Protein AF-A0A9E0X4E8-F1 (afdb_monomer)

Foldseek 3Di:
DVVCCPDPVNVCCLPPPCPDPVSVVVVVVCCVPVVVVVLVVLLVVLVVPPWDDWFAEDEQVRVCVVVVWDKDFLFAKDKFAFDFFQEFVNVCSVLRDDLDRIDIDHTKMKTKAFFWKDAAQALFIAGPRHTYDFPPDDLQWFDFLCSSVSQKDADSVRNTIIGSDAAPDAAEAAFAEEQHHNCCQQLLCVLFWRLLLLLSQLVDPVCFAHAYEYAPPHDQLSVVLSCLRNVPRHHYHHHYHRHMHTYRIYTYIHTQKDFGDDTDDDALFSDTQIAHALVSLVSSLVSLVVVADDDDEFQAEEADDPDSWQAQPCVVVLCQVVVLLVYDYDHCVVDHNRVLLNHQQNHQEYEYEDGSSLSSVSSHDLNRAAEYEAEDASRDNPNNSQNSNSSSNHGYYYQYWHAPDPVDRDRGGHTYGDVSSVLSSCVVVVSVPRPDAQQADPQEAEAPQEAAGHLHHAEHCEYYENEYHEYVEYHYHQEYHYHAEYEYYQEYAYHQEYAAAEPDDPPPDLDDDDADRHEAAEYNEYHEHNEYHHGQEYHYYCEYHEANEYAYHLEYAYYCEYNYHCEYHEYNEYAEANEYAYEPEYFYHQEYHYYLEYHEYQEYWAFDPCVPDGPDPGGATEYEYALEYEYAQEYEYHHEYEAHNEYEDHNEDDPHHHYHVFYWYDDPTDTDPDDPPPDDDPPDD

Sequence (685 aa):
MSRAKSHWLGQFYVRYIKRYLIARAVVNRGWLILFPRYRWLLRRLAWLRDAETPLALVAQSVFVRTHGLQRTVLAASHSVATPAPKAYPAREQHHLKSPHDSYMFPETFVAELPDALVQGGTNIVVAMRCAVHHDMFTRAEDSTSEELHARMCVDVGAGTVRWASMDAAPEHLDVAANFVDACASNYAHWLTEVAPRIALLCGRSEFDGVPFIVNDGLHPNVMESLQALTRGKHSIIVLPMGRAVRVSRLYLVSCAGYVPFEPRGRHAAGISHGKFSSVAFEAMRHACFASLRPLSTPSRIFLRRNSGMRRLVNSDAIESLLVSRGFTVVEPEKLSFAMQVQLFRQAEVIVGATGAAFANIIFSESHARIAILISQQEDVIYWYWQNMARASGKAVSYVFGSNVDSATRNVHADFQVPLESVIEFVNDLGLSRAMSHSHIHASAIIHPEAVLAEGVIVDPYAVIGKAVIGRDTRIHAHVVIADGVRIGDGVEVFPGAFIGKEPKGAGALARTPEFDRFVEIGSNSSIGPHAVLYYDVRIGRNTLIGDGASIREQCCVGNFCVISRYVTLNYNAHIGDRTKIMDNTHITGNCRIGNDVFVSINVGTTNDNVIKGGYADHIAGPVIEDGATLAVGVSVLPGVVVGAHAMVGAGALVTRDVEAGTTVMGIPAKPRPAVPKDATPRIQQ

Mean predicted aligned error: 16.4 Å

Secondary structure (DSSP, 8-state):
-HHHHHSHHHHHIIIIITTSHHHHHHHHHHHHHHHHHHHHHHHHHHHHS-PPPPEEEEEHHHHHHHTT--EEEEE--EEEE-PPPEEESGGGGGG---S-SEEEEPPEEEEEEEEEEEEBT-S-EEETTEEEE-TT--TTTEE-HHHHTTSEEEETTTTEEEES---SS-EEEEEEEE---TTTTSHHHIIIIIHHHHHHHHT-GGGTT--EEEESS--HHHHHHHHHHHTTSS-EEEE-BT-EEEEEEEEEEPPSEE--SEESSS--TTS---EE-HHHHHHHHHHHHTTPPP----SEEEE----SSS-BTTHHHHHHHHHTTTPEEE-GGGS-HHHHHHHHHH-SEEEEESSGGGGGGGGS-TT-EEEEEEE--TT--THHHHHHHHHTT--EEEEEEEESSTT---TTS-EE--HHHHHHHHIIIIITS-S----B-TT-EE-TT-EE-TT-EE-TT-EE-S-EE-TT-EE-TT-EE-TTEEE-TT-EE-TT-EEEE----SS--SS-----S-EEE-TT-EE-TT-EEESSEEE-TT-EE-TT-EE-TTEEE-TT-EE-TT-EE-TT-EE-TT-EE-TT-EE-TT-EE-TT-EE-TT-EE---S-TTSSS-S-----EE-TT-EE-TT-EE-TT-EE-TT-EEPTT-EE-S-B-TT-EEETTTTEEPPPPPTT-------

pLDDT: mean 87.56, std 14.31, range [30.56, 98.88]

Nearest PDB structures (foldseek):
  4mzu-assembly2_I  TM=8.278E-01  e=6.872E-07  Shewanella denitrificans OS217
  4mzu-assembly1_E  TM=7.638E-01  e=2.628E-07  Shewanella denitrificans OS217
  4mzu-assembly1_B  TM=7.308E-01  e=3.015E-07  Shewanella denitrificans OS217
  3jqy-assembly1_C  TM=3.201E-01  e=3.411E-06  Escherichia coli
  3jqy-assembly1_A  TM=3.145E-01  e=3.737E-06  Escherichia coli

Radius of gyration: 35.74 Å; Cα contacts (8 Å, |Δi|>4): 1684; chains: 1; bounding box: 70×74×106 Å

Structure (mmCIF, N/CA/C/O backbone):
data_AF-A0A9E0X4E8-F1
#
_entry.id   AF-A0A9E0X4E8-F1
#
loop_
_atom_site.group_PDB
_atom_site.id
_atom_site.type_symbol
_atom_site.label_atom_id
_atom_site.label_alt_id
_atom_site.label_comp_id
_atom_site.label_asym_id
_atom_site.label_entity_id
_atom_site.label_seq_id
_atom_site.pdbx_PDB_ins_code
_atom_site.Cartn_x
_atom_site.Cartn_y
_atom_site.Cartn_z
_atom_site.occupancy
_atom_site.B_iso_or_equiv
_atom_site.auth_seq_id
_atom_site.auth_comp_id
_atom_site.auth_asym_id
_atom_site.auth_atom_id
_atom_site.pdbx_PDB_model_num
ATOM 1 N N . MET A 1 1 ? -11.365 20.449 16.989 1.00 31.91 1 MET A N 1
ATOM 2 C CA . MET A 1 1 ? -10.377 20.583 15.883 1.00 31.91 1 MET A CA 1
ATOM 3 C C . MET A 1 1 ? -10.912 20.156 14.507 1.00 31.91 1 MET A C 1
ATOM 5 O O . MET A 1 1 ? -10.609 20.844 13.541 1.00 31.91 1 MET A O 1
ATOM 9 N N . SER A 1 2 ? -11.686 19.068 14.372 1.00 30.56 2 SER A N 1
ATOM 10 C CA . SER A 1 2 ? -12.229 18.618 13.068 1.00 30.56 2 SER A CA 1
ATOM 11 C C . SER A 1 2 ? -13.199 19.622 12.421 1.00 30.56 2 SER A C 1
ATOM 13 O O . SER A 1 2 ? -13.117 19.847 11.217 1.00 30.56 2 SER A O 1
ATOM 15 N N . ARG A 1 3 ? -14.033 20.313 13.215 1.00 34.56 3 ARG A N 1
ATOM 16 C CA . ARG A 1 3 ? -14.947 21.373 12.733 1.00 34.56 3 ARG A CA 1
ATOM 17 C C . ARG A 1 3 ? -14.234 22.606 12.157 1.00 34.56 3 ARG A C 1
ATOM 19 O O . ARG A 1 3 ? -14.674 23.154 11.161 1.00 34.56 3 ARG A O 1
ATOM 26 N N . ALA A 1 4 ? -13.095 23.011 12.723 1.00 40.97 4 ALA A N 1
ATOM 27 C CA . ALA A 1 4 ? -12.302 24.119 12.176 1.00 40.97 4 ALA A CA 1
ATOM 28 C C . ALA A 1 4 ? -11.531 23.718 10.902 1.00 40.97 4 ALA A C 1
ATOM 30 O O . ALA A 1 4 ? -11.306 24.557 10.041 1.00 40.97 4 ALA A O 1
ATOM 31 N N . LYS A 1 5 ? -11.147 22.437 10.775 1.00 41.03 5 LYS A N 1
ATOM 32 C CA . LYS A 1 5 ? -10.439 21.873 9.606 1.00 41.03 5 LYS A CA 1
ATOM 33 C C . LYS A 1 5 ? -11.352 21.634 8.400 1.00 41.03 5 LYS A C 1
ATOM 35 O O . LYS A 1 5 ? -10.881 21.690 7.271 1.00 41.03 5 LYS A O 1
ATOM 40 N N . SER A 1 6 ? -12.630 21.354 8.644 1.00 41.12 6 SER A N 1
ATOM 41 C CA . SER A 1 6 ? -13.667 21.234 7.607 1.00 41.12 6 SER A CA 1
ATOM 42 C C . SER A 1 6 ? -14.231 22.592 7.185 1.00 41.12 6 SER A C 1
ATOM 44 O O . SER A 1 6 ? -14.754 22.717 6.085 1.00 41.12 6 SER A O 1
ATOM 46 N N . HIS A 1 7 ? -14.076 23.622 8.020 1.00 61.06 7 HIS A N 1
ATOM 47 C CA . HIS A 1 7 ? -14.437 24.991 7.678 1.00 61.06 7 HIS A CA 1
ATOM 48 C C . HIS A 1 7 ? -13.472 25.576 6.633 1.00 61.06 7 HIS A C 1
ATOM 50 O O . HIS A 1 7 ? -12.258 25.359 6.704 1.00 61.06 7 HIS A O 1
ATOM 56 N N . TRP A 1 8 ? -13.996 26.367 5.693 1.00 64.88 8 TRP A N 1
ATOM 57 C CA . TRP A 1 8 ? -13.240 26.910 4.555 1.00 64.88 8 TRP A CA 1
ATOM 58 C C . TRP A 1 8 ? -11.973 27.672 4.978 1.00 64.88 8 TRP A C 1
ATOM 60 O O . TRP A 1 8 ? -10.927 27.510 4.360 1.00 64.88 8 TRP A O 1
ATOM 70 N N . LEU A 1 9 ? -12.026 28.415 6.090 1.00 68.94 9 LEU A N 1
ATOM 71 C CA . LEU A 1 9 ? -10.869 29.110 6.676 1.00 68.94 9 LEU A CA 1
ATOM 72 C C . LEU A 1 9 ? -9.732 28.159 7.083 1.00 68.94 9 LEU A C 1
ATOM 74 O O . LEU A 1 9 ? -8.560 28.476 6.887 1.00 68.94 9 LEU A O 1
ATOM 78 N N . GLY A 1 10 ? -10.058 26.989 7.639 1.00 66.00 10 GLY A N 1
ATOM 79 C CA . GLY A 1 10 ? -9.060 25.994 8.028 1.00 66.00 10 GLY A CA 1
ATOM 80 C C . GLY A 1 10 ? -8.420 25.325 6.818 1.00 66.00 10 GLY A C 1
ATOM 81 O O . GLY A 1 10 ? -7.199 25.169 6.784 1.00 66.00 10 GLY A O 1
ATOM 82 N N . GLN A 1 11 ? -9.218 24.993 5.799 1.00 67.19 11 GLN A N 1
ATOM 83 C CA . GLN A 1 11 ? -8.692 24.472 4.536 1.00 67.19 11 GLN A CA 1
ATOM 84 C C . GLN A 1 11 ? -7.839 25.512 3.803 1.00 67.19 11 GLN A C 1
ATOM 86 O O . GLN A 1 11 ? -6.757 25.183 3.319 1.00 67.19 11 GLN A O 1
ATOM 91 N N . PHE A 1 12 ? -8.274 26.773 3.788 1.00 76.12 12 PHE A N 1
ATOM 92 C CA . PHE A 1 12 ? -7.528 27.887 3.211 1.00 76.12 12 PHE A CA 1
ATOM 93 C C . PHE A 1 12 ? -6.182 28.086 3.915 1.00 76.12 12 PHE A C 1
ATOM 95 O O . PHE A 1 12 ? -5.141 28.176 3.259 1.00 76.12 12 PHE A O 1
ATOM 102 N N . TYR A 1 13 ? -6.174 28.057 5.253 1.00 76.06 13 TYR A N 1
ATOM 103 C CA . TYR A 1 13 ? -4.938 28.126 6.023 1.00 76.06 13 TYR A CA 1
ATOM 104 C C . TYR A 1 13 ? -3.988 26.975 5.676 1.00 76.06 13 TYR A C 1
ATOM 106 O O . TYR A 1 13 ? -2.838 27.228 5.324 1.00 76.06 13 TYR A O 1
ATOM 114 N N . VAL A 1 14 ? -4.459 25.723 5.724 1.00 68.38 14 VAL A N 1
ATOM 115 C CA . VAL A 1 14 ? -3.625 24.539 5.445 1.00 68.38 14 VAL A CA 1
ATOM 116 C C . VAL A 1 14 ? -3.077 24.558 4.016 1.00 68.38 14 VAL A C 1
ATOM 118 O O . VAL A 1 14 ? -1.912 24.220 3.818 1.00 68.38 14 VAL A O 1
ATOM 121 N N . ARG A 1 15 ? -3.889 24.969 3.036 1.00 73.44 15 ARG A N 1
ATOM 122 C CA . ARG A 1 15 ? -3.548 24.902 1.610 1.00 73.44 15 ARG A CA 1
ATOM 123 C C . ARG A 1 15 ? -2.664 26.056 1.136 1.00 73.44 15 ARG A C 1
ATOM 125 O O . ARG A 1 15 ? -1.796 25.829 0.298 1.00 73.44 15 ARG A O 1
ATOM 132 N N . TYR A 1 16 ? -2.848 27.267 1.664 1.00 76.75 16 TYR A N 1
ATOM 133 C CA . TYR A 1 16 ? -2.206 28.468 1.108 1.00 76.75 16 TYR A CA 1
ATOM 134 C C . TYR A 1 16 ? -1.310 29.220 2.092 1.00 76.75 16 TYR A C 1
ATOM 136 O O . TYR A 1 16 ? -0.289 29.768 1.671 1.00 76.75 16 TYR A O 1
ATOM 144 N N . ILE A 1 17 ? -1.659 29.243 3.383 1.00 76.88 17 ILE A N 1
ATOM 145 C CA . ILE A 1 17 ? -0.985 30.087 4.386 1.00 76.88 17 ILE A CA 1
ATOM 146 C C .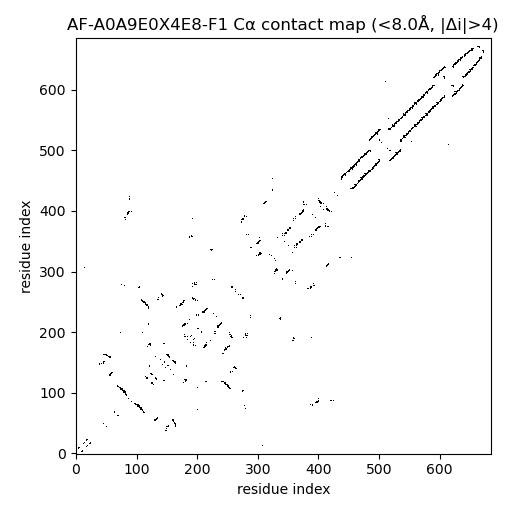 ILE A 1 17 ? 0.083 29.311 5.165 1.00 76.88 17 ILE A C 1
ATOM 148 O O . ILE A 1 17 ? 1.159 29.846 5.423 1.00 76.88 17 ILE A O 1
ATOM 152 N N . LYS A 1 18 ? -0.176 28.044 5.520 1.00 70.31 18 LYS A N 1
ATOM 153 C CA . LYS A 1 18 ? 0.670 27.232 6.416 1.00 70.31 18 LYS A CA 1
ATOM 154 C C . LYS A 1 18 ? 2.131 27.130 5.942 1.00 70.31 18 LYS A C 1
ATOM 156 O O . LYS A 1 18 ? 3.020 26.970 6.774 1.00 70.31 18 LYS A O 1
ATOM 161 N N . ARG A 1 19 ? 2.386 27.249 4.632 1.00 72.25 19 ARG A N 1
ATOM 162 C CA . ARG A 1 19 ? 3.733 27.212 4.029 1.00 72.25 19 ARG A CA 1
ATOM 163 C C . ARG A 1 19 ? 4.645 28.378 4.433 1.00 72.25 19 ARG A C 1
ATOM 165 O O . ARG A 1 19 ? 5.857 28.244 4.321 1.00 72.25 19 ARG A O 1
ATOM 172 N N . TYR A 1 20 ? 4.095 29.500 4.901 1.00 77.06 20 TYR A N 1
ATOM 173 C CA . TYR A 1 20 ? 4.883 30.671 5.292 1.00 77.06 20 TYR A CA 1
ATOM 174 C C . TYR A 1 20 ? 5.225 30.635 6.788 1.00 77.06 20 TYR A C 1
ATOM 176 O O . TYR A 1 20 ? 4.331 30.625 7.638 1.00 77.06 20 TYR A O 1
ATOM 184 N N . LEU A 1 21 ? 6.524 30.669 7.109 1.00 70.38 21 LEU A N 1
ATOM 185 C CA . LEU A 1 21 ? 7.053 30.546 8.476 1.00 70.38 21 LEU A CA 1
ATOM 186 C C . LEU A 1 21 ? 6.426 31.565 9.450 1.00 70.38 21 LEU A C 1
ATOM 188 O O . LEU A 1 21 ? 5.914 31.189 10.503 1.00 70.38 21 LEU A O 1
ATOM 192 N N . ILE A 1 22 ? 6.404 32.847 9.066 1.00 74.75 22 ILE A N 1
ATOM 193 C CA . ILE A 1 22 ? 5.906 33.949 9.908 1.00 74.75 22 ILE A CA 1
ATOM 194 C C . ILE A 1 22 ? 4.401 33.811 10.162 1.00 74.75 22 ILE A C 1
ATOM 196 O O . ILE A 1 22 ? 3.948 33.911 11.302 1.00 74.75 22 ILE A O 1
ATOM 200 N N . ALA A 1 23 ? 3.617 33.514 9.122 1.00 73.00 23 ALA A N 1
ATOM 201 C CA . ALA A 1 23 ? 2.174 33.330 9.257 1.00 73.00 23 ALA A CA 1
ATOM 202 C C . ALA A 1 23 ? 1.839 32.139 10.171 1.00 73.00 23 ALA A C 1
ATOM 204 O O . ALA A 1 23 ? 0.931 32.221 11.002 1.00 73.00 23 ALA A O 1
ATOM 205 N N . ARG A 1 24 ? 2.606 31.044 10.077 1.00 71.25 24 ARG A N 1
ATOM 206 C CA . ARG A 1 24 ? 2.483 29.889 10.975 1.00 71.25 24 ARG A CA 1
ATOM 207 C C . ARG A 1 24 ? 2.798 30.251 12.427 1.00 71.25 24 ARG A C 1
ATOM 209 O O . ARG A 1 24 ? 2.020 29.884 13.306 1.00 71.25 24 ARG A O 1
ATOM 216 N N . ALA A 1 25 ? 3.870 31.002 12.677 1.00 69.69 25 ALA A N 1
ATOM 217 C CA . ALA A 1 25 ? 4.229 31.455 14.020 1.00 69.69 25 ALA A CA 1
ATOM 218 C C . ALA A 1 25 ? 3.140 32.352 14.640 1.00 69.69 25 ALA A C 1
ATOM 220 O O . ALA A 1 25 ? 2.753 32.137 15.789 1.00 69.69 25 ALA A O 1
ATOM 221 N N . VAL A 1 26 ? 2.583 33.299 13.872 1.00 75.69 26 VAL A N 1
ATOM 222 C CA . VAL A 1 26 ? 1.500 34.193 14.326 1.00 75.69 26 VAL A CA 1
ATOM 223 C C . VAL A 1 26 ? 0.231 33.411 14.662 1.00 75.69 26 VAL A C 1
ATOM 225 O O . VAL A 1 26 ? -0.323 33.594 15.744 1.00 75.69 26 VAL A O 1
ATOM 228 N N . VAL A 1 27 ? -0.211 32.503 13.783 1.00 72.19 27 VAL A N 1
ATOM 229 C CA . VAL A 1 27 ? -1.413 31.686 14.025 1.00 72.19 27 VAL A CA 1
ATOM 230 C C . VAL A 1 27 ? -1.230 30.774 15.238 1.00 72.19 27 VAL A C 1
ATOM 232 O O . VAL A 1 27 ? -2.127 30.711 16.075 1.00 72.19 27 VAL A O 1
ATOM 235 N N . ASN A 1 28 ? -0.071 30.121 15.382 1.00 64.25 28 ASN A N 1
ATOM 236 C CA . ASN A 1 28 ? 0.233 29.277 16.542 1.00 64.25 28 ASN A CA 1
ATOM 237 C C . ASN A 1 28 ? 0.236 30.083 17.848 1.00 64.25 28 ASN A C 1
ATOM 239 O O . ASN A 1 28 ? -0.370 29.660 18.832 1.00 64.25 28 ASN A O 1
ATOM 243 N N . ARG A 1 29 ? 0.871 31.263 17.860 1.00 69.56 29 ARG A N 1
ATOM 244 C CA . ARG A 1 29 ? 0.931 32.138 19.041 1.00 69.56 29 ARG A CA 1
ATOM 245 C C . ARG A 1 29 ? -0.445 32.708 19.393 1.00 69.56 29 ARG A C 1
ATOM 247 O O . ARG A 1 29 ? -0.824 32.707 20.561 1.00 69.56 29 ARG A O 1
ATOM 254 N N . GLY A 1 30 ? -1.217 33.120 18.387 1.00 71.94 30 GLY A N 1
ATOM 255 C CA . GLY A 1 30 ? -2.607 33.545 18.545 1.00 71.94 30 GLY A CA 1
ATOM 256 C C . GLY A 1 30 ? -3.476 32.432 19.126 1.00 71.94 30 GLY A C 1
ATOM 257 O O . GLY A 1 30 ? -4.221 32.674 20.069 1.00 71.94 30 GLY A O 1
ATOM 258 N N . TRP A 1 31 ? -3.321 31.196 18.646 1.00 65.25 31 TRP A N 1
ATOM 259 C CA . TRP A 1 31 ? -4.014 30.030 19.195 1.00 65.25 31 TRP A CA 1
ATOM 260 C C . TRP A 1 31 ? -3.640 29.749 20.651 1.00 65.25 31 TRP A C 1
ATOM 262 O O . TRP A 1 31 ? -4.535 29.572 21.471 1.00 65.25 31 TRP A O 1
ATOM 272 N N . LEU A 1 32 ? -2.350 29.762 20.994 1.00 64.31 32 LEU A N 1
ATOM 273 C CA . LEU A 1 32 ? -1.882 29.543 22.369 1.00 64.31 32 LEU A CA 1
ATOM 274 C C . LEU A 1 32 ? -2.461 30.566 23.362 1.00 64.31 32 LEU A C 1
ATOM 276 O O . LEU A 1 32 ? -2.725 30.218 24.508 1.00 64.31 32 LEU A O 1
ATOM 280 N N . ILE A 1 33 ? -2.697 31.808 22.925 1.00 72.06 33 ILE A N 1
ATOM 281 C CA . ILE A 1 33 ? -3.244 32.884 23.769 1.00 72.06 33 ILE A CA 1
ATOM 282 C C . ILE A 1 33 ? -4.782 32.876 23.787 1.00 72.06 33 ILE A C 1
ATOM 284 O O . ILE A 1 33 ? -5.400 33.035 24.842 1.00 72.06 33 ILE A O 1
ATOM 288 N N . LEU A 1 34 ? -5.419 32.723 22.624 1.00 71.81 34 LEU A N 1
ATOM 289 C CA . LEU A 1 34 ? -6.870 32.860 22.470 1.00 71.81 34 LEU A CA 1
ATOM 290 C C . LEU A 1 34 ? -7.623 31.584 22.839 1.00 71.81 34 LEU A C 1
ATOM 292 O O . LEU A 1 34 ? -8.732 31.675 23.356 1.00 71.81 34 LEU A O 1
ATOM 296 N N . PHE A 1 35 ? -7.049 30.400 22.617 1.00 65.12 35 PHE A N 1
ATOM 297 C CA . PHE A 1 35 ? -7.749 29.142 22.868 1.00 65.12 35 PHE A CA 1
ATOM 298 C C . PHE A 1 35 ? -8.058 28.882 24.347 1.00 65.12 35 PHE A C 1
ATOM 300 O O . PHE A 1 35 ? -9.198 28.514 24.632 1.00 65.12 35 PHE A O 1
ATOM 307 N N . PRO A 1 36 ? -7.143 29.124 25.309 1.00 66.25 36 PRO A N 1
ATOM 308 C CA . PRO A 1 36 ? -7.477 29.014 26.728 1.00 66.25 36 PRO A CA 1
ATOM 309 C C . PRO A 1 36 ? -8.587 29.989 27.139 1.00 66.25 36 PRO A C 1
ATOM 311 O O . PRO A 1 36 ? -9.497 29.610 27.874 1.00 66.25 36 PRO A O 1
ATOM 314 N N . ARG A 1 37 ? -8.567 31.223 26.610 1.00 71.38 37 ARG A N 1
ATOM 315 C CA . ARG A 1 37 ? -9.607 32.237 26.860 1.00 71.38 37 ARG A CA 1
ATOM 316 C C . ARG A 1 37 ? -10.952 31.846 26.254 1.00 71.38 37 ARG A C 1
ATOM 318 O O . ARG A 1 37 ? -11.978 31.987 26.909 1.00 71.38 37 ARG A O 1
ATOM 325 N N . TYR A 1 38 ? -10.945 31.304 25.041 1.00 68.50 38 TYR A N 1
ATOM 326 C CA . TYR A 1 38 ? -12.126 30.762 24.377 1.00 68.50 38 TYR A CA 1
ATOM 327 C C . TYR A 1 38 ? -12.708 29.566 25.142 1.00 68.50 38 TYR A C 1
ATOM 329 O O . TYR A 1 38 ? -13.909 29.538 25.399 1.00 68.50 38 TYR A O 1
ATOM 337 N N . ARG A 1 39 ? -11.867 28.617 25.582 1.00 64.06 39 ARG A N 1
ATOM 338 C CA . ARG A 1 39 ? -12.272 27.492 26.445 1.00 64.06 39 ARG A CA 1
ATOM 339 C C . ARG A 1 39 ? -12.882 27.981 27.755 1.00 64.06 39 ARG A C 1
ATOM 341 O O . ARG A 1 39 ? -13.928 27.481 28.156 1.00 64.06 39 ARG A O 1
ATOM 348 N N . TRP A 1 40 ? -12.252 28.955 28.408 1.00 70.88 40 TRP A N 1
ATOM 349 C CA . TRP A 1 40 ? -12.769 29.546 29.639 1.00 70.88 40 TRP A CA 1
ATOM 350 C C . TRP A 1 40 ? -14.128 30.223 29.418 1.00 70.88 40 TRP A C 1
ATOM 352 O O . TRP A 1 40 ? -15.064 29.971 30.174 1.00 70.88 40 TRP A O 1
ATOM 362 N N . LEU A 1 41 ? -14.269 31.010 28.346 1.00 70.56 41 LEU A N 1
ATOM 363 C CA . LEU A 1 41 ? -15.524 31.673 27.991 1.00 70.56 41 LEU A CA 1
ATOM 364 C C . LEU A 1 41 ? -16.633 30.655 27.695 1.00 70.56 41 LEU A C 1
ATOM 366 O O . LEU A 1 41 ? -17.729 30.792 28.225 1.00 70.56 41 LEU A O 1
ATOM 370 N N . LEU A 1 42 ? -16.348 29.612 26.908 1.00 65.12 42 LEU A N 1
ATOM 371 C CA . LEU A 1 42 ? -17.305 28.540 26.627 1.00 65.12 42 LEU A CA 1
ATOM 372 C C . LEU A 1 42 ? -17.732 27.796 27.893 1.00 65.12 42 LEU A C 1
ATOM 374 O O . LEU A 1 42 ? -18.919 27.549 28.068 1.00 65.12 42 LEU A O 1
ATOM 378 N N . ARG A 1 43 ? -16.790 27.469 28.788 1.00 64.75 43 ARG A N 1
ATOM 379 C CA . ARG A 1 43 ? -17.100 26.844 30.084 1.00 64.75 43 ARG A CA 1
ATOM 380 C C . ARG A 1 43 ? -18.007 27.740 30.925 1.00 64.75 43 ARG A C 1
ATOM 382 O O . ARG A 1 43 ? -18.983 27.253 31.483 1.00 64.75 43 ARG A O 1
ATOM 389 N N . ARG A 1 44 ? -17.731 29.048 30.967 1.00 67.81 44 ARG A N 1
ATOM 390 C CA . ARG A 1 44 ? -18.550 30.026 31.696 1.00 67.81 44 ARG A CA 1
ATOM 391 C C . ARG A 1 44 ? -19.946 30.176 31.085 1.00 67.81 44 ARG A C 1
ATOM 393 O O . ARG A 1 44 ? -20.921 30.210 31.822 1.00 67.81 44 ARG A O 1
ATOM 400 N N . LEU A 1 45 ? -20.055 30.214 29.757 1.00 65.25 45 LEU A N 1
ATOM 401 C CA . LEU A 1 45 ? -21.336 30.279 29.045 1.00 65.25 45 LEU A CA 1
ATOM 402 C C . LEU A 1 45 ? -22.155 28.989 29.191 1.00 65.25 45 LEU A C 1
ATOM 404 O O . LEU A 1 45 ? -23.369 29.063 29.336 1.00 65.25 45 LEU A O 1
ATOM 408 N N . ALA A 1 46 ? -21.511 27.818 29.195 1.00 59.72 46 ALA A N 1
ATOM 409 C CA . ALA A 1 46 ? -22.171 26.541 29.466 1.00 59.72 46 ALA A CA 1
ATOM 410 C C . ALA A 1 46 ? -22.715 26.467 30.902 1.00 59.72 46 ALA A C 1
ATOM 412 O O . ALA A 1 46 ? -23.767 25.882 31.120 1.00 59.72 46 ALA A O 1
ATOM 413 N N . TRP A 1 47 ? -22.030 27.099 31.861 1.00 60.62 47 TRP A N 1
ATOM 414 C CA . TRP A 1 47 ? -22.477 27.201 33.255 1.00 60.62 47 TRP A CA 1
ATOM 415 C C . TRP A 1 47 ? -23.647 28.184 33.447 1.00 60.62 47 TRP A C 1
ATOM 417 O O . TRP A 1 47 ? -24.391 28.061 34.413 1.00 60.62 47 TRP A O 1
ATOM 427 N N . LEU A 1 48 ? -23.794 29.159 32.540 1.00 59.41 48 LEU A N 1
ATOM 428 C CA . LEU A 1 48 ? -24.844 30.189 32.557 1.00 59.41 48 LEU A CA 1
ATOM 429 C C . LEU A 1 48 ? -26.106 29.810 31.766 1.00 59.41 48 LEU A C 1
ATOM 431 O O . LEU A 1 48 ? -27.123 30.482 31.908 1.00 59.41 48 LEU A O 1
ATOM 435 N N . ARG A 1 49 ? -26.050 28.785 30.907 1.00 57.22 49 ARG A N 1
ATOM 436 C CA . ARG A 1 49 ? -27.250 28.215 30.271 1.00 57.22 49 ARG A CA 1
ATOM 437 C C . ARG A 1 49 ? -28.079 27.477 31.323 1.00 57.22 49 ARG A C 1
ATOM 439 O O . ARG A 1 49 ? -27.495 27.021 32.302 1.00 57.22 49 ARG A O 1
ATOM 446 N N . ASP A 1 50 ? -29.392 27.347 31.098 1.00 51.59 50 ASP A N 1
ATOM 447 C CA . ASP A 1 50 ? -30.317 26.502 31.879 1.00 51.59 50 ASP A CA 1
ATOM 448 C C . ASP A 1 50 ? -29.836 25.040 31.871 1.00 51.59 50 ASP A C 1
ATOM 450 O O . ASP A 1 50 ? -30.302 24.190 31.115 1.00 51.59 50 ASP A O 1
ATOM 454 N N . ALA A 1 51 ? -28.799 24.769 32.657 1.00 53.62 51 ALA A N 1
ATOM 455 C CA . ALA A 1 51 ? -28.157 23.481 32.768 1.00 53.62 51 ALA A CA 1
ATOM 456 C C . ALA A 1 51 ? -28.961 22.655 33.764 1.00 53.62 51 ALA A C 1
ATOM 458 O O . ALA A 1 51 ? -29.210 23.097 34.891 1.00 53.62 51 ALA A O 1
ATOM 459 N N . GLU A 1 52 ? -29.328 21.448 33.341 1.00 62.62 52 GLU A N 1
ATOM 460 C CA . GLU A 1 52 ? -30.030 20.469 34.161 1.00 62.62 52 GLU A CA 1
ATOM 461 C C . GLU A 1 52 ? -29.364 20.244 35.531 1.00 62.62 52 GLU A C 1
ATOM 463 O O . GLU A 1 52 ? -28.218 20.639 35.808 1.00 62.62 52 GLU A O 1
ATOM 468 N N . THR A 1 53 ? -30.120 19.600 36.422 1.00 74.44 53 THR A N 1
ATOM 469 C CA . THR A 1 53 ? -29.671 19.261 37.772 1.00 74.44 53 THR A CA 1
ATOM 470 C C . THR A 1 53 ? -28.339 18.497 37.711 1.00 74.44 53 THR A C 1
ATOM 472 O O . THR A 1 53 ? -28.214 17.581 36.897 1.00 74.44 53 THR A O 1
ATOM 475 N N . PRO A 1 54 ? -27.340 18.835 38.550 1.00 86.81 54 PRO A N 1
ATOM 476 C CA . PRO A 1 54 ? -26.076 18.105 38.584 1.00 86.81 54 PRO A CA 1
ATOM 477 C C . PRO A 1 54 ? -26.295 16.606 38.807 1.00 86.81 54 PRO A C 1
ATOM 479 O O . PRO A 1 54 ? -27.049 16.212 39.698 1.00 86.81 54 PRO A O 1
ATOM 482 N N . LEU A 1 55 ? -25.619 15.780 38.011 1.00 92.12 55 LEU A N 1
ATOM 483 C CA . LEU A 1 55 ? -25.640 14.323 38.135 1.00 92.12 55 LEU A CA 1
ATOM 484 C C . LEU A 1 55 ? -24.380 13.856 38.857 1.00 92.12 55 LEU A C 1
ATOM 486 O O . LEU A 1 55 ? -23.293 14.376 38.602 1.00 92.12 55 LEU A O 1
ATOM 490 N N . ALA A 1 56 ? -24.503 12.856 39.729 1.00 94.44 56 ALA A N 1
ATOM 491 C CA . ALA A 1 56 ? -23.336 12.235 40.351 1.00 94.44 56 ALA A CA 1
ATOM 492 C C . ALA A 1 56 ? -22.488 11.536 39.278 1.00 94.44 56 ALA A C 1
ATOM 494 O O . ALA A 1 56 ? -23.022 10.753 38.496 1.00 94.44 56 ALA A O 1
ATOM 495 N N . LEU A 1 57 ? -21.183 11.807 39.237 1.00 94.50 57 LEU A N 1
ATOM 496 C CA . LEU A 1 57 ? -20.250 11.163 38.316 1.00 94.50 57 LEU A CA 1
ATOM 497 C C . LEU A 1 57 ? -19.659 9.916 38.984 1.00 94.50 57 LEU A C 1
ATOM 499 O O . LEU A 1 57 ? -18.918 10.026 39.965 1.00 94.50 57 LEU A O 1
ATOM 503 N N . VAL A 1 58 ? -20.005 8.736 38.468 1.00 95.50 58 VAL A N 1
ATOM 504 C CA . VAL A 1 58 ? -19.741 7.446 39.118 1.00 95.50 58 VAL A CA 1
ATOM 505 C C . VAL A 1 58 ? -19.059 6.481 38.147 1.00 95.50 58 VAL A C 1
ATOM 507 O O . VAL A 1 58 ? -19.496 6.313 37.010 1.00 95.50 58 VAL A O 1
ATOM 510 N N . ALA A 1 59 ? -18.003 5.812 38.608 1.00 95.62 59 ALA A N 1
ATOM 511 C CA . ALA A 1 59 ? -17.352 4.742 37.858 1.00 95.62 59 ALA A CA 1
ATOM 512 C C . ALA A 1 59 ? -18.301 3.547 37.680 1.00 95.62 59 ALA A C 1
ATOM 514 O O . ALA A 1 59 ? -19.036 3.189 38.602 1.00 95.62 59 ALA A O 1
ATOM 515 N N . GLN A 1 60 ? -18.265 2.900 36.518 1.00 96.81 60 GLN A N 1
ATOM 516 C CA . GLN A 1 60 ? -19.172 1.814 36.156 1.00 96.81 60 GLN A CA 1
ATOM 517 C C . GLN A 1 60 ? -19.186 0.681 37.190 1.00 96.81 60 GLN A C 1
ATOM 519 O O . GLN A 1 60 ? -20.263 0.269 37.619 1.00 96.81 60 GLN A O 1
ATOM 524 N N . SER A 1 61 ? -18.026 0.207 37.653 1.00 95.69 61 SER A N 1
ATOM 525 C CA . SER A 1 61 ? -17.954 -0.855 38.668 1.00 95.69 61 SER A CA 1
ATOM 526 C C . SER A 1 61 ? -18.541 -0.436 40.019 1.00 95.69 61 SER A C 1
ATOM 528 O O . SER A 1 61 ? -19.120 -1.256 40.735 1.00 95.69 61 SER A O 1
ATOM 530 N N . VAL A 1 62 ? -18.414 0.844 40.383 1.00 96.19 62 VAL A N 1
ATOM 531 C CA . VAL A 1 62 ? -19.021 1.405 41.596 1.00 96.19 62 VAL A CA 1
ATOM 532 C C . VAL A 1 62 ? -20.531 1.469 41.417 1.00 96.19 62 VAL A C 1
ATOM 534 O O . VAL A 1 62 ? -21.252 0.971 42.273 1.00 96.19 62 VAL A O 1
ATOM 537 N N . PHE A 1 63 ? -21.009 1.990 40.286 1.00 97.06 63 PHE A N 1
ATOM 538 C CA . PHE A 1 63 ? -22.433 2.089 39.977 1.00 97.06 63 PHE A CA 1
ATOM 539 C C . PHE A 1 63 ? -23.126 0.720 40.021 1.00 97.06 63 PHE A C 1
ATOM 541 O O . PHE A 1 63 ? -24.138 0.569 40.703 1.00 97.06 63 PHE A O 1
ATOM 548 N N . VAL A 1 64 ? -22.542 -0.286 39.362 1.00 96.94 64 VAL A N 1
ATOM 549 C CA . VAL A 1 64 ? -23.061 -1.662 39.310 1.00 96.94 64 VAL A CA 1
ATOM 550 C C . VAL A 1 64 ? -23.147 -2.284 40.700 1.00 96.94 64 VAL A C 1
ATOM 552 O O . VAL A 1 64 ? -24.178 -2.843 41.060 1.00 96.94 64 VAL A O 1
ATOM 555 N N . ARG A 1 65 ? -22.091 -2.148 41.508 1.00 96.50 65 ARG A N 1
ATOM 556 C CA . ARG A 1 65 ? -22.048 -2.685 42.874 1.00 96.50 65 ARG A CA 1
ATOM 557 C C . ARG A 1 65 ? -23.034 -1.986 43.806 1.00 96.50 65 ARG A C 1
ATOM 559 O O . ARG A 1 65 ? -23.722 -2.667 44.555 1.00 96.50 65 ARG A O 1
ATOM 566 N N . THR A 1 66 ? -23.113 -0.657 43.756 1.00 96.50 66 THR A N 1
ATOM 567 C CA . THR A 1 66 ? -24.010 0.135 44.613 1.00 96.50 66 THR A CA 1
ATOM 568 C C . THR A 1 66 ? -25.480 -0.202 44.373 1.00 96.50 66 THR A C 1
ATOM 570 O O . THR A 1 66 ? -26.258 -0.214 45.320 1.00 96.50 66 THR A O 1
ATOM 573 N N . HIS A 1 67 ? -25.854 -0.514 43.130 1.00 95.94 67 HIS A N 1
ATOM 574 C CA . HIS A 1 67 ? -27.240 -0.807 42.752 1.00 95.94 67 HIS A CA 1
ATOM 575 C C . HIS A 1 67 ? -27.529 -2.308 42.587 1.00 95.94 67 HIS A C 1
ATOM 577 O O . HIS A 1 67 ? -28.617 -2.666 42.145 1.00 95.94 67 HIS A O 1
ATOM 583 N N . GLY A 1 68 ? -26.578 -3.191 42.919 1.00 95.31 68 GLY A N 1
ATOM 584 C CA . GLY A 1 68 ? -26.759 -4.645 42.830 1.00 95.31 68 GLY A CA 1
ATOM 585 C C . GLY A 1 68 ? -27.085 -5.153 41.419 1.00 95.31 68 GLY A C 1
ATOM 586 O O . GLY A 1 68 ? -27.845 -6.109 41.277 1.00 95.31 68 GLY A O 1
ATOM 587 N N . LEU A 1 69 ? -26.558 -4.501 40.378 1.00 96.06 69 LEU A N 1
ATOM 588 C CA . LEU A 1 69 ? -26.874 -4.833 38.986 1.00 96.06 69 LEU A CA 1
ATOM 589 C C . LEU A 1 69 ? -26.152 -6.106 38.527 1.00 96.06 69 LEU A C 1
ATOM 591 O O . LEU A 1 69 ? -25.023 -6.390 38.937 1.00 96.06 69 LEU A O 1
ATOM 595 N N . GLN A 1 70 ? -26.797 -6.846 37.624 1.00 91.88 70 GLN A N 1
ATOM 596 C CA . GLN A 1 70 ? -26.207 -8.019 36.983 1.00 91.88 70 GLN A CA 1
ATOM 597 C C . GLN A 1 70 ? -24.998 -7.616 36.131 1.00 91.88 70 GLN A C 1
ATOM 599 O O . GLN A 1 70 ? -25.032 -6.617 35.404 1.00 91.88 70 GLN A O 1
ATOM 604 N N . ARG A 1 71 ? -23.931 -8.418 36.205 1.00 94.62 71 ARG A N 1
ATOM 605 C CA . ARG A 1 71 ? -22.740 -8.257 35.367 1.00 94.62 71 ARG A CA 1
ATOM 606 C C . ARG A 1 71 ? -22.208 -9.604 34.894 1.00 94.62 71 ARG A C 1
ATOM 608 O O . ARG A 1 71 ? -22.075 -10.527 35.694 1.00 94.62 71 ARG A O 1
ATOM 615 N N . THR A 1 72 ? -21.818 -9.667 33.626 1.00 96.50 72 THR A N 1
ATOM 616 C CA . THR A 1 72 ? -21.109 -10.812 33.046 1.00 96.50 72 THR A CA 1
ATOM 617 C C . THR A 1 72 ? -19.664 -10.422 32.775 1.00 96.50 72 THR A C 1
ATOM 619 O O . THR A 1 72 ? -19.387 -9.443 32.079 1.00 96.50 72 THR A O 1
ATOM 622 N N . VAL A 1 73 ? -18.724 -11.195 33.315 1.00 96.75 73 VAL A N 1
ATOM 623 C CA . VAL A 1 73 ? -17.294 -10.994 33.066 1.00 96.75 73 VAL A CA 1
ATOM 624 C C . VAL A 1 73 ? -16.954 -11.475 31.660 1.00 96.75 73 VAL A C 1
ATOM 626 O O . VAL A 1 73 ? -17.133 -12.644 31.324 1.00 96.75 73 VAL A O 1
ATOM 629 N N . LEU A 1 74 ? -16.437 -10.570 30.832 1.00 97.19 74 LEU A N 1
ATOM 630 C CA . LEU A 1 74 ? -16.010 -10.876 29.470 1.00 97.19 74 LEU A CA 1
ATOM 631 C C . LEU A 1 74 ? -14.542 -11.306 29.435 1.00 97.19 74 LEU A C 1
ATOM 633 O O . LEU A 1 74 ? -14.217 -12.266 28.737 1.00 97.19 74 LEU A O 1
ATOM 637 N N . ALA A 1 75 ? -13.690 -10.635 30.216 1.00 96.69 75 ALA A N 1
ATOM 638 C CA . ALA A 1 75 ? -12.273 -10.943 30.386 1.00 96.69 75 ALA A CA 1
ATOM 639 C C . ALA A 1 75 ? -11.816 -10.629 31.818 1.00 96.69 75 ALA A C 1
ATOM 641 O O . ALA A 1 75 ? -12.112 -9.556 32.341 1.00 96.69 75 ALA A O 1
ATOM 642 N N . ALA A 1 76 ? -11.065 -11.541 32.437 1.00 95.88 76 ALA A N 1
ATOM 643 C CA . ALA A 1 76 ? -10.502 -11.334 33.770 1.00 95.88 76 ALA A CA 1
ATOM 644 C C . ALA A 1 76 ? -9.425 -10.232 33.779 1.00 95.88 76 ALA A C 1
ATOM 646 O O . ALA A 1 76 ? -8.835 -9.897 32.743 1.00 95.88 76 ALA A O 1
ATOM 647 N N . SER A 1 77 ? -9.143 -9.686 34.966 1.00 96.12 77 SER A N 1
ATOM 648 C CA . SER A 1 77 ? -7.993 -8.801 35.149 1.00 96.12 77 SER A CA 1
ATOM 649 C C . SER A 1 77 ? -6.688 -9.549 34.861 1.00 96.12 77 SER A C 1
ATOM 651 O O . SER A 1 77 ? -6.550 -10.737 35.151 1.00 96.12 77 SER A O 1
ATOM 653 N N . HIS A 1 78 ? -5.726 -8.863 34.253 1.00 95.94 78 HIS A N 1
ATOM 654 C CA . HIS A 1 78 ? -4.460 -9.467 33.839 1.00 95.94 78 HIS A CA 1
ATOM 655 C C . HIS A 1 78 ? -3.347 -8.421 33.785 1.00 95.94 78 HIS A C 1
ATOM 657 O O . HIS A 1 78 ? -3.604 -7.225 33.653 1.00 95.94 78 HIS A O 1
ATOM 663 N N . SER A 1 79 ? -2.099 -8.871 33.902 1.00 95.50 79 SER A N 1
ATOM 664 C CA . SER A 1 79 ? -0.927 -7.999 33.795 1.00 95.50 79 SER A CA 1
ATOM 665 C C . SER A 1 79 ? -0.461 -7.883 32.347 1.00 95.50 79 SER A C 1
ATOM 667 O O . SER A 1 79 ? -0.435 -8.874 31.615 1.00 95.50 79 SER A O 1
ATOM 669 N N . VAL A 1 80 ? -0.043 -6.684 31.946 1.00 94.56 80 VAL A N 1
ATOM 670 C CA . VAL A 1 80 ? 0.615 -6.425 30.663 1.00 94.56 80 VAL A CA 1
ATOM 671 C C . VAL A 1 80 ? 2.000 -5.851 30.928 1.00 94.56 80 VAL A C 1
ATOM 673 O O . VAL A 1 80 ? 2.142 -4.765 31.489 1.00 94.56 80 VAL A O 1
ATOM 676 N N . ALA A 1 81 ? 3.034 -6.576 30.499 1.00 92.38 81 ALA A N 1
ATOM 677 C CA . ALA A 1 81 ? 4.422 -6.145 30.632 1.00 92.38 81 ALA A CA 1
ATOM 678 C C . ALA A 1 81 ? 4.770 -5.037 29.628 1.00 92.38 81 ALA A C 1
ATOM 680 O O . ALA A 1 81 ? 4.546 -5.189 28.422 1.00 92.38 81 ALA A O 1
ATOM 681 N N . THR A 1 82 ? 5.396 -3.967 30.112 1.00 89.88 82 THR A N 1
ATOM 682 C CA . THR A 1 82 ? 5.737 -2.758 29.351 1.00 89.88 82 THR A CA 1
ATOM 683 C C . THR A 1 82 ? 7.232 -2.439 29.419 1.00 89.88 82 THR A C 1
ATOM 685 O O . THR A 1 82 ? 7.612 -1.387 29.930 1.00 89.88 82 THR A O 1
ATOM 688 N N . PRO A 1 83 ? 8.107 -3.322 28.901 1.00 89.50 83 PRO A N 1
ATOM 689 C CA . PRO A 1 83 ? 9.526 -3.010 28.792 1.00 89.50 83 PRO A CA 1
ATOM 690 C C . PRO A 1 83 ? 9.745 -1.796 27.884 1.00 89.50 83 PRO A C 1
ATOM 692 O O . PRO A 1 83 ? 8.927 -1.507 27.000 1.00 89.50 83 PRO A O 1
ATOM 695 N N . ALA A 1 84 ? 10.874 -1.115 28.072 1.00 88.88 84 ALA A N 1
ATOM 696 C CA . ALA A 1 84 ? 11.241 0.021 27.240 1.00 88.88 84 ALA A CA 1
ATOM 697 C C . ALA A 1 84 ? 11.375 -0.371 25.757 1.00 88.88 84 ALA A C 1
ATOM 699 O O . ALA A 1 84 ? 11.968 -1.409 25.448 1.00 88.88 84 ALA A O 1
ATOM 700 N N . PRO A 1 85 ? 10.830 0.439 24.830 1.00 91.88 85 PRO A N 1
ATOM 701 C CA . PRO A 1 85 ? 11.086 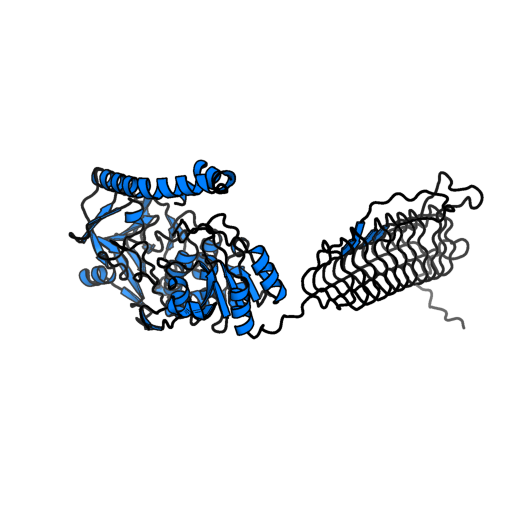0.260 23.410 1.00 91.88 85 PRO A CA 1
ATOM 702 C C . PRO A 1 85 ? 12.551 0.575 23.091 1.00 91.88 85 PRO A C 1
ATOM 704 O O . PRO A 1 85 ? 13.209 1.324 23.818 1.00 91.88 85 PRO A O 1
ATOM 707 N N . LYS A 1 86 ? 13.054 0.033 21.979 1.00 93.12 86 LYS A N 1
ATOM 708 C CA . LYS A 1 86 ? 14.372 0.413 21.453 1.00 93.12 86 LYS A CA 1
ATOM 709 C C . LYS A 1 86 ? 14.318 1.823 20.857 1.00 93.12 86 LYS A C 1
ATOM 711 O O . LYS A 1 86 ? 13.328 2.178 20.214 1.00 93.12 86 LYS A O 1
ATOM 716 N N . ALA A 1 87 ? 15.388 2.594 21.024 1.00 93.81 87 ALA A N 1
ATOM 717 C CA . ALA A 1 87 ? 15.587 3.885 20.369 1.00 93.81 87 ALA A CA 1
ATOM 718 C C . ALA A 1 87 ? 16.656 3.811 19.274 1.00 93.81 87 ALA A C 1
ATOM 720 O O . ALA A 1 87 ? 17.678 3.150 19.447 1.00 93.81 87 ALA A O 1
ATOM 721 N N . TYR A 1 88 ? 16.442 4.569 18.202 1.00 94.00 88 TYR A N 1
ATOM 722 C CA . TYR A 1 88 ? 17.410 4.825 17.144 1.00 94.00 88 TYR A CA 1
ATOM 723 C C . TYR A 1 88 ? 17.511 6.342 16.921 1.00 94.00 88 TYR A C 1
ATOM 725 O O . TYR A 1 88 ? 16.483 6.978 16.668 1.00 94.00 88 TYR A O 1
ATOM 733 N N . PRO A 1 89 ? 18.712 6.935 17.017 1.00 91.50 89 PRO A N 1
ATOM 734 C CA . PRO A 1 89 ? 19.971 6.266 17.347 1.00 91.50 89 PRO A CA 1
ATOM 735 C C . PRO A 1 89 ? 20.008 5.798 18.811 1.00 91.50 89 PRO A C 1
ATOM 737 O O . PRO A 1 89 ? 19.344 6.391 19.663 1.00 91.50 89 PRO A O 1
ATOM 740 N N . ALA A 1 90 ? 20.795 4.763 19.127 1.00 89.06 90 ALA A N 1
ATOM 741 C CA . ALA A 1 90 ? 20.827 4.145 20.464 1.00 89.06 90 ALA A CA 1
ATOM 742 C C . ALA A 1 90 ? 21.097 5.138 21.615 1.00 89.06 90 ALA A C 1
ATOM 744 O O . ALA A 1 90 ? 20.627 4.950 22.739 1.00 89.06 90 ALA A O 1
ATOM 745 N N . ARG A 1 91 ? 21.801 6.244 21.334 1.00 88.56 91 ARG A N 1
ATOM 746 C CA . ARG A 1 91 ? 22.026 7.339 22.294 1.00 88.56 91 ARG A CA 1
ATOM 747 C C . ARG A 1 91 ? 20.731 7.958 22.832 1.00 88.56 91 ARG A C 1
ATOM 749 O O . ARG A 1 91 ? 20.726 8.431 23.962 1.00 88.56 91 ARG A O 1
ATOM 756 N N . GLU A 1 92 ? 19.628 7.908 22.087 1.00 87.88 92 GLU A N 1
ATOM 757 C CA . GLU A 1 92 ? 18.331 8.465 22.500 1.00 87.88 92 GLU A CA 1
ATOM 758 C C . GLU A 1 92 ? 17.551 7.540 23.452 1.00 87.88 92 GLU A C 1
ATOM 760 O O . GLU A 1 92 ? 16.476 7.904 23.929 1.00 87.88 92 GLU A O 1
ATOM 765 N N . GLN A 1 93 ? 18.081 6.358 23.797 1.00 88.75 93 GLN A N 1
ATOM 766 C CA . GLN A 1 93 ? 17.418 5.402 24.696 1.00 88.75 93 GLN A CA 1
ATOM 767 C C . GLN A 1 93 ? 17.056 6.017 26.058 1.00 88.75 93 GLN A C 1
ATOM 769 O O . GLN A 1 93 ? 16.061 5.632 26.673 1.00 88.75 93 GLN A O 1
ATOM 774 N N . HIS A 1 94 ? 17.824 7.009 26.515 1.00 83.06 94 HIS A N 1
ATOM 775 C CA . HIS A 1 94 ? 17.588 7.716 27.772 1.00 83.06 94 HIS A CA 1
ATOM 776 C C . HIS A 1 94 ? 16.250 8.483 27.817 1.00 83.06 94 HIS A C 1
ATOM 778 O O . HIS A 1 94 ? 15.753 8.743 28.915 1.00 83.06 94 HIS A O 1
ATOM 784 N N . HIS A 1 95 ? 15.639 8.787 26.663 1.00 76.75 95 HIS A N 1
ATOM 785 C CA . HIS A 1 95 ? 14.297 9.375 26.565 1.00 76.75 95 HIS A CA 1
ATOM 786 C C . HIS A 1 95 ? 13.165 8.364 26.777 1.00 76.75 95 HIS A C 1
ATOM 788 O O . HIS A 1 95 ? 12.039 8.750 27.082 1.00 76.75 95 HIS A O 1
ATOM 794 N N . LEU A 1 96 ? 13.449 7.068 26.639 1.00 81.31 96 LEU A N 1
ATOM 795 C CA . LEU A 1 96 ? 12.469 5.987 26.714 1.00 81.31 96 LEU A CA 1
ATOM 796 C C . LEU A 1 96 ? 12.523 5.265 28.067 1.00 81.31 96 LEU A C 1
ATOM 798 O O . LEU A 1 96 ? 12.524 4.036 28.129 1.00 81.31 96 LEU A O 1
ATOM 802 N N . LYS A 1 97 ? 12.573 6.016 29.172 1.00 74.38 97 LYS A N 1
ATOM 803 C CA . LYS A 1 97 ? 12.461 5.425 30.513 1.00 74.38 97 LYS A CA 1
ATOM 804 C C . LYS A 1 97 ? 11.023 5.000 30.769 1.00 74.38 97 LYS A C 1
ATOM 806 O O . LYS A 1 97 ? 10.108 5.810 30.612 1.00 74.38 97 LYS A O 1
ATOM 811 N N . SER A 1 98 ? 10.839 3.731 31.135 1.00 73.25 98 SER A N 1
ATOM 812 C CA . SER A 1 98 ? 9.506 3.225 31.436 1.00 73.25 98 SER A CA 1
ATOM 813 C C . SER A 1 98 ? 8.927 3.907 32.666 1.00 73.25 98 SER A C 1
ATOM 815 O O . SER A 1 98 ? 9.619 3.978 33.680 1.00 73.25 98 SER A O 1
ATOM 817 N N . PRO A 1 99 ? 7.677 4.395 32.608 1.00 71.56 99 PRO A N 1
ATOM 818 C CA . PRO A 1 99 ? 6.968 4.862 33.798 1.00 71.56 99 PRO A CA 1
ATOM 819 C C . PRO A 1 99 ? 6.662 3.706 34.764 1.00 71.56 99 PRO A C 1
ATOM 821 O O . PRO A 1 99 ? 6.487 3.931 35.956 1.00 71.56 99 PRO A O 1
ATOM 824 N N . HIS A 1 100 ? 6.571 2.476 34.247 1.00 79.31 100 HIS A N 1
ATOM 825 C CA . HIS A 1 100 ? 6.259 1.260 34.995 1.00 79.31 100 HIS A CA 1
ATOM 826 C C . HIS A 1 100 ? 6.714 0.009 34.222 1.00 79.31 100 HIS A C 1
ATOM 828 O O . HIS A 1 100 ? 6.639 -0.032 32.994 1.00 79.31 100 HIS A O 1
ATOM 834 N N . ASP A 1 101 ? 7.130 -1.056 34.905 1.00 84.94 101 ASP A N 1
ATOM 835 C CA . ASP A 1 101 ? 7.544 -2.303 34.231 1.00 84.94 101 ASP A CA 1
ATOM 836 C C . ASP A 1 101 ? 6.358 -3.098 33.665 1.00 84.94 101 ASP A C 1
ATOM 838 O O . ASP A 1 101 ? 6.495 -3.874 32.716 1.00 84.94 101 ASP A O 1
ATOM 842 N N . SER A 1 102 ? 5.174 -2.898 34.239 1.00 91.56 102 SER A N 1
ATOM 843 C CA . SER A 1 102 ? 3.910 -3.482 33.794 1.00 91.56 102 SER A CA 1
ATOM 844 C C . SER A 1 102 ? 2.726 -2.665 34.314 1.00 91.56 102 SER A C 1
ATOM 846 O O . SER A 1 102 ? 2.885 -1.823 35.199 1.00 91.56 102 SER A O 1
ATOM 848 N N . TYR A 1 103 ? 1.529 -2.928 33.791 1.00 91.88 103 TYR A N 1
ATOM 849 C CA . TYR A 1 103 ? 0.277 -2.475 34.395 1.00 91.88 103 TYR A CA 1
ATOM 850 C C . TYR A 1 103 ? -0.710 -3.630 34.539 1.00 91.88 103 TYR A C 1
ATOM 852 O O . TYR A 1 103 ? -0.780 -4.518 33.690 1.00 91.88 103 TYR A O 1
ATOM 860 N N . MET A 1 104 ? -1.517 -3.580 35.597 1.00 93.12 104 MET A N 1
ATOM 861 C CA . MET A 1 104 ? -2.694 -4.433 35.726 1.00 93.12 104 MET A CA 1
ATOM 862 C C . MET A 1 104 ? -3.840 -3.817 34.931 1.00 93.12 104 MET A C 1
ATOM 864 O O . MET A 1 104 ? -4.286 -2.708 35.237 1.00 93.12 104 MET A O 1
ATOM 868 N N . PHE A 1 105 ? -4.307 -4.524 33.907 1.00 94.94 105 PHE A N 1
ATOM 869 C CA . PHE A 1 105 ? -5.542 -4.184 33.222 1.00 94.94 105 PHE A CA 1
ATOM 870 C C . PHE A 1 105 ? -6.727 -4.744 34.027 1.00 94.94 105 PHE A C 1
ATOM 872 O O . PHE A 1 105 ? -6.692 -5.919 34.414 1.00 94.94 105 PHE A O 1
ATOM 879 N N . PRO A 1 106 ? -7.749 -3.928 34.341 1.00 94.75 106 PRO A N 1
ATOM 880 C CA . PRO A 1 106 ? -8.881 -4.377 35.139 1.00 94.75 106 PRO A CA 1
ATOM 881 C C . PRO A 1 106 ? -9.722 -5.416 34.393 1.00 94.75 106 PRO A C 1
ATOM 883 O O . PRO A 1 106 ? -9.624 -5.591 33.180 1.00 94.75 106 PRO A O 1
ATOM 886 N N . GLU A 1 107 ? -10.583 -6.102 35.135 1.00 95.19 107 GLU A N 1
ATOM 887 C CA . GLU A 1 107 ? -11.603 -6.969 34.552 1.00 95.19 107 GLU A CA 1
ATOM 888 C C . GLU A 1 107 ? -12.451 -6.195 33.532 1.00 95.19 107 GLU A C 1
ATOM 890 O O . GLU A 1 107 ? -12.897 -5.077 33.796 1.00 95.19 107 GLU A O 1
ATOM 895 N N . THR A 1 108 ? -12.680 -6.797 32.365 1.00 96.94 108 THR A N 1
ATOM 896 C CA . THR A 1 108 ? -13.635 -6.289 31.380 1.00 96.94 108 THR A CA 1
ATOM 897 C C . THR A 1 108 ? -14.949 -7.036 31.537 1.00 96.94 108 THR A C 1
ATOM 899 O O . THR A 1 108 ? -14.975 -8.266 31.476 1.00 96.94 108 THR A O 1
ATOM 902 N N . PHE A 1 109 ? -16.045 -6.314 31.724 1.00 97.44 109 PHE A N 1
ATOM 903 C CA . PHE A 1 109 ? -17.367 -6.885 31.950 1.00 97.44 109 PHE A CA 1
ATOM 904 C C . PHE A 1 109 ? -18.435 -6.112 31.179 1.00 97.44 109 PHE A C 1
ATOM 906 O O . PHE A 1 109 ? -18.231 -4.976 30.749 1.00 97.44 109 PHE A O 1
ATOM 913 N N . VAL A 1 110 ? -19.594 -6.736 31.019 1.00 98.00 110 VAL A N 1
ATOM 914 C CA . VAL A 1 110 ? -20.819 -6.083 30.563 1.00 98.00 110 VAL A CA 1
ATOM 915 C C . VAL A 1 110 ? -21.805 -6.041 31.720 1.00 98.00 110 VAL A C 1
ATOM 917 O O . VAL A 1 110 ? -21.957 -7.025 32.443 1.00 98.00 110 VAL A O 1
ATOM 920 N N . ALA A 1 111 ? -22.435 -4.889 31.927 1.00 97.69 111 ALA A N 1
ATOM 921 C CA . ALA A 1 111 ? -23.479 -4.706 32.928 1.00 97.69 111 ALA A CA 1
ATOM 922 C C . ALA A 1 111 ? -24.782 -4.266 32.268 1.00 97.69 111 ALA A C 1
ATOM 924 O O . ALA A 1 111 ? -24.757 -3.511 31.296 1.00 97.69 111 ALA A O 1
ATOM 925 N N . GLU A 1 112 ? -25.903 -4.722 32.819 1.00 97.50 112 GLU A N 1
ATOM 926 C CA . GLU A 1 112 ? -27.235 -4.312 32.380 1.00 97.50 112 GLU A CA 1
ATOM 927 C C . GLU A 1 112 ? -27.704 -3.108 33.209 1.00 97.50 112 GLU A C 1
ATOM 929 O O . GLU A 1 112 ? -27.889 -3.206 34.423 1.00 97.50 112 GLU A O 1
ATOM 934 N N . LEU A 1 113 ? -27.855 -1.954 32.560 1.00 97.62 113 LEU A N 1
ATOM 935 C CA . LEU A 1 113 ? -28.336 -0.714 33.163 1.00 97.62 113 LEU A CA 1
ATOM 936 C C . LEU A 1 113 ? -29.805 -0.498 32.773 1.00 97.62 113 LEU A C 1
ATOM 938 O O . LEU A 1 113 ? -30.103 -0.474 31.575 1.00 97.62 113 LEU A O 1
ATOM 942 N N . PRO A 1 114 ? -30.718 -0.306 33.739 1.00 96.31 114 PRO A N 1
ATOM 943 C CA . PRO A 1 114 ? -32.111 -0.011 33.435 1.00 96.31 114 PRO A CA 1
ATOM 944 C C . PRO A 1 114 ? -32.313 1.478 33.132 1.00 96.31 114 PRO A C 1
ATOM 946 O O . PRO A 1 114 ? -31.690 2.332 33.769 1.00 96.31 114 PRO A O 1
ATOM 949 N N . ASP A 1 115 ? -33.213 1.769 32.191 1.00 95.81 115 ASP A N 1
ATOM 950 C CA . ASP A 1 115 ? -33.632 3.123 31.787 1.00 95.81 115 ASP A CA 1
ATOM 951 C C . ASP A 1 115 ? -32.446 4.092 31.618 1.00 95.81 115 ASP A C 1
ATOM 953 O O . ASP A 1 115 ? -32.318 5.122 32.288 1.00 95.81 115 ASP A O 1
ATOM 957 N N . ALA A 1 116 ? -31.521 3.709 30.741 1.00 97.31 116 ALA A N 1
ATOM 958 C CA . ALA A 1 116 ? -30.279 4.427 30.517 1.00 97.31 116 ALA A CA 1
ATOM 959 C C . ALA A 1 116 ? -30.385 5.355 29.301 1.00 97.31 116 ALA A C 1
ATOM 961 O O . ALA A 1 116 ? -30.832 4.960 28.228 1.00 97.31 116 ALA A O 1
ATOM 962 N N . LEU A 1 117 ? -29.917 6.589 29.444 1.00 96.50 117 LEU A N 1
ATOM 963 C CA . LEU A 1 117 ? -29.814 7.566 28.371 1.00 96.50 117 LEU A CA 1
ATOM 964 C C . LEU A 1 117 ? -28.399 7.544 27.779 1.00 96.50 117 LEU A C 1
ATOM 966 O O . LEU A 1 117 ? -27.414 7.873 28.448 1.00 96.50 117 LEU A O 1
ATOM 970 N N . VAL A 1 118 ? -28.312 7.178 26.504 1.00 96.81 118 VAL A N 1
ATOM 971 C CA . VAL A 1 118 ? -27.084 7.149 25.707 1.00 96.81 118 VAL A CA 1
ATOM 972 C C . VAL A 1 118 ? -27.065 8.368 24.795 1.00 96.81 118 VAL A C 1
ATOM 974 O O . VAL A 1 118 ? -28.021 8.602 24.061 1.00 96.81 118 VAL A O 1
ATOM 977 N N . GLN A 1 119 ? -25.978 9.139 24.804 1.00 93.06 119 GLN A N 1
ATOM 978 C CA . GLN A 1 119 ? -25.842 10.335 23.970 1.00 93.06 119 GLN A CA 1
ATOM 979 C C . GLN A 1 119 ? -24.716 10.180 22.947 1.00 93.06 119 GLN A C 1
ATOM 981 O O . GLN A 1 119 ? -23.622 9.716 23.264 1.00 93.06 119 GLN A O 1
ATOM 986 N N . GLY A 1 120 ? -24.961 10.617 21.712 1.00 91.25 120 GLY A N 1
ATOM 987 C CA . GLY A 1 120 ? -23.994 10.497 20.626 1.00 91.25 120 GLY A CA 1
ATOM 988 C C . GLY A 1 120 ? -22.686 11.238 20.916 1.00 91.25 120 GLY A C 1
ATOM 989 O O . GLY A 1 120 ? -22.676 12.439 21.212 1.00 91.25 120 GLY A O 1
ATOM 990 N N . GLY A 1 121 ? -21.563 10.533 20.768 1.00 87.75 121 GLY A N 1
ATOM 991 C CA . GLY A 1 121 ? -20.220 11.101 20.886 1.00 87.75 121 GLY A CA 1
ATOM 992 C C . GLY A 1 121 ? -19.693 11.262 22.312 1.00 87.75 121 GLY A C 1
ATOM 993 O O . GLY A 1 121 ? -18.803 12.090 22.512 1.00 87.75 121 GLY A O 1
ATOM 994 N N . THR A 1 122 ? -20.232 10.520 23.277 1.00 90.62 122 THR A N 1
ATOM 995 C CA . THR A 1 122 ? -19.688 10.371 24.635 1.00 90.62 122 THR A CA 1
ATOM 996 C C . THR A 1 122 ? -19.787 8.910 25.056 1.00 90.62 122 THR A C 1
ATOM 998 O O . THR A 1 122 ? -20.739 8.229 24.693 1.00 90.62 122 THR A O 1
ATOM 1001 N N . ASN A 1 123 ? -18.808 8.426 25.818 1.00 90.44 123 ASN A N 1
ATOM 1002 C CA . ASN A 1 123 ? -18.870 7.105 26.449 1.00 90.44 123 ASN A CA 1
ATOM 1003 C C . ASN A 1 123 ? -19.462 7.154 27.872 1.00 90.44 123 ASN A C 1
ATOM 1005 O O . ASN A 1 123 ? -19.549 6.122 28.535 1.00 90.44 123 ASN A O 1
ATOM 1009 N N . ILE A 1 124 ? -19.878 8.340 28.332 1.00 94.19 124 ILE A N 1
ATOM 1010 C CA . ILE A 1 124 ? -20.606 8.533 29.588 1.00 94.19 124 ILE A CA 1
ATOM 1011 C C . ILE A 1 124 ? -22.101 8.349 29.336 1.00 94.19 124 ILE A C 1
ATOM 1013 O O . ILE A 1 124 ? -22.674 9.020 28.477 1.00 94.19 124 ILE A O 1
ATOM 1017 N N . VAL A 1 125 ? -22.720 7.464 30.112 1.00 95.75 125 VAL A N 1
ATOM 1018 C CA . VAL A 1 125 ? -24.151 7.133 30.047 1.00 95.75 125 VAL A CA 1
ATOM 1019 C C . VAL A 1 125 ? -24.855 7.704 31.269 1.00 95.75 125 VAL A C 1
ATOM 1021 O O . VAL A 1 125 ? -24.294 7.675 32.359 1.00 95.75 125 VAL A O 1
ATOM 1024 N N . VAL A 1 126 ? -26.081 8.202 31.126 1.00 95.31 126 VAL A N 1
ATOM 1025 C CA . VAL A 1 126 ? -26.879 8.632 32.283 1.00 95.31 126 VAL A CA 1
ATOM 1026 C C . VAL A 1 126 ? -27.865 7.531 32.657 1.00 95.31 12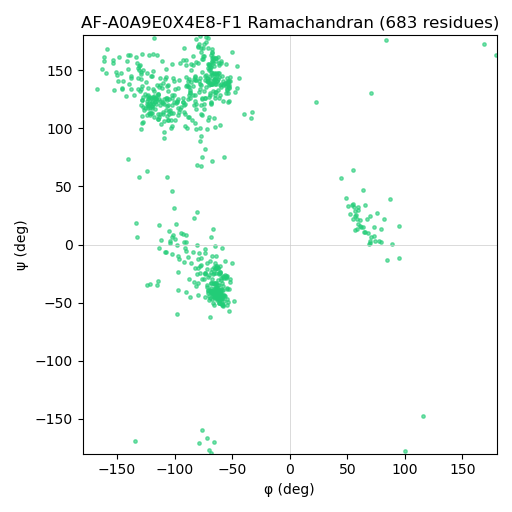6 VAL A C 1
ATOM 1028 O O . VAL A 1 126 ? -28.687 7.150 31.837 1.00 95.31 126 VAL A O 1
ATOM 1031 N N . ALA A 1 127 ? -27.814 7.024 33.884 1.00 95.75 127 ALA A N 1
ATOM 1032 C CA . ALA A 1 127 ? -28.760 6.032 34.397 1.00 95.75 127 ALA A CA 1
ATOM 1033 C C . ALA A 1 127 ? -29.026 6.292 35.881 1.00 95.75 127 ALA A C 1
ATOM 1035 O O . ALA A 1 127 ? -28.109 6.658 36.615 1.00 95.75 127 ALA A O 1
ATOM 1036 N N . MET A 1 128 ? -30.276 6.140 36.330 1.00 93.12 128 MET A N 1
ATOM 1037 C CA . MET A 1 128 ? -30.677 6.359 37.733 1.00 93.12 128 MET A CA 1
ATOM 1038 C C . MET A 1 128 ? -30.169 7.687 38.341 1.00 93.12 128 MET A C 1
ATOM 1040 O O . MET A 1 128 ? -29.751 7.744 39.494 1.00 93.12 128 MET A O 1
ATOM 1044 N N . ARG A 1 129 ? -30.187 8.778 37.560 1.00 90.25 129 ARG A N 1
ATOM 1045 C CA . ARG A 1 129 ? -29.650 10.106 37.945 1.00 90.25 129 ARG A CA 1
ATOM 1046 C C . ARG A 1 129 ? -28.142 10.130 38.262 1.00 90.25 129 ARG A C 1
ATOM 1048 O O . ARG A 1 129 ? -27.653 11.065 38.898 1.00 90.25 129 ARG A O 1
ATOM 1055 N N . CYS A 1 130 ? -27.391 9.151 37.774 1.00 94.69 130 CYS A N 1
ATOM 1056 C CA . CYS A 1 130 ? -25.934 9.144 37.772 1.00 94.69 130 CYS A CA 1
ATOM 1057 C C . CYS A 1 130 ? -25.404 9.232 36.342 1.00 94.69 130 CYS A C 1
ATOM 1059 O O . CYS A 1 130 ? -25.953 8.633 35.423 1.00 94.69 130 CYS A O 1
ATOM 1061 N N . ALA A 1 131 ? -24.300 9.945 36.172 1.00 95.31 131 ALA A N 1
ATOM 1062 C CA . ALA A 1 131 ? -23.454 9.877 34.998 1.00 95.31 131 ALA A CA 1
ATOM 1063 C C . ALA A 1 131 ? -22.416 8.769 35.206 1.00 95.31 131 ALA A C 1
ATOM 1065 O O . ALA A 1 131 ? -21.516 8.889 36.038 1.00 95.31 131 ALA A O 1
ATOM 1066 N N . VAL A 1 132 ? -22.562 7.679 34.465 1.00 96.75 132 VAL A N 1
ATOM 1067 C CA . VAL A 1 132 ? -21.746 6.472 34.563 1.00 96.75 132 VAL A CA 1
ATOM 1068 C C . VAL A 1 132 ? -20.606 6.545 33.552 1.00 96.75 132 VAL A C 1
ATOM 1070 O O . VAL A 1 132 ? -20.847 6.604 32.346 1.00 96.75 132 VAL A O 1
ATOM 1073 N N . HIS A 1 133 ? -19.365 6.536 34.036 1.00 94.75 133 HIS A N 1
ATOM 1074 C CA . HIS A 1 133 ? -18.149 6.534 33.214 1.00 94.75 133 HIS A CA 1
ATOM 1075 C C . HIS A 1 133 ? -17.349 5.238 33.401 1.00 94.75 133 HIS A C 1
ATOM 1077 O O . HIS A 1 133 ? -17.534 4.519 34.380 1.00 94.75 133 HIS A O 1
ATOM 1083 N N . HIS A 1 134 ? -16.420 4.937 32.491 1.00 92.81 134 HIS A N 1
ATOM 1084 C CA . HIS A 1 134 ? -15.577 3.742 32.608 1.00 92.81 134 HIS A CA 1
ATOM 1085 C C . HIS A 1 134 ? -14.590 3.831 33.788 1.00 92.81 134 HIS A C 1
ATOM 1087 O O . HIS A 1 134 ? -14.153 4.915 34.178 1.00 92.81 134 HIS A O 1
ATOM 1093 N N . ASP A 1 135 ? -14.190 2.680 34.329 1.00 92.00 135 ASP A N 1
ATOM 1094 C CA . ASP A 1 135 ? -13.407 2.589 35.572 1.00 92.00 135 ASP A CA 1
ATOM 1095 C C . ASP A 1 135 ? -11.971 3.119 35.477 1.00 92.00 135 ASP A C 1
ATOM 1097 O O . ASP A 1 135 ? -11.383 3.493 36.485 1.00 92.00 135 ASP A O 1
ATOM 1101 N N . MET A 1 136 ? -11.395 3.161 34.273 1.00 89.94 136 MET A N 1
ATOM 1102 C CA . MET A 1 136 ? -10.036 3.683 34.073 1.00 89.94 136 MET A CA 1
ATOM 1103 C C . MET A 1 136 ? -9.933 5.217 34.043 1.00 89.94 136 MET A C 1
ATOM 1105 O O . MET A 1 136 ? -8.818 5.725 34.004 1.00 89.94 136 MET A O 1
ATOM 1109 N N . PHE A 1 137 ? -11.051 5.950 34.043 1.00 89.44 137 PHE A N 1
ATOM 1110 C CA . PHE A 1 137 ? -11.042 7.413 34.091 1.00 89.44 137 PHE A CA 1
ATOM 1111 C C . PHE A 1 137 ? -10.882 7.905 35.531 1.00 89.44 137 PHE A C 1
ATOM 1113 O O . PHE A 1 137 ? -11.726 7.619 36.387 1.00 89.44 137 PHE A O 1
ATOM 1120 N N . THR A 1 138 ? -9.857 8.723 35.777 1.00 87.06 138 THR A N 1
ATOM 1121 C CA . THR A 1 138 ? -9.644 9.345 37.087 1.00 87.06 138 THR A CA 1
ATOM 1122 C C . THR A 1 138 ? -10.080 10.806 37.064 1.00 87.06 138 THR A C 1
ATOM 1124 O O . THR A 1 138 ? -9.375 11.674 36.557 1.00 87.06 138 THR A O 1
ATOM 1127 N N . ARG A 1 139 ? -11.208 11.132 37.706 1.00 86.25 139 ARG A N 1
ATOM 1128 C CA . ARG A 1 139 ? -11.749 12.510 37.743 1.00 86.25 139 ARG A CA 1
ATOM 1129 C C . ARG A 1 139 ? -10.795 13.576 38.292 1.00 86.25 139 ARG A C 1
ATOM 1131 O O . ARG A 1 139 ? -10.965 14.742 37.969 1.00 86.25 139 ARG A O 1
ATOM 1138 N N . ALA A 1 140 ? -9.845 13.208 39.151 1.00 82.94 140 ALA A N 1
ATOM 1139 C CA . ALA A 1 140 ? -8.881 14.148 39.724 1.00 82.94 140 ALA A CA 1
ATOM 1140 C C . ALA A 1 140 ? -7.718 14.454 38.767 1.00 82.94 140 ALA A C 1
ATOM 1142 O O . ALA A 1 140 ? -7.133 15.531 38.842 1.00 82.94 140 ALA A O 1
ATOM 1143 N N . GLU A 1 141 ? -7.416 13.532 37.853 1.00 81.56 141 GLU A N 1
ATOM 1144 C CA . GLU A 1 141 ? -6.192 13.535 37.049 1.00 81.56 141 GLU A CA 1
ATOM 1145 C C . GLU A 1 141 ? -6.478 13.742 35.561 1.00 81.56 141 GLU A C 1
ATOM 1147 O O . GLU A 1 141 ? -5.687 14.385 34.885 1.00 81.56 141 GLU A O 1
ATOM 1152 N N . ASP A 1 142 ? -7.623 13.281 35.053 1.00 85.12 142 ASP A N 1
ATOM 1153 C CA . ASP A 1 142 ? -7.925 13.208 33.623 1.00 85.12 142 ASP A CA 1
ATOM 1154 C C . ASP A 1 142 ? -9.058 14.147 33.220 1.00 85.12 142 ASP A C 1
ATOM 1156 O O . ASP A 1 142 ? -10.114 14.162 33.853 1.00 85.12 142 ASP A O 1
ATOM 1160 N N . SER A 1 143 ? -8.905 14.868 32.110 1.00 85.19 143 SER A N 1
ATOM 1161 C CA . SER A 1 143 ? -10.012 15.581 31.458 1.00 85.19 143 SER A CA 1
ATOM 1162 C C . SER A 1 143 ? -10.721 14.683 30.442 1.00 85.19 143 SER A C 1
ATOM 1164 O O . SER A 1 143 ? -10.065 14.013 29.644 1.00 85.19 143 SER A O 1
ATOM 1166 N N . THR A 1 144 ? -12.058 14.705 30.411 1.00 86.06 144 THR A N 1
ATOM 1167 C CA . THR A 1 144 ? -12.832 14.002 29.372 1.00 86.06 144 THR A CA 1
ATOM 1168 C C . THR A 1 144 ? -12.903 14.827 28.089 1.00 86.06 144 THR A C 1
ATOM 1170 O O . THR A 1 144 ? -12.800 16.058 28.105 1.00 86.06 144 THR A O 1
ATOM 1173 N N . SER A 1 145 ? -13.135 14.175 26.949 1.00 83.38 145 SER A N 1
ATOM 1174 C CA . SER A 1 145 ? -13.319 14.879 25.673 1.00 83.38 145 SER A CA 1
ATOM 1175 C C . SER A 1 145 ? -14.473 15.876 25.721 1.00 83.38 145 SER A C 1
ATOM 1177 O O . SER A 1 145 ? -14.410 16.964 25.149 1.00 83.38 145 SER A O 1
ATOM 1179 N N . GLU A 1 146 ? -15.561 15.497 26.382 1.00 85.94 146 GLU A N 1
ATOM 1180 C CA . GLU A 1 146 ? -16.768 16.290 26.551 1.00 85.94 146 GLU A CA 1
ATOM 1181 C C . GLU A 1 146 ? -16.456 17.592 27.276 1.00 85.94 146 GLU A C 1
ATOM 1183 O O . GLU A 1 146 ? -16.893 18.653 26.834 1.00 85.94 146 GLU A O 1
ATOM 1188 N N . GLU A 1 147 ? -15.646 17.532 28.328 1.00 82.81 147 GLU A N 1
ATOM 1189 C CA . GLU A 1 147 ? -15.209 18.709 29.064 1.00 82.81 147 GLU A CA 1
ATOM 1190 C C . GLU A 1 147 ? -14.263 19.594 28.240 1.00 82.81 147 GLU A C 1
ATOM 1192 O O . GLU A 1 147 ? -14.374 20.825 28.239 1.00 82.81 147 GLU A O 1
ATOM 1197 N N . LEU A 1 148 ? -13.342 18.978 27.496 1.00 78.56 148 LEU A N 1
ATOM 1198 C CA . LEU A 1 148 ? -12.393 19.681 26.629 1.00 78.56 148 LEU A CA 1
ATOM 1199 C C . LEU A 1 148 ? -13.069 20.409 25.458 1.00 78.56 148 LEU A C 1
ATOM 1201 O O . LEU A 1 148 ? -12.512 21.390 24.946 1.00 78.56 148 LEU A O 1
ATOM 1205 N N . HIS A 1 149 ? -14.253 19.944 25.057 1.00 75.31 149 HIS A N 1
ATOM 1206 C CA . HIS A 1 149 ? -15.093 20.517 24.005 1.00 75.31 149 HIS A CA 1
ATOM 1207 C C . HIS A 1 149 ? -16.318 21.279 24.546 1.00 75.31 149 HIS A C 1
ATOM 1209 O O . HIS A 1 149 ? -17.192 21.633 23.757 1.00 75.31 149 HIS A O 1
ATOM 1215 N N . ALA A 1 150 ? -16.375 21.550 25.857 1.00 75.06 150 ALA A N 1
ATOM 1216 C CA . ALA A 1 150 ? -17.448 22.295 26.527 1.00 75.06 150 ALA A CA 1
ATOM 1217 C C . ALA A 1 150 ? -18.870 21.728 26.305 1.00 75.06 150 ALA A C 1
ATOM 1219 O O . ALA A 1 150 ? -19.846 22.473 26.264 1.00 75.06 150 ALA A O 1
ATOM 1220 N N . ARG A 1 151 ? -18.985 20.402 26.157 1.00 78.81 151 ARG A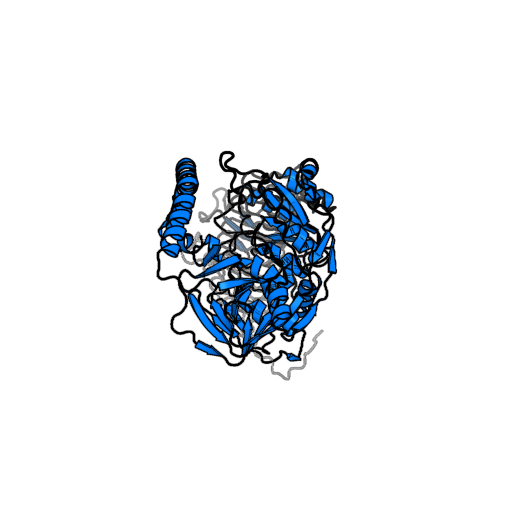 N 1
ATOM 1221 C CA . ARG A 1 151 ? -20.262 19.669 26.075 1.00 78.81 151 ARG A CA 1
ATOM 1222 C C . ARG A 1 151 ? -20.788 19.279 27.457 1.00 78.81 151 ARG A C 1
ATOM 1224 O O . ARG A 1 151 ? -21.996 19.223 27.656 1.00 78.81 151 ARG A O 1
ATOM 1231 N N . MET A 1 152 ? -19.880 19.067 28.408 1.00 83.81 152 MET A N 1
ATOM 1232 C CA . MET A 1 152 ? -20.199 18.921 29.827 1.00 83.81 152 MET A CA 1
ATOM 1233 C C . MET A 1 152 ? -19.250 19.759 30.682 1.00 83.81 152 MET A C 1
ATOM 1235 O O . MET A 1 152 ? -18.152 20.118 30.250 1.00 83.81 152 MET A O 1
ATOM 1239 N N . CYS A 1 153 ? -19.657 20.021 31.916 1.00 83.81 153 CYS A N 1
ATOM 1240 C CA . CYS A 1 153 ? -18.816 20.557 32.972 1.00 83.81 153 CYS A CA 1
ATOM 1241 C C . CYS A 1 153 ? -18.670 19.500 34.069 1.00 83.81 153 CYS A C 1
ATOM 1243 O O . CYS A 1 153 ? -19.677 18.967 34.528 1.00 83.81 153 CYS A O 1
ATOM 1245 N N . VAL A 1 154 ? -17.431 19.203 34.467 1.00 86.56 154 VAL A N 1
ATOM 1246 C CA . VAL A 1 154 ? -17.115 18.293 35.574 1.00 86.56 154 VAL A CA 1
ATOM 1247 C C . VAL A 1 154 ? -16.744 19.130 36.793 1.00 86.56 154 VAL A C 1
ATOM 1249 O O . VAL A 1 154 ? -15.779 19.893 36.745 1.00 86.56 154 VAL A O 1
ATOM 1252 N N . ASP A 1 155 ? -17.489 18.976 37.884 1.00 86.94 155 ASP A N 1
ATOM 1253 C CA . ASP A 1 155 ? -17.107 19.479 39.199 1.00 86.94 155 ASP A CA 1
ATOM 1254 C C . ASP A 1 155 ? -16.322 18.384 39.929 1.00 86.94 155 ASP A C 1
ATOM 1256 O O . ASP A 1 155 ? -16.883 17.407 40.430 1.00 86.94 155 ASP A O 1
ATOM 1260 N N . VAL A 1 156 ? -14.997 18.538 39.950 1.00 85.19 156 VAL A N 1
ATOM 1261 C CA . VAL A 1 156 ? -14.078 17.559 40.548 1.00 85.19 156 VAL A CA 1
ATOM 1262 C C . VAL A 1 156 ? -14.279 17.451 42.061 1.00 85.19 156 VAL A C 1
ATOM 1264 O O . VAL A 1 156 ? -14.196 16.347 42.599 1.00 85.19 156 VAL A O 1
ATOM 1267 N N . GLY A 1 157 ? -14.554 18.571 42.739 1.00 85.56 157 GLY A N 1
ATOM 1268 C CA . GLY A 1 157 ? -14.706 18.618 44.194 1.00 85.56 157 GLY A CA 1
ATOM 1269 C C . GLY A 1 157 ? -16.024 18.002 44.649 1.00 85.56 157 GLY A C 1
ATOM 1270 O O . GLY A 1 157 ? -16.037 17.179 45.561 1.00 85.56 157 GLY A O 1
ATOM 1271 N N . ALA A 1 158 ? -17.121 18.342 43.970 1.00 86.94 158 ALA A N 1
ATOM 1272 C CA . ALA A 1 158 ? -18.433 17.766 44.248 1.00 86.94 158 ALA A CA 1
ATOM 1273 C C . ALA A 1 158 ? -18.603 16.345 43.677 1.00 86.94 158 ALA A C 1
ATOM 1275 O O . ALA A 1 158 ? -19.522 15.631 44.070 1.00 86.94 158 ALA A O 1
ATOM 1276 N N . GLY A 1 159 ? -17.753 15.927 42.732 1.00 90.19 159 GLY A N 1
ATOM 1277 C CA . GLY A 1 159 ? -17.902 14.654 42.026 1.00 90.19 159 GLY A CA 1
ATOM 1278 C C . GLY A 1 159 ? -19.165 14.606 41.165 1.00 90.19 159 GLY A C 1
ATOM 1279 O O . GLY A 1 159 ? -19.787 13.552 41.048 1.00 90.19 159 GLY A O 1
ATOM 1280 N N . THR A 1 160 ? -19.564 15.744 40.592 1.00 91.75 160 THR A N 1
ATOM 1281 C CA . THR A 1 160 ? -20.779 15.862 39.776 1.00 91.75 160 THR A CA 1
ATOM 1282 C C . THR A 1 160 ? -20.468 16.366 38.376 1.00 91.75 160 THR A C 1
ATOM 1284 O O . THR A 1 160 ? -19.397 16.909 38.105 1.00 91.75 160 THR A O 1
ATOM 1287 N N . VAL A 1 161 ? -21.416 16.178 37.467 1.00 90.19 161 VAL A N 1
ATOM 1288 C CA . VAL A 1 161 ? -21.352 16.691 36.101 1.00 90.19 161 VAL A CA 1
ATOM 1289 C C . VAL A 1 161 ? -22.634 17.406 35.718 1.00 90.19 161 VAL A C 1
ATOM 1291 O O . VAL A 1 161 ? -23.722 17.070 36.186 1.00 90.19 161 VAL A O 1
ATOM 1294 N N . ARG A 1 162 ? -22.496 18.395 34.836 1.00 87.00 162 ARG A N 1
ATOM 1295 C CA . ARG A 1 162 ? -23.611 19.132 34.233 1.00 87.00 162 ARG A CA 1
ATOM 1296 C C . ARG A 1 162 ? -23.458 19.114 32.723 1.00 87.00 162 ARG A C 1
ATOM 1298 O O . ARG A 1 162 ? -22.402 19.485 32.206 1.00 87.00 162 ARG A O 1
ATOM 1305 N N . TRP A 1 163 ? -24.499 18.697 32.014 1.00 83.44 163 TRP A N 1
ATOM 1306 C CA . TRP A 1 163 ? -24.523 18.768 30.558 1.00 83.44 163 TRP A CA 1
ATOM 1307 C C . TRP A 1 163 ? -24.825 20.189 30.099 1.00 83.44 163 TRP A C 1
ATOM 1309 O O . TRP A 1 163 ? -25.686 20.862 30.657 1.00 83.44 163 TRP A O 1
ATOM 1319 N N . ALA A 1 164 ? -24.118 20.646 29.065 1.00 76.75 164 ALA A N 1
ATOM 1320 C CA . ALA A 1 164 ? -24.360 21.966 28.484 1.00 76.75 164 ALA A CA 1
ATOM 1321 C C . ALA A 1 164 ? -25.662 22.012 27.662 1.00 76.75 164 ALA A C 1
ATOM 1323 O O . ALA A 1 164 ? -26.219 23.087 27.446 1.00 76.75 164 ALA A O 1
ATOM 1324 N N . SER A 1 165 ? -26.098 20.859 27.143 1.00 73.31 165 SER A N 1
ATOM 1325 C CA . SER A 1 165 ? -27.361 20.645 26.434 1.00 73.31 165 SER A CA 1
ATOM 1326 C C . SER A 1 165 ? -27.599 19.138 26.294 1.00 73.31 165 SER A C 1
ATOM 1328 O O . SER A 1 165 ? -26.683 18.392 25.931 1.00 73.31 165 SER A O 1
ATOM 1330 N N . MET A 1 166 ? -28.821 18.705 26.596 1.00 75.88 166 MET A N 1
ATOM 1331 C CA . MET A 1 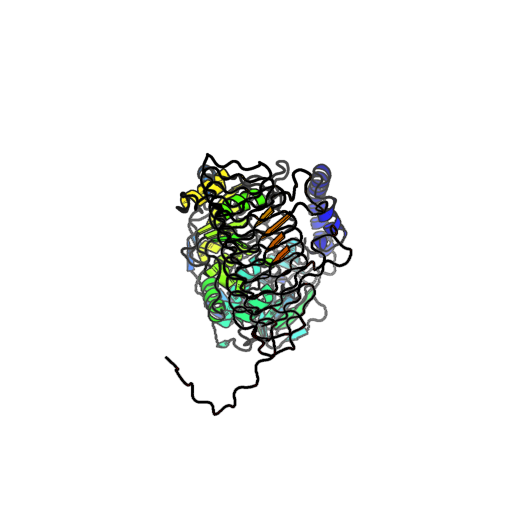166 ? -29.314 17.342 26.384 1.00 75.88 166 MET A CA 1
ATOM 1332 C C . MET A 1 166 ? -30.364 17.343 25.271 1.00 75.88 166 MET A C 1
ATOM 1334 O O . MET A 1 166 ? -30.938 18.387 24.952 1.00 75.88 166 MET A O 1
ATOM 1338 N N . ASP A 1 167 ? -30.579 16.184 24.654 1.00 84.31 167 ASP A N 1
ATOM 1339 C CA . ASP A 1 167 ? -31.646 16.018 23.670 1.00 84.31 167 ASP A CA 1
ATOM 1340 C C . ASP A 1 167 ? -33.004 16.099 24.378 1.00 84.31 167 ASP A C 1
ATOM 1342 O O . ASP A 1 167 ? -33.263 15.333 25.304 1.00 84.31 167 ASP A O 1
ATOM 1346 N N . ALA A 1 168 ? -33.856 17.034 23.958 1.00 82.94 168 ALA A N 1
ATOM 1347 C CA . ALA A 1 168 ? -35.147 17.281 24.598 1.00 82.94 168 ALA A CA 1
ATOM 1348 C C . ALA A 1 168 ? -36.174 16.164 24.334 1.00 82.94 168 ALA A C 1
ATOM 1350 O O . ALA A 1 168 ? -37.142 16.036 25.080 1.00 82.94 168 ALA A O 1
ATOM 1351 N N . ALA A 1 169 ? -35.977 15.369 23.279 1.00 89.38 169 ALA A N 1
ATOM 1352 C CA . ALA A 1 169 ? -36.878 14.288 22.890 1.00 89.38 169 ALA A CA 1
ATOM 1353 C C . ALA A 1 169 ? -36.065 13.066 22.425 1.00 89.38 169 ALA A C 1
ATOM 1355 O O . ALA A 1 169 ? -35.976 12.811 21.217 1.00 89.38 169 ALA A O 1
ATOM 1356 N N . PRO A 1 170 ? -35.426 12.339 23.363 1.00 92.75 170 PRO A N 1
ATOM 1357 C CA . PRO A 1 170 ? -34.674 11.143 23.029 1.00 92.75 170 PRO A CA 1
ATOM 1358 C C . PRO A 1 170 ? -35.617 10.040 22.548 1.00 92.75 170 PRO A C 1
ATOM 1360 O O . PRO A 1 170 ? -36.681 9.815 23.129 1.00 92.75 170 PRO A O 1
ATOM 1363 N N . GLU A 1 171 ? -35.205 9.331 21.503 1.00 94.69 171 GLU A N 1
ATOM 1364 C CA . GLU A 1 171 ? -35.913 8.143 21.023 1.00 94.69 171 GLU A CA 1
ATOM 1365 C C . GLU A 1 171 ? -35.842 7.016 22.059 1.00 94.69 171 GLU A C 1
ATOM 1367 O O . GLU A 1 171 ? -34.993 7.039 22.953 1.00 94.69 171 GLU A O 1
ATOM 1372 N N . HIS A 1 172 ? -36.730 6.028 21.951 1.00 97.38 172 HIS A N 1
ATOM 1373 C CA . HIS A 1 172 ? -36.789 4.909 22.887 1.00 97.38 172 HIS A CA 1
ATOM 1374 C C . HIS A 1 172 ? -36.401 3.592 22.215 1.00 97.38 172 HIS A C 1
ATOM 1376 O O . HIS A 1 172 ? -36.850 3.304 21.107 1.00 97.38 172 HIS A O 1
ATOM 1382 N N . LEU A 1 173 ? -35.603 2.783 22.911 1.00 97.75 173 LEU A N 1
ATOM 1383 C CA . LEU A 1 173 ? -35.269 1.411 22.537 1.00 97.75 173 LEU A CA 1
ATOM 1384 C C . LEU A 1 173 ? -35.503 0.477 23.723 1.00 97.75 173 LEU A C 1
ATOM 1386 O O . LEU A 1 173 ? -35.158 0.805 24.858 1.00 97.75 173 LEU A O 1
ATOM 1390 N N . ASP A 1 174 ? -36.001 -0.725 23.455 1.00 98.00 174 ASP A N 1
ATOM 1391 C CA . ASP A 1 174 ? -36.201 -1.722 24.509 1.00 98.00 174 ASP A CA 1
ATOM 1392 C C . ASP A 1 174 ? -34.863 -2.261 25.035 1.00 98.00 174 ASP A C 1
ATOM 1394 O O . ASP A 1 174 ? -34.649 -2.375 26.243 1.00 98.00 174 ASP A O 1
ATOM 1398 N N . VAL A 1 175 ? -33.935 -2.566 24.124 1.00 98.38 175 VAL A N 1
ATOM 1399 C CA . VAL A 1 175 ? -32.631 -3.154 24.443 1.00 98.38 175 VAL A CA 1
ATOM 1400 C C . VAL A 1 175 ? -31.570 -2.719 23.440 1.00 98.38 175 VAL A C 1
ATOM 1402 O O . VAL A 1 175 ? -31.836 -2.633 22.241 1.00 98.38 175 VAL A O 1
ATOM 1405 N N . ALA A 1 176 ? -30.356 -2.457 23.922 1.00 98.44 176 ALA A N 1
ATOM 1406 C CA . ALA A 1 176 ? -29.198 -2.191 23.073 1.00 98.44 176 ALA A CA 1
ATOM 1407 C C . ALA A 1 176 ? -27.877 -2.366 23.836 1.00 98.44 176 ALA A C 1
ATOM 1409 O O . ALA A 1 176 ? -27.850 -2.303 25.064 1.00 98.44 176 ALA A O 1
ATOM 1410 N N . ALA A 1 177 ? -26.771 -2.521 23.110 1.00 98.25 177 ALA A N 1
ATOM 1411 C CA . ALA A 1 177 ? -25.416 -2.416 23.642 1.00 98.25 177 ALA A CA 1
ATOM 1412 C C . ALA A 1 177 ? -24.756 -1.097 23.216 1.00 98.25 177 ALA A C 1
ATOM 1414 O O . ALA A 1 177 ? -24.869 -0.672 22.063 1.00 98.25 177 ALA A O 1
ATOM 1415 N N . ASN A 1 178 ? -24.059 -0.447 24.150 1.00 97.62 178 ASN A N 1
ATOM 1416 C CA . ASN A 1 178 ? -23.452 0.860 23.922 1.00 97.62 178 ASN A CA 1
ATOM 1417 C C . ASN A 1 178 ? -21.997 0.770 23.435 1.00 97.62 178 ASN A C 1
ATOM 1419 O O . ASN A 1 178 ? -21.126 0.293 24.164 1.00 97.62 178 ASN A O 1
ATOM 1423 N N . PHE A 1 179 ? -21.722 1.352 22.268 1.00 97.19 179 PHE A N 1
ATOM 1424 C CA . PHE A 1 179 ? -20.378 1.543 21.724 1.00 97.19 179 PHE A CA 1
ATOM 1425 C C . PHE A 1 179 ? -20.155 2.960 21.178 1.00 97.19 179 PHE A C 1
ATOM 1427 O O . PHE A 1 179 ? -19.213 3.181 20.409 1.00 97.19 179 PHE A O 1
ATOM 1434 N N . VAL A 1 180 ? -20.983 3.936 21.577 1.00 94.69 180 VAL A N 1
ATOM 1435 C CA . VAL A 1 180 ? -20.651 5.339 21.315 1.00 94.69 180 VAL A CA 1
ATOM 1436 C C . VAL A 1 180 ? -19.466 5.771 22.168 1.00 94.69 180 VAL A C 1
ATOM 1438 O O . VAL A 1 180 ? -19.308 5.378 23.325 1.00 94.69 180 VAL A O 1
ATOM 1441 N N . ASP A 1 181 ? -18.604 6.581 21.569 1.00 92.50 181 ASP A N 1
ATOM 1442 C CA . ASP A 1 181 ? -17.393 7.060 22.213 1.00 92.50 181 ASP A CA 1
ATOM 1443 C C . ASP A 1 181 ? -16.995 8.431 21.663 1.00 92.50 181 ASP A C 1
ATOM 1445 O O . ASP A 1 181 ? -17.217 8.754 20.489 1.00 92.50 181 ASP A O 1
ATOM 1449 N N . ALA A 1 182 ? -16.379 9.258 22.501 1.00 88.12 182 ALA A N 1
ATOM 1450 C CA . ALA A 1 182 ? -15.912 10.579 22.109 1.00 88.12 182 ALA A CA 1
ATOM 1451 C C . ALA A 1 182 ? -14.842 10.536 21.015 1.00 88.12 182 ALA A C 1
ATOM 1453 O O . ALA A 1 182 ? -14.741 11.451 20.193 1.00 88.12 182 ALA A O 1
ATOM 1454 N N . CYS A 1 183 ? -14.050 9.466 21.006 1.00 86.56 183 CYS A N 1
ATOM 1455 C CA . CYS A 1 183 ? -12.944 9.268 20.087 1.00 86.56 183 CYS A CA 1
ATOM 1456 C C . CYS A 1 183 ? -13.243 8.268 18.963 1.00 86.56 183 CYS A C 1
ATOM 1458 O O . CYS A 1 183 ? -12.376 8.069 18.115 1.00 86.56 183 CYS A O 1
ATOM 1460 N N . ALA A 1 184 ? -14.453 7.697 18.884 1.00 87.06 184 ALA A N 1
ATOM 1461 C CA . ALA A 1 184 ? -14.806 6.655 17.907 1.00 87.06 184 ALA A CA 1
ATOM 1462 C C . ALA A 1 184 ? -14.548 7.049 16.438 1.00 87.06 184 ALA A C 1
ATOM 1464 O O . ALA A 1 184 ? -14.269 6.196 15.602 1.00 87.06 184 ALA A O 1
ATOM 1465 N N . SER A 1 185 ? -14.600 8.346 16.112 1.00 88.75 185 SER A N 1
ATOM 1466 C CA . SER A 1 185 ? -14.297 8.846 14.759 1.00 88.75 185 SER A CA 1
ATOM 1467 C C . SER A 1 185 ? -12.807 8.797 14.388 1.00 88.75 185 SER A C 1
ATOM 1469 O O . SER A 1 185 ? -12.455 8.915 13.214 1.00 88.75 185 SER A O 1
ATOM 1471 N N . ASN A 1 186 ? -11.911 8.638 15.365 1.00 90.94 186 ASN A N 1
ATOM 1472 C CA . ASN A 1 186 ? -10.485 8.468 15.136 1.00 90.94 186 ASN A CA 1
ATOM 1473 C C . ASN A 1 186 ? -10.156 6.977 15.038 1.00 90.94 186 ASN A C 1
ATOM 1475 O O . ASN A 1 186 ? -10.320 6.232 16.000 1.00 90.94 186 ASN A O 1
ATOM 1479 N N . TYR A 1 187 ? -9.617 6.571 13.889 1.00 93.75 187 TYR A N 1
ATOM 1480 C CA . TYR A 1 187 ? -9.302 5.176 13.582 1.00 93.75 187 TYR A CA 1
ATOM 1481 C C . TYR A 1 187 ? -8.440 4.474 14.645 1.00 93.75 187 TYR A C 1
ATOM 1483 O O . TYR A 1 187 ? -8.686 3.313 14.957 1.00 93.75 187 TYR A O 1
ATOM 1491 N N . ALA A 1 188 ? -7.462 5.170 15.238 1.00 93.12 188 ALA A N 1
ATOM 1492 C CA . ALA A 1 188 ? -6.611 4.564 16.258 1.00 93.12 188 ALA A CA 1
ATOM 1493 C C . ALA A 1 188 ? -7.394 4.239 17.530 1.00 93.12 188 ALA A C 1
ATOM 1495 O O . ALA A 1 188 ? -7.355 3.101 17.978 1.00 93.12 188 ALA A O 1
ATOM 1496 N N . HIS A 1 189 ? -8.137 5.216 18.054 1.00 93.12 189 HIS A N 1
ATOM 1497 C CA . HIS A 1 189 ? -8.960 5.047 19.251 1.00 93.12 189 HIS A CA 1
ATOM 1498 C C . HIS A 1 189 ? -10.114 4.062 19.022 1.00 93.12 189 HIS A C 1
ATOM 1500 O O . HIS A 1 189 ? -10.472 3.300 19.915 1.00 93.12 189 HIS A O 1
ATOM 1506 N N . TRP A 1 190 ? -10.671 4.014 17.807 1.00 96.50 190 TRP A N 1
ATOM 1507 C CA . TRP A 1 190 ? -11.643 2.986 17.447 1.00 96.50 190 TRP A CA 1
ATOM 1508 C C . TRP A 1 190 ? -11.057 1.582 17.626 1.00 96.50 190 TRP A C 1
ATOM 1510 O O . TRP A 1 190 ? -11.634 0.771 18.347 1.00 96.50 190 TRP A O 1
ATOM 1520 N N . LEU A 1 191 ? -9.892 1.309 17.027 1.00 97.12 191 LEU A N 1
ATOM 1521 C CA . LEU A 1 191 ? -9.253 -0.007 17.098 1.00 97.12 191 LEU A CA 1
ATOM 1522 C C . LEU A 1 191 ? -8.692 -0.357 18.479 1.00 97.12 191 LEU A C 1
ATOM 1524 O O . LEU A 1 191 ? -8.576 -1.539 18.790 1.00 97.12 191 LEU A O 1
ATOM 1528 N N . THR A 1 192 ? -8.331 0.628 19.301 1.00 95.12 192 THR A N 1
ATOM 1529 C CA . THR A 1 192 ? -7.723 0.372 20.613 1.00 95.12 192 THR A CA 1
ATOM 1530 C C . THR A 1 192 ? -8.711 0.400 21.777 1.00 95.12 192 THR A C 1
ATOM 1532 O O . THR A 1 192 ? -8.439 -0.236 22.793 1.00 95.12 192 THR A O 1
ATOM 1535 N N . GLU A 1 193 ? -9.852 1.088 21.657 1.00 94.25 193 GLU A N 1
ATOM 1536 C CA . GLU A 1 193 ? -10.777 1.317 22.781 1.00 94.25 193 GLU A CA 1
ATOM 1537 C C . GLU A 1 193 ? -12.209 0.838 22.504 1.00 94.25 193 GLU A C 1
ATOM 1539 O O . GLU A 1 193 ? -12.874 0.358 23.423 1.00 94.25 193 GLU A O 1
ATOM 1544 N N . VAL A 1 194 ? -12.712 0.935 21.267 1.00 96.62 194 VAL A N 1
ATOM 1545 C CA . VAL A 1 194 ? -14.112 0.594 20.930 1.00 96.62 194 VAL A CA 1
ATOM 1546 C C . VAL A 1 194 ? -14.233 -0.815 20.348 1.00 96.62 194 VAL A C 1
ATOM 1548 O O . VAL A 1 194 ? -14.882 -1.673 20.943 1.00 96.62 194 VAL A O 1
ATOM 1551 N N . ALA A 1 195 ? -13.566 -1.083 19.227 1.00 97.50 195 ALA A N 1
ATOM 1552 C CA . ALA A 1 195 ? -13.614 -2.358 18.516 1.00 97.50 195 ALA A CA 1
ATOM 1553 C C . ALA A 1 195 ? -13.259 -3.582 19.393 1.00 97.50 195 ALA A C 1
ATOM 1555 O O . ALA A 1 195 ? -13.948 -4.598 19.290 1.00 97.50 195 ALA A O 1
ATOM 1556 N N . PRO A 1 196 ? -12.286 -3.517 20.325 1.00 97.88 196 PRO A N 1
ATOM 1557 C CA . PRO A 1 196 ? -11.997 -4.652 21.200 1.00 97.88 196 PRO A CA 1
ATOM 1558 C C . PRO A 1 196 ? -13.130 -4.970 22.191 1.00 97.88 196 PRO A C 1
ATOM 1560 O O . PRO A 1 196 ? -13.331 -6.136 22.527 1.00 97.88 196 PRO A O 1
ATOM 1563 N N . ARG A 1 197 ? -13.918 -3.970 22.628 1.00 97.00 197 ARG A N 1
ATOM 1564 C CA . ARG A 1 197 ? -15.120 -4.203 23.457 1.00 97.00 197 ARG A CA 1
ATOM 1565 C C . ARG A 1 197 ? -16.187 -4.959 22.672 1.00 97.00 197 ARG A C 1
ATOM 1567 O O . ARG A 1 197 ? -16.789 -5.894 23.190 1.00 97.00 197 ARG A O 1
ATOM 1574 N N . ILE A 1 198 ? -16.378 -4.562 21.415 1.00 97.75 198 ILE A N 1
ATOM 1575 C CA . ILE A 1 198 ? -17.303 -5.212 20.482 1.00 97.75 198 ILE A CA 1
ATOM 1576 C C . ILE A 1 198 ? -16.885 -6.668 20.274 1.00 97.75 198 ILE A C 1
ATOM 1578 O O . ILE A 1 198 ? -17.710 -7.565 20.408 1.00 97.75 198 ILE A O 1
ATOM 1582 N N . ALA A 1 199 ? -15.596 -6.915 20.026 1.00 97.38 199 ALA A N 1
ATOM 1583 C CA . ALA A 1 199 ? -15.070 -8.262 19.832 1.00 97.38 199 ALA A CA 1
ATOM 1584 C C . ALA A 1 199 ? -15.304 -9.176 21.046 1.00 97.38 199 ALA A C 1
ATOM 1586 O O . ALA A 1 199 ? -15.686 -10.333 20.875 1.00 97.38 199 ALA A O 1
ATOM 1587 N N . LEU A 1 200 ? -15.114 -8.661 22.267 1.00 97.56 200 LEU A N 1
ATOM 1588 C CA . LEU A 1 200 ? -15.402 -9.409 23.493 1.00 97.56 200 LEU A CA 1
ATOM 1589 C C . LEU A 1 200 ? -16.892 -9.740 23.640 1.00 97.56 200 LEU A C 1
ATOM 1591 O O . LEU A 1 200 ? -17.220 -10.866 24.009 1.00 97.56 200 LEU A O 1
ATOM 1595 N N . LEU A 1 201 ? -17.783 -8.786 23.345 1.00 97.38 201 LEU A N 1
ATOM 1596 C CA . LEU A 1 201 ? -19.228 -9.003 23.441 1.00 97.38 201 LEU A CA 1
ATOM 1597 C C . LEU A 1 201 ? -19.714 -10.009 22.386 1.00 97.38 201 LEU A C 1
ATOM 1599 O O . LEU A 1 201 ? -20.398 -10.965 22.732 1.00 97.38 201 LEU A O 1
ATOM 1603 N N . CYS A 1 202 ? -19.289 -9.863 21.126 1.00 96.06 202 CYS A N 1
ATOM 1604 C CA . CYS A 1 202 ? -19.615 -10.798 20.040 1.00 96.06 202 CYS A CA 1
ATOM 1605 C C . CYS A 1 202 ? -19.026 -12.207 20.248 1.00 96.06 202 CYS A C 1
ATOM 1607 O O . CYS A 1 202 ? -19.445 -13.158 19.589 1.00 96.06 202 CYS A O 1
ATOM 1609 N N . GLY A 1 203 ? -18.055 -12.361 21.155 1.00 93.56 203 GLY A N 1
ATOM 1610 C CA . GLY A 1 203 ? -17.541 -13.659 21.594 1.00 93.56 203 GLY A CA 1
ATOM 1611 C C . GLY A 1 203 ? -18.492 -14.433 22.516 1.00 93.56 203 GLY A C 1
ATOM 1612 O O . GLY A 1 203 ? -18.182 -15.563 22.891 1.00 93.56 203 GLY A O 1
ATOM 1613 N N . ARG A 1 204 ? -19.634 -13.850 22.899 1.00 94.88 204 ARG A N 1
ATOM 1614 C CA . ARG A 1 204 ? -20.626 -14.441 23.803 1.00 94.88 204 ARG A CA 1
ATOM 1615 C C . ARG A 1 204 ? -21.976 -14.546 23.096 1.00 94.88 204 ARG A C 1
ATOM 1617 O O . ARG A 1 204 ? -22.624 -13.539 22.828 1.00 94.88 204 ARG A O 1
ATOM 1624 N N . SER A 1 205 ? -22.427 -15.773 22.843 1.00 93.88 205 SER A N 1
ATOM 1625 C CA . SER A 1 205 ? -23.688 -16.032 22.131 1.00 93.88 205 SER A CA 1
ATOM 1626 C C . SER A 1 205 ? -24.934 -15.544 22.874 1.00 93.88 205 SER A C 1
ATOM 1628 O O . SER A 1 205 ? -25.973 -15.358 22.255 1.00 93.88 205 SER A O 1
ATOM 1630 N N . GLU A 1 206 ? -24.848 -15.323 24.189 1.00 95.38 206 GLU A N 1
ATOM 1631 C CA . GLU A 1 206 ? -25.950 -14.788 25.004 1.00 95.38 206 GLU A CA 1
ATOM 1632 C C . GLU A 1 206 ? -26.361 -13.354 24.625 1.00 95.38 206 GLU A C 1
ATOM 1634 O O . GLU A 1 206 ? -27.471 -12.943 24.953 1.00 95.38 206 GLU A O 1
ATOM 1639 N N . PHE A 1 207 ? -25.507 -12.608 23.910 1.00 96.31 207 PHE A N 1
ATOM 1640 C CA . PHE A 1 207 ? -25.816 -11.258 23.423 1.00 96.31 207 PHE A CA 1
ATOM 1641 C C . PHE A 1 207 ? -26.128 -11.206 21.921 1.00 96.31 207 PHE A C 1
ATOM 1643 O O . PHE A 1 207 ? -26.338 -10.112 21.390 1.00 96.31 207 PHE A O 1
ATOM 1650 N N . ASP A 1 208 ? -26.156 -12.345 21.217 1.00 96.19 208 ASP A N 1
ATOM 1651 C CA . ASP A 1 208 ? -26.504 -12.392 19.791 1.00 96.19 208 ASP A CA 1
ATOM 1652 C C . ASP A 1 208 ? -27.889 -11.747 19.559 1.00 96.19 208 ASP A C 1
ATOM 1654 O O . ASP A 1 208 ? -28.830 -11.953 20.324 1.00 96.19 208 ASP A O 1
ATOM 1658 N N . GLY A 1 209 ? -28.021 -10.929 18.510 1.00 96.38 209 GLY A N 1
ATOM 1659 C CA . GLY A 1 209 ? -29.262 -10.210 18.193 1.00 96.38 209 GLY A CA 1
ATOM 1660 C C . GLY A 1 209 ? -29.461 -8.880 18.930 1.00 96.38 209 GLY A C 1
ATOM 1661 O O . GLY A 1 209 ? -30.297 -8.084 18.503 1.00 96.38 209 GLY A O 1
ATOM 1662 N N . VAL A 1 210 ? -28.682 -8.577 19.977 1.00 97.81 210 VAL A N 1
ATOM 1663 C CA . VAL A 1 210 ? -28.742 -7.268 20.656 1.00 97.81 210 VAL A CA 1
ATOM 1664 C C . VAL A 1 210 ? -28.280 -6.153 19.697 1.00 97.81 210 VAL A C 1
ATOM 1666 O O . VAL A 1 210 ? -27.164 -6.254 19.178 1.00 97.81 210 VAL A O 1
ATOM 1669 N N . PRO A 1 211 ? -29.071 -5.081 19.475 1.00 98.19 211 PRO A N 1
ATOM 1670 C CA . PRO A 1 211 ? -28.677 -3.950 18.629 1.00 98.19 211 PRO A CA 1
ATOM 1671 C C . PRO A 1 211 ? -27.494 -3.166 19.202 1.00 98.19 211 PRO A C 1
ATOM 1673 O O . PRO A 1 211 ? -27.427 -2.932 20.409 1.00 98.19 211 PRO A O 1
ATOM 1676 N N . PHE A 1 212 ? -26.571 -2.712 18.354 1.00 98.25 212 PHE A N 1
ATOM 1677 C CA . PHE A 1 212 ? -25.393 -1.943 18.769 1.00 98.25 212 PHE A CA 1
ATOM 1678 C C . PHE A 1 212 ? -25.554 -0.465 18.434 1.00 98.25 212 PHE A C 1
ATOM 1680 O O . PHE A 1 212 ? -25.755 -0.112 17.274 1.00 98.25 212 PHE A O 1
ATOM 1687 N N . ILE A 1 213 ? -25.401 0.401 19.437 1.00 98.19 213 ILE A N 1
ATOM 1688 C CA . ILE A 1 213 ? -25.397 1.855 19.253 1.00 98.19 213 ILE A CA 1
ATOM 1689 C C . ILE A 1 213 ? -23.955 2.313 19.030 1.00 98.19 213 ILE A C 1
ATOM 1691 O O . ILE A 1 213 ? -23.100 2.115 19.893 1.00 98.19 213 ILE A O 1
ATOM 1695 N N . VAL A 1 214 ? -23.683 2.946 17.892 1.00 97.56 214 VAL A N 1
ATOM 1696 C CA . VAL A 1 214 ? -22.367 3.496 17.523 1.00 97.56 214 VAL A CA 1
ATOM 1697 C C . VAL A 1 214 ? -22.500 4.954 17.094 1.00 97.56 214 VAL A C 1
ATOM 1699 O O . VAL A 1 214 ? -23.597 5.430 16.813 1.00 97.56 214 VAL A O 1
ATOM 1702 N N . ASN A 1 215 ? -21.394 5.699 17.039 1.00 95.56 215 ASN A N 1
ATOM 1703 C CA . ASN A 1 215 ? -21.441 7.074 16.538 1.00 95.56 215 ASN A CA 1
ATOM 1704 C C . ASN A 1 215 ? -21.898 7.108 15.070 1.00 95.56 215 ASN A C 1
ATOM 1706 O O . ASN A 1 215 ? -21.555 6.230 14.283 1.00 95.56 215 ASN A O 1
ATOM 1710 N N . ASP A 1 216 ? -22.600 8.170 14.690 1.00 93.81 216 ASP A N 1
ATOM 1711 C CA . ASP A 1 216 ? -22.851 8.485 13.283 1.00 93.81 216 ASP A CA 1
ATOM 1712 C C . ASP A 1 216 ? -21.608 9.081 12.585 1.00 93.81 216 ASP A C 1
ATOM 1714 O O . ASP A 1 216 ? -20.693 9.608 13.231 1.00 93.81 216 ASP A O 1
ATOM 1718 N N . GLY A 1 217 ? -21.574 9.013 11.251 1.00 91.06 217 GLY A N 1
ATOM 1719 C CA . GLY A 1 217 ? -20.530 9.613 10.416 1.00 91.06 217 GLY A CA 1
ATOM 1720 C C . GLY A 1 217 ? -19.161 8.931 10.515 1.00 91.06 217 GLY A C 1
ATOM 1721 O O . GLY A 1 217 ? -18.132 9.575 10.294 1.00 91.06 217 GLY A O 1
ATOM 1722 N N . LEU A 1 218 ? -19.126 7.648 10.884 1.00 93.56 218 LEU A N 1
ATOM 1723 C CA . LEU A 1 218 ? -17.890 6.869 10.969 1.00 93.56 218 LEU A CA 1
ATOM 1724 C C . LEU A 1 218 ? -17.299 6.594 9.579 1.00 93.56 218 LEU A C 1
ATOM 1726 O O . LEU A 1 218 ? -18.009 6.396 8.596 1.00 93.56 218 LEU A O 1
ATOM 1730 N N . HIS A 1 219 ? -15.967 6.577 9.503 1.00 93.69 219 HIS A N 1
ATOM 1731 C CA . HIS A 1 219 ? -15.236 6.314 8.261 1.00 93.69 219 HIS A CA 1
ATOM 1732 C C . HIS A 1 219 ? -15.557 4.907 7.708 1.00 93.69 219 HIS A C 1
ATOM 1734 O O . HIS A 1 219 ? -15.705 3.983 8.510 1.00 93.69 219 HIS A O 1
ATOM 1740 N N . PRO A 1 220 ? -15.560 4.681 6.378 1.00 94.88 220 PRO A N 1
ATOM 1741 C CA . PRO A 1 220 ? -15.822 3.362 5.789 1.00 94.88 220 PRO A CA 1
ATOM 1742 C C . PRO A 1 220 ? -15.020 2.215 6.418 1.00 94.88 220 PRO A C 1
ATOM 1744 O O . PRO A 1 220 ? -15.611 1.250 6.877 1.00 94.88 220 PRO A O 1
ATOM 1747 N N . ASN A 1 221 ? -13.700 2.362 6.587 1.00 94.44 221 ASN A N 1
ATOM 1748 C CA . ASN A 1 221 ? -12.873 1.348 7.268 1.00 94.44 221 ASN A CA 1
ATOM 1749 C C . ASN A 1 221 ? -13.288 1.057 8.725 1.00 94.44 221 ASN A C 1
ATOM 1751 O O . ASN A 1 221 ? -13.112 -0.060 9.204 1.00 94.44 221 ASN A O 1
ATOM 1755 N N . VAL A 1 222 ? -13.835 2.044 9.443 1.00 96.06 222 VAL A N 1
ATOM 1756 C CA . VAL A 1 222 ? -14.382 1.830 10.791 1.00 96.06 222 VAL A CA 1
ATOM 1757 C C . VAL A 1 222 ? -15.649 0.975 10.702 1.00 96.06 222 VAL A C 1
ATOM 1759 O O . VAL A 1 222 ? -15.768 -0.016 11.421 1.00 96.06 222 VAL A O 1
ATOM 1762 N N . MET A 1 223 ? -16.547 1.290 9.767 1.00 95.44 223 MET A N 1
ATOM 1763 C CA . MET A 1 223 ? -17.767 0.511 9.532 1.00 95.44 223 MET A CA 1
ATOM 1764 C C . MET A 1 223 ? -17.478 -0.909 9.022 1.00 95.44 223 MET A C 1
ATOM 1766 O O . MET A 1 223 ? -18.105 -1.856 9.487 1.00 95.44 223 MET A O 1
ATOM 1770 N N . GLU A 1 224 ? -16.494 -1.092 8.139 1.00 95.06 224 GLU A N 1
ATOM 1771 C CA . GLU A 1 224 ? -16.044 -2.419 7.697 1.00 95.06 224 GLU A CA 1
ATOM 1772 C C . GLU A 1 224 ? -15.487 -3.243 8.864 1.00 95.06 224 GLU A C 1
ATOM 1774 O O . GLU A 1 224 ? -15.782 -4.432 8.978 1.00 95.06 224 GLU A O 1
ATOM 1779 N N . SER A 1 225 ? -14.724 -2.620 9.772 1.00 96.00 225 SER A N 1
ATOM 1780 C CA . SER A 1 225 ? -14.246 -3.312 10.974 1.00 96.00 225 SER A CA 1
ATOM 1781 C C . SER A 1 225 ? -15.395 -3.742 11.885 1.00 96.00 225 SER A C 1
ATOM 1783 O O . SER A 1 225 ? -15.394 -4.864 12.382 1.00 96.00 225 SER A O 1
ATOM 1785 N N . LEU A 1 226 ? -16.421 -2.898 12.044 1.00 95.81 226 LEU A N 1
ATOM 1786 C CA . LEU A 1 226 ? -17.623 -3.228 12.805 1.00 95.81 226 LEU A CA 1
ATOM 1787 C C . LEU A 1 226 ? -18.341 -4.435 12.194 1.00 95.81 226 LEU A C 1
ATOM 1789 O O . LEU A 1 226 ? -18.662 -5.379 12.908 1.00 95.81 226 LEU A O 1
ATOM 1793 N N . GLN A 1 227 ? -18.531 -4.442 10.874 1.00 93.81 227 GLN A N 1
ATOM 1794 C CA . GLN A 1 227 ? -19.141 -5.561 10.151 1.00 93.81 227 GLN A CA 1
ATOM 1795 C C . GLN A 1 227 ? -18.333 -6.858 10.295 1.00 93.81 227 GLN A C 1
ATOM 1797 O O . GLN A 1 227 ? -18.911 -7.926 10.501 1.00 93.81 227 GLN A O 1
ATOM 1802 N N . ALA A 1 228 ? -17.000 -6.774 10.233 1.00 93.25 228 ALA A N 1
ATOM 1803 C CA . ALA A 1 228 ? -16.121 -7.927 10.414 1.00 93.25 228 ALA A CA 1
ATOM 1804 C C . ALA A 1 228 ? -16.246 -8.548 11.816 1.00 93.25 228 ALA A C 1
ATOM 1806 O O . ALA A 1 228 ? -16.157 -9.771 11.949 1.00 93.25 228 ALA A O 1
ATOM 1807 N N . LEU A 1 229 ? -16.472 -7.721 12.843 1.00 95.12 229 LEU A N 1
ATOM 1808 C CA . LEU A 1 229 ? -16.649 -8.161 14.228 1.00 95.12 229 LEU A CA 1
ATOM 1809 C C . LEU A 1 229 ? -18.056 -8.702 14.505 1.00 95.12 229 LEU A C 1
ATOM 1811 O O . LEU A 1 229 ? -18.183 -9.747 15.138 1.00 95.12 229 LEU A O 1
ATOM 1815 N N . THR A 1 230 ? -19.104 -8.032 14.015 1.00 93.62 230 THR A N 1
ATOM 1816 C CA . THR A 1 230 ? -20.499 -8.427 14.283 1.00 93.62 230 THR A CA 1
ATOM 1817 C C . THR A 1 230 ? -20.968 -9.605 13.442 1.00 93.62 230 THR A C 1
ATOM 1819 O O . THR A 1 230 ? -21.906 -10.294 13.838 1.00 93.62 230 THR A O 1
ATOM 1822 N N . ARG A 1 231 ? -20.357 -9.834 12.269 1.00 88.31 231 ARG A N 1
ATOM 1823 C CA . ARG A 1 231 ? -20.704 -10.915 11.325 1.00 88.31 231 ARG A CA 1
ATOM 1824 C C . ARG A 1 231 ? -22.203 -10.983 10.998 1.00 88.31 231 ARG A C 1
ATOM 1826 O O . ARG A 1 231 ? -22.754 -12.063 10.813 1.00 88.31 231 ARG A O 1
ATOM 1833 N N . GLY A 1 232 ? -22.868 -9.827 10.967 1.00 87.94 232 GLY A N 1
ATOM 1834 C CA . GLY A 1 232 ? -24.300 -9.719 10.671 1.00 87.94 232 GLY A CA 1
ATOM 1835 C C . GLY A 1 232 ? -25.241 -10.202 11.781 1.00 87.94 232 GLY A C 1
ATOM 1836 O O . GLY A 1 232 ? -26.445 -10.239 11.559 1.00 87.94 232 GLY A O 1
ATOM 1837 N N . LYS A 1 233 ? -24.732 -10.544 12.973 1.00 93.25 233 LYS A N 1
ATOM 1838 C CA . LYS A 1 233 ? -25.553 -11.001 14.109 1.00 93.25 233 LYS A CA 1
ATOM 1839 C C . LYS A 1 233 ? -26.249 -9.878 14.884 1.00 93.25 233 LYS A C 1
ATOM 1841 O O . LYS A 1 233 ? -27.106 -10.157 15.716 1.00 93.25 233 LYS A O 1
ATOM 1846 N N . HIS A 1 234 ? -25.860 -8.628 14.644 1.00 96.50 234 HIS A N 1
ATOM 1847 C CA . HIS A 1 234 ? -26.338 -7.460 15.382 1.00 96.50 234 HIS A CA 1
ATOM 1848 C C . HIS A 1 234 ? -26.746 -6.364 14.402 1.00 96.50 234 HIS A C 1
ATOM 1850 O O . HIS A 1 234 ? -25.999 -6.054 13.469 1.00 96.50 234 HIS A O 1
ATOM 1856 N N . SER A 1 235 ? -27.912 -5.760 14.623 1.00 96.81 235 SER A N 1
ATOM 1857 C CA . SER A 1 235 ? -28.302 -4.538 13.923 1.00 96.81 235 SER A CA 1
ATOM 1858 C C . SER A 1 235 ? -27.489 -3.352 14.446 1.00 96.81 235 SER A C 1
ATOM 1860 O O . SER A 1 235 ? -27.126 -3.298 15.621 1.00 96.81 235 SER A O 1
ATOM 1862 N N . ILE A 1 236 ? -27.171 -2.404 13.563 1.00 97.56 236 ILE A N 1
ATOM 1863 C CA . ILE A 1 236 ? -26.375 -1.221 13.903 1.00 97.56 236 ILE A CA 1
ATOM 1864 C C . ILE A 1 236 ? -27.282 0.005 13.938 1.00 97.56 236 ILE A C 1
ATOM 1866 O O . ILE A 1 236 ? -27.956 0.310 12.956 1.00 97.56 236 ILE A O 1
ATOM 1870 N N . ILE A 1 237 ? -27.254 0.720 15.058 1.00 97.19 237 ILE A N 1
ATOM 1871 C CA . ILE A 1 237 ? -27.963 1.977 15.283 1.00 97.19 237 ILE A CA 1
ATOM 1872 C C . ILE A 1 237 ? -26.911 3.083 15.349 1.00 97.19 237 ILE A C 1
ATOM 1874 O O . ILE A 1 237 ? -26.073 3.110 16.251 1.00 97.19 237 ILE A O 1
ATOM 1878 N N . VAL A 1 238 ? -26.927 3.993 14.378 1.00 96.62 238 VAL A N 1
ATOM 1879 C CA . VAL A 1 238 ? -26.022 5.148 14.363 1.00 96.62 238 VAL A CA 1
ATOM 1880 C C . VAL A 1 238 ? -26.633 6.302 15.153 1.00 96.62 238 VAL A C 1
ATOM 1882 O O . VAL A 1 238 ? -27.794 6.650 14.955 1.00 96.62 238 VAL A O 1
ATOM 1885 N N . LEU A 1 239 ? -25.856 6.903 16.054 1.00 95.56 239 LEU A N 1
ATOM 1886 C CA . LEU A 1 239 ? -26.304 7.989 16.923 1.00 95.56 239 LEU A CA 1
ATOM 1887 C C . LEU A 1 239 ? -25.507 9.277 16.647 1.00 95.56 239 LEU A C 1
ATOM 1889 O O . LEU A 1 239 ? -24.315 9.355 16.981 1.00 95.56 239 LEU A O 1
ATOM 1893 N N . PRO A 1 240 ? -26.138 10.309 16.050 1.00 91.62 240 PRO A N 1
ATOM 1894 C CA . PRO A 1 240 ? -25.495 11.591 15.787 1.00 91.62 240 PRO A CA 1
ATOM 1895 C C . PRO A 1 240 ? -25.095 12.335 17.060 1.00 91.62 240 PRO A C 1
ATOM 1897 O O . PRO A 1 240 ? -25.784 12.302 18.081 1.00 91.62 240 PRO A O 1
ATOM 1900 N N . MET A 1 241 ? -23.989 13.080 16.992 1.00 86.06 241 MET A N 1
ATOM 1901 C CA . MET A 1 241 ? -23.549 13.903 18.119 1.00 86.06 241 MET A CA 1
ATOM 1902 C C . MET A 1 241 ? -24.604 14.962 18.467 1.00 86.06 241 MET A C 1
ATOM 1904 O O . MET A 1 241 ? -24.983 15.767 17.618 1.00 86.06 241 MET A O 1
ATOM 1908 N N . GLY A 1 242 ? -25.016 14.997 19.736 1.00 82.38 242 GLY A N 1
ATOM 1909 C CA . GLY A 1 242 ? -26.064 15.893 20.238 1.00 82.38 242 GLY A CA 1
ATOM 1910 C C . GLY A 1 242 ? -27.463 15.274 20.274 1.00 82.38 242 GLY A C 1
ATOM 1911 O O . GLY A 1 242 ? -28.331 15.845 20.924 1.00 82.38 242 GLY A O 1
ATOM 1912 N N . ARG A 1 243 ? -27.668 14.104 19.655 1.00 91.50 243 ARG A N 1
ATOM 1913 C CA . ARG A 1 243 ? -28.871 13.282 19.836 1.00 91.50 243 ARG A CA 1
ATOM 1914 C C . ARG A 1 243 ? -28.680 12.301 20.986 1.00 91.50 243 ARG A C 1
ATOM 1916 O O . ARG A 1 243 ? -27.542 11.929 21.297 1.00 91.50 243 ARG A O 1
ATOM 1923 N N . ALA A 1 244 ? -29.777 11.882 21.603 1.00 94.31 244 ALA A N 1
ATOM 1924 C CA . ALA A 1 244 ? -29.765 10.840 22.620 1.00 94.31 244 ALA A CA 1
ATOM 1925 C C . ALA A 1 244 ? -30.857 9.795 22.379 1.00 94.31 244 ALA A C 1
ATOM 1927 O O . ALA A 1 244 ? -31.876 10.063 21.747 1.00 94.31 244 ALA A O 1
ATOM 1928 N N . VAL A 1 245 ? -30.628 8.601 22.912 1.00 97.06 245 VAL A N 1
ATOM 1929 C CA . VAL A 1 245 ? -31.579 7.495 22.910 1.00 97.06 245 VAL A CA 1
ATOM 1930 C C . VAL A 1 245 ? -31.695 6.946 24.324 1.00 97.06 245 VAL A C 1
ATOM 1932 O O . VAL A 1 245 ? -30.695 6.752 25.019 1.00 97.06 245 VAL A O 1
ATOM 1935 N N . ARG A 1 246 ? -32.927 6.751 24.776 1.00 97.69 246 ARG A N 1
ATOM 1936 C CA . ARG A 1 246 ? -33.260 6.137 26.056 1.00 97.69 246 ARG A CA 1
ATOM 1937 C C . ARG A 1 246 ? -33.470 4.649 25.828 1.00 97.69 246 ARG A C 1
ATOM 1939 O O . ARG A 1 246 ? -34.262 4.261 24.977 1.00 97.69 246 ARG A O 1
ATOM 1946 N N . VAL A 1 247 ? -32.761 3.827 26.584 1.00 98.38 247 VAL A N 1
ATOM 1947 C CA . VAL A 1 247 ? -32.755 2.377 26.427 1.00 98.38 247 VAL A CA 1
ATOM 1948 C C . VAL A 1 247 ? -33.262 1.740 27.712 1.00 98.38 247 VAL A C 1
ATOM 1950 O O . VAL A 1 247 ? -32.657 1.921 28.768 1.00 98.38 247 VAL A O 1
ATOM 1953 N N . SER A 1 248 ? -34.361 0.989 27.625 1.00 98.06 248 SER A N 1
ATOM 1954 C CA . SER A 1 248 ? -34.966 0.331 28.789 1.00 98.06 248 SER A CA 1
ATOM 1955 C C . SER A 1 248 ? -34.007 -0.661 29.450 1.00 98.06 248 SER A C 1
ATOM 1957 O O . SER A 1 248 ? -33.900 -0.673 30.675 1.00 98.06 248 SER A O 1
ATOM 1959 N N . ARG A 1 249 ? -33.271 -1.446 28.653 1.00 97.81 249 ARG A N 1
ATOM 1960 C CA . ARG A 1 249 ? -32.216 -2.368 29.105 1.00 97.81 249 ARG A CA 1
ATOM 1961 C C . ARG A 1 249 ? -30.933 -2.148 28.305 1.00 97.81 249 ARG A C 1
ATOM 1963 O O . ARG A 1 249 ? -30.802 -2.618 27.176 1.00 97.81 249 ARG A O 1
ATOM 1970 N N . LEU A 1 250 ? -29.979 -1.415 28.872 1.00 98.38 250 LEU A N 1
ATOM 1971 C CA . LEU A 1 250 ? -28.715 -1.107 28.208 1.00 98.38 250 LEU A CA 1
ATOM 1972 C C . LEU A 1 250 ? -27.596 -2.046 28.657 1.00 98.38 250 LEU A C 1
ATOM 1974 O O . LEU A 1 250 ? -27.213 -2.044 29.823 1.00 98.38 250 LEU A O 1
ATOM 1978 N N . TYR A 1 251 ? -26.982 -2.750 27.713 1.00 98.38 251 TYR A N 1
ATOM 1979 C CA . TYR A 1 251 ? -25.723 -3.451 27.934 1.00 98.38 251 TYR A CA 1
ATOM 1980 C C . TYR A 1 251 ? -24.549 -2.476 27.802 1.00 98.38 251 TYR A C 1
ATOM 1982 O O . TYR A 1 251 ? -24.156 -2.071 26.703 1.00 98.38 251 TYR A O 1
ATOM 1990 N N . LEU A 1 252 ? -23.977 -2.082 28.939 1.00 97.81 252 LEU A N 1
ATOM 1991 C CA . LEU A 1 252 ? -22.803 -1.219 28.996 1.00 97.81 252 LEU A CA 1
ATOM 1992 C C . LEU A 1 252 ? -21.544 -2.073 29.164 1.00 97.81 252 LEU A C 1
ATOM 1994 O O . LEU A 1 252 ? -21.327 -2.678 30.215 1.00 97.81 252 LEU A O 1
ATOM 1998 N N . VAL A 1 253 ? -20.703 -2.111 28.130 1.00 97.12 253 VAL A N 1
ATOM 1999 C CA . VAL A 1 253 ? -19.424 -2.833 28.153 1.00 97.12 253 VAL A CA 1
ATOM 2000 C C . VAL A 1 253 ? -18.325 -1.918 28.686 1.00 97.12 253 VAL A C 1
ATOM 2002 O O . VAL A 1 253 ? -18.110 -0.824 28.153 1.00 97.12 253 VAL A O 1
ATOM 2005 N N . SER A 1 254 ? -17.616 -2.369 29.720 1.00 95.12 254 SER A N 1
ATOM 2006 C CA . SER A 1 254 ? -16.494 -1.629 30.298 1.00 95.12 254 SER A CA 1
ATOM 2007 C C . SER A 1 254 ? -15.343 -1.479 29.295 1.00 95.12 254 SER A C 1
ATOM 2009 O O . SER A 1 254 ? -15.252 -2.191 28.295 1.00 95.12 254 SER A O 1
ATOM 2011 N N . CYS A 1 255 ? -14.450 -0.519 29.535 1.00 92.50 255 CYS A N 1
ATOM 2012 C CA . CYS A 1 255 ? -13.344 -0.201 28.629 1.00 92.50 255 CYS A CA 1
ATOM 2013 C C . CYS A 1 255 ? -12.422 -1.407 28.356 1.00 92.50 255 CYS A C 1
ATOM 2015 O O . CYS A 1 255 ? -12.025 -2.110 29.283 1.00 92.50 255 CYS A O 1
ATOM 2017 N N . ALA A 1 256 ? -12.017 -1.585 27.094 1.00 94.56 256 ALA A N 1
ATOM 2018 C CA . ALA A 1 256 ? -10.990 -2.553 26.676 1.00 94.56 256 ALA A CA 1
ATOM 2019 C C . ALA A 1 256 ? -9.620 -1.898 26.399 1.00 94.56 256 ALA A C 1
ATOM 2021 O O . ALA A 1 256 ? -8.606 -2.573 26.224 1.00 94.56 256 ALA A O 1
ATOM 2022 N N . GLY A 1 257 ? -9.596 -0.571 26.408 1.00 94.25 257 GLY A N 1
ATOM 2023 C CA . GLY A 1 257 ? -8.420 0.276 26.364 1.00 94.25 257 GLY A CA 1
ATOM 2024 C C . GLY A 1 257 ? -8.801 1.667 26.857 1.00 94.25 257 GLY A C 1
ATOM 2025 O O . GLY A 1 257 ? -9.986 2.006 26.853 1.00 94.25 257 GLY A O 1
ATOM 2026 N N . TYR A 1 258 ? -7.829 2.443 27.324 1.00 90.62 258 TYR A N 1
ATOM 2027 C CA . TYR A 1 258 ? -8.051 3.841 27.678 1.00 90.62 258 TYR A CA 1
ATOM 2028 C C . TYR A 1 258 ? -6.781 4.658 27.540 1.00 90.62 258 TYR A C 1
ATOM 2030 O O . TYR A 1 258 ? -5.716 4.269 28.039 1.00 90.62 258 TYR A O 1
ATOM 2038 N N . VAL A 1 259 ? -6.924 5.811 26.891 1.00 86.56 259 VAL A N 1
ATOM 2039 C CA . VAL A 1 259 ? -5.882 6.827 26.780 1.00 86.56 259 VAL A CA 1
ATOM 2040 C C . VAL A 1 259 ? -6.451 8.180 27.217 1.00 86.56 259 VAL A C 1
ATOM 2042 O O . VAL A 1 259 ? -7.270 8.754 26.497 1.00 86.56 259 VAL A O 1
ATOM 2045 N N . PRO A 1 260 ? -6.008 8.720 28.365 1.00 79.50 260 PRO A N 1
ATOM 2046 C CA . PRO A 1 260 ? -6.385 10.061 28.797 1.00 79.50 260 PRO A CA 1
ATOM 2047 C C . PRO A 1 260 ? -6.122 11.129 27.727 1.00 79.50 260 PRO A C 1
ATOM 2049 O O . PRO A 1 260 ? -5.051 11.142 27.115 1.00 79.50 260 PRO A O 1
ATOM 2052 N N . PHE A 1 261 ? -7.074 12.051 27.540 1.00 73.56 261 PHE A N 1
ATOM 2053 C CA . PHE A 1 261 ? -6.958 13.151 26.575 1.00 73.56 261 PHE A CA 1
ATOM 2054 C C . PHE A 1 261 ? -5.904 14.180 26.988 1.00 73.56 261 PHE A C 1
ATOM 2056 O O . PHE A 1 261 ? -4.942 14.432 26.269 1.00 73.56 261 PHE A O 1
ATOM 2063 N N . GLU A 1 262 ? -6.137 14.819 28.132 1.00 73.38 262 GLU A N 1
ATOM 2064 C CA . GLU A 1 262 ? -5.273 15.840 28.716 1.00 73.38 262 GLU A CA 1
ATOM 2065 C C . GLU A 1 262 ? -5.349 15.690 30.242 1.00 73.38 262 GLU A C 1
ATOM 2067 O O . GLU A 1 262 ? -6.461 15.579 30.777 1.00 73.38 262 GLU A O 1
ATOM 2072 N N . PRO A 1 263 ? -4.213 15.704 30.960 1.00 72.81 263 PRO A N 1
ATOM 2073 C CA . PRO A 1 263 ? -4.245 15.717 32.410 1.00 72.81 263 PRO A CA 1
ATOM 2074 C C . PRO A 1 263 ? -4.817 17.041 32.930 1.00 72.81 263 PRO A C 1
ATOM 2076 O O . PRO A 1 263 ? -4.641 18.107 32.332 1.00 72.81 263 PRO A O 1
ATOM 2079 N N . ARG A 1 264 ? -5.508 16.988 34.067 1.00 76.06 264 ARG A N 1
ATOM 2080 C CA . ARG A 1 264 ? -5.978 18.160 34.806 1.00 76.06 264 ARG A CA 1
ATOM 2081 C C . ARG A 1 264 ? -4.799 18.776 35.561 1.00 76.06 264 ARG A C 1
ATOM 2083 O O . ARG A 1 264 ? -4.308 18.195 36.519 1.00 76.06 264 ARG A O 1
ATOM 2090 N N . GLY A 1 265 ? -4.364 19.977 35.172 1.00 68.31 265 GLY A N 1
ATOM 2091 C CA . GLY A 1 265 ? -3.314 20.724 35.885 1.00 68.31 265 GLY A CA 1
ATOM 2092 C C . GLY A 1 265 ? -2.030 20.950 35.073 1.00 68.31 265 GLY A C 1
ATOM 2093 O O . GLY A 1 265 ? -2.099 21.190 33.868 1.00 68.31 265 GLY A O 1
ATOM 2094 N N . ARG A 1 266 ? -0.860 20.980 35.740 1.00 49.38 266 ARG A N 1
ATOM 2095 C CA . ARG A 1 266 ? 0.449 21.255 35.101 1.00 49.38 266 ARG A CA 1
ATOM 2096 C C . ARG A 1 266 ? 0.995 20.034 34.345 1.00 49.38 266 ARG A C 1
ATOM 2098 O O . ARG A 1 266 ? 0.845 18.919 34.815 1.00 49.38 266 ARG A O 1
ATOM 2105 N N . HIS A 1 267 ? 1.638 20.340 33.209 1.00 46.91 267 HIS A N 1
ATOM 2106 C CA . HIS A 1 267 ? 2.405 19.530 32.243 1.00 46.91 267 HIS A CA 1
ATOM 2107 C C . HIS A 1 267 ? 2.152 18.016 32.166 1.00 46.91 267 HIS A C 1
ATOM 2109 O O . HIS A 1 267 ? 2.405 17.264 33.095 1.00 46.91 267 HIS A O 1
ATOM 2115 N N . ALA A 1 268 ? 1.788 17.571 30.959 1.00 46.44 268 ALA A N 1
ATOM 2116 C CA . ALA A 1 268 ? 1.525 16.185 30.568 1.00 46.44 268 ALA A CA 1
ATOM 2117 C C . ALA A 1 268 ? 2.741 15.235 30.591 1.00 46.44 268 ALA A C 1
ATOM 2119 O O . ALA A 1 268 ? 2.669 14.129 30.050 1.00 46.44 268 ALA A O 1
ATOM 2120 N N . ALA A 1 269 ? 3.848 15.641 31.209 1.00 43.25 269 ALA A N 1
ATOM 2121 C CA . ALA A 1 269 ? 5.043 14.826 31.316 1.00 43.25 269 ALA A CA 1
ATOM 2122 C C . ALA A 1 269 ? 4.800 13.661 32.295 1.00 43.25 269 ALA A C 1
ATOM 2124 O O . ALA A 1 269 ? 4.744 13.853 33.506 1.00 43.25 269 ALA A O 1
ATOM 2125 N N . GLY A 1 270 ? 4.664 12.446 31.750 1.00 47.28 270 GLY A N 1
ATOM 2126 C CA . GLY A 1 270 ? 4.800 11.191 32.503 1.00 47.28 270 GLY A CA 1
ATOM 2127 C C . GLY A 1 270 ? 3.530 10.537 33.061 1.00 47.28 270 GLY A C 1
ATOM 2128 O O . GLY A 1 270 ? 3.668 9.684 33.930 1.00 47.28 270 GLY A O 1
ATOM 2129 N N . ILE A 1 271 ? 2.318 10.906 32.617 1.00 51.44 271 ILE A N 1
ATOM 2130 C CA . ILE A 1 271 ? 1.078 10.426 33.277 1.00 51.44 271 ILE A CA 1
ATOM 2131 C C . ILE A 1 271 ? 0.198 9.527 32.389 1.00 51.44 271 ILE A C 1
ATOM 2133 O O . ILE A 1 271 ? -0.388 8.563 32.875 1.00 51.44 271 ILE A O 1
ATOM 2137 N N . SER A 1 272 ? 0.118 9.766 31.079 1.00 60.47 272 SER A N 1
ATOM 2138 C CA . SER A 1 272 ? -0.783 8.998 30.206 1.00 60.47 272 SER A CA 1
ATOM 2139 C C . SER A 1 272 ? 0.007 8.170 29.207 1.00 60.47 272 SER A C 1
ATOM 2141 O O . SER A 1 272 ? 0.596 8.715 28.284 1.00 60.47 272 SER A O 1
ATOM 2143 N N . HIS A 1 273 ? 0.029 6.851 29.391 1.00 73.69 273 HIS A N 1
ATOM 2144 C CA . HIS A 1 273 ? 0.783 5.915 28.549 1.00 73.69 273 HIS A CA 1
ATOM 2145 C C . HIS A 1 273 ? -0.117 4.979 27.730 1.00 73.69 273 HIS A C 1
ATOM 2147 O O . HIS A 1 273 ? 0.378 4.205 26.916 1.00 73.69 273 HIS A O 1
ATOM 2153 N N . GLY A 1 274 ? -1.437 5.080 27.913 1.00 87.62 274 GLY A N 1
ATOM 2154 C CA . GLY A 1 274 ? -2.419 4.144 27.373 1.00 87.62 274 GLY A CA 1
ATOM 2155 C C . GLY A 1 274 ? -2.352 2.781 28.066 1.00 87.62 274 GLY A C 1
ATOM 2156 O O . GLY A 1 274 ? -1.278 2.199 28.216 1.00 87.62 274 GLY A O 1
ATOM 2157 N N . LYS A 1 275 ? -3.494 2.256 28.502 1.00 92.25 275 LYS A N 1
ATOM 2158 C CA . LYS A 1 275 ? -3.609 0.895 29.052 1.00 92.25 275 LYS A CA 1
ATOM 2159 C C . LYS A 1 275 ? -4.564 0.109 28.170 1.00 92.25 275 LYS A C 1
ATOM 2161 O O . LYS A 1 275 ? -5.621 0.634 27.831 1.00 92.25 275 LYS A O 1
ATOM 2166 N N . PHE A 1 276 ? -4.205 -1.116 27.798 1.00 95.81 276 PHE A N 1
ATOM 2167 C CA . PHE A 1 276 ? -4.948 -1.921 26.826 1.00 95.81 276 PHE A CA 1
ATOM 2168 C C . PHE A 1 276 ? -5.051 -3.383 27.273 1.00 95.81 276 PHE A C 1
ATOM 2170 O O . PHE A 1 276 ? -4.109 -3.929 27.843 1.00 95.81 276 PHE A O 1
ATOM 2177 N N . SER A 1 277 ? -6.190 -4.014 26.998 1.00 97.25 277 SER A N 1
ATOM 2178 C CA . SER A 1 277 ? -6.451 -5.421 27.315 1.00 97.25 277 SER A CA 1
ATOM 2179 C C . SER A 1 277 ? -5.846 -6.338 26.256 1.00 97.25 277 SER A C 1
ATOM 2181 O O . SER A 1 277 ? -6.230 -6.268 25.084 1.00 97.25 277 SER A O 1
ATOM 2183 N N . SER A 1 278 ? -4.942 -7.238 26.655 1.00 97.12 278 SER A N 1
ATOM 2184 C CA . SER A 1 278 ? -4.393 -8.240 25.733 1.00 97.12 278 SER A CA 1
ATOM 2185 C C . SER A 1 278 ? -5.465 -9.226 25.276 1.00 97.12 278 SER A C 1
ATOM 2187 O O . SER A 1 278 ? -5.559 -9.533 24.089 1.00 97.12 278 SER A O 1
ATOM 2189 N N . VAL A 1 279 ? -6.344 -9.629 26.196 1.00 97.56 279 VAL A N 1
ATOM 2190 C CA . VAL A 1 279 ? -7.466 -10.538 25.925 1.00 97.56 279 VAL A CA 1
ATOM 2191 C C . VAL A 1 279 ? -8.442 -9.930 24.912 1.00 97.56 279 VAL A C 1
ATOM 2193 O O . VAL A 1 279 ? -8.893 -10.611 23.993 1.00 97.56 279 VAL A O 1
ATOM 2196 N N . ALA A 1 280 ? -8.746 -8.632 25.026 1.00 97.81 280 ALA A N 1
ATOM 2197 C CA . ALA A 1 280 ? -9.642 -7.963 24.081 1.00 97.81 280 ALA A CA 1
ATOM 2198 C C . ALA A 1 280 ? -9.015 -7.823 22.686 1.00 97.81 280 ALA A C 1
ATOM 2200 O O . ALA A 1 280 ? -9.694 -8.005 21.673 1.00 97.81 280 ALA A O 1
ATOM 2201 N N . PHE A 1 281 ? -7.714 -7.519 22.616 1.00 97.88 281 PHE A N 1
ATOM 2202 C CA . PHE A 1 281 ? -6.986 -7.474 21.348 1.00 97.88 281 PHE A CA 1
ATOM 2203 C C . PHE A 1 281 ? -6.919 -8.848 20.680 1.00 97.88 281 PHE A C 1
ATOM 2205 O O . PHE A 1 281 ? -7.087 -8.938 19.465 1.00 97.88 281 PHE A O 1
ATOM 2212 N N . GLU A 1 282 ? -6.726 -9.919 21.448 1.00 97.00 282 GLU A N 1
ATOM 2213 C CA . GLU A 1 282 ? -6.751 -11.288 20.937 1.00 97.00 282 GLU A CA 1
ATOM 2214 C C . GLU A 1 282 ? -8.136 -11.676 20.400 1.00 97.00 282 GLU A C 1
ATOM 2216 O O . GLU A 1 282 ? -8.238 -12.159 19.270 1.00 97.00 282 GLU A O 1
ATOM 2221 N N . ALA A 1 283 ? -9.210 -11.367 21.137 1.00 96.44 283 ALA A N 1
ATOM 2222 C CA . ALA A 1 283 ? -10.580 -11.566 20.665 1.00 96.44 283 ALA A CA 1
ATOM 2223 C C . ALA A 1 283 ? -10.837 -10.831 19.337 1.00 96.44 283 ALA A C 1
ATOM 2225 O O . ALA A 1 283 ? -11.385 -11.410 18.396 1.00 96.44 283 ALA A O 1
ATOM 2226 N N . MET A 1 284 ? -10.376 -9.580 19.222 1.00 96.19 284 MET A N 1
ATOM 2227 C CA . MET A 1 284 ? -10.492 -8.793 17.992 1.00 96.19 284 MET A CA 1
ATOM 2228 C C . MET A 1 284 ? -9.693 -9.403 16.832 1.00 96.19 284 MET A C 1
ATOM 2230 O O . MET A 1 284 ? -10.211 -9.504 15.719 1.00 96.19 284 MET A O 1
ATOM 2234 N N . ARG A 1 285 ? -8.453 -9.853 17.073 1.00 96.56 285 ARG A N 1
ATOM 2235 C CA . ARG A 1 285 ? -7.633 -10.545 16.062 1.00 96.56 285 ARG A CA 1
ATOM 2236 C C . ARG A 1 285 ? -8.333 -11.798 15.552 1.00 96.56 285 ARG A C 1
ATOM 2238 O O . ARG A 1 285 ? -8.489 -11.943 14.343 1.00 96.56 285 ARG A O 1
ATOM 2245 N N . HIS A 1 286 ? -8.788 -12.671 16.451 1.00 94.50 286 HIS A N 1
ATOM 2246 C CA . HIS A 1 286 ? -9.508 -13.893 16.086 1.00 94.50 286 HIS A CA 1
ATOM 2247 C C . HIS A 1 286 ? -10.768 -13.589 15.275 1.00 94.50 286 HIS A C 1
ATOM 2249 O O . HIS A 1 286 ? -11.019 -14.235 14.254 1.00 94.50 286 HIS A O 1
ATOM 2255 N N . ALA A 1 287 ? -11.533 -12.575 15.689 1.00 93.69 287 ALA A N 1
ATOM 2256 C CA . ALA A 1 287 ? -12.742 -12.171 14.994 1.00 93.69 287 ALA A CA 1
ATOM 2257 C C . ALA A 1 287 ? -12.456 -11.733 13.547 1.00 93.69 287 ALA A C 1
ATOM 2259 O O . ALA A 1 287 ? -13.071 -12.261 12.615 1.00 93.69 287 ALA A O 1
ATOM 2260 N N . CYS A 1 288 ? -11.478 -10.842 13.361 1.00 94.94 288 CYS A N 1
ATOM 2261 C CA . CYS A 1 288 ? -11.091 -10.322 12.053 1.00 94.94 288 CYS A CA 1
ATOM 2262 C C . CYS A 1 288 ? -10.438 -11.386 11.162 1.00 94.94 288 CYS A C 1
ATOM 2264 O O . CYS A 1 288 ? -10.736 -11.446 9.973 1.00 94.94 288 CYS A O 1
ATOM 2266 N N . PHE A 1 289 ? -9.571 -12.241 11.712 1.00 94.06 289 PHE A N 1
ATOM 2267 C CA . PHE A 1 289 ? -8.820 -13.236 10.939 1.00 94.06 289 PHE A CA 1
ATOM 2268 C C . PHE A 1 289 ? -9.698 -14.315 10.319 1.00 94.06 289 PHE A C 1
ATOM 2270 O O . PHE A 1 289 ? -9.395 -14.772 9.220 1.00 94.06 289 PHE A O 1
ATOM 2277 N N . ALA A 1 290 ? -10.787 -14.693 10.989 1.00 87.69 290 ALA A N 1
ATOM 2278 C CA . ALA A 1 290 ? -11.730 -15.670 10.455 1.00 87.69 290 ALA A CA 1
ATOM 2279 C C . ALA A 1 290 ? -12.466 -15.174 9.195 1.00 87.69 290 ALA A C 1
ATOM 2281 O O . ALA A 1 290 ? -12.994 -15.983 8.439 1.00 87.69 290 ALA A O 1
ATOM 2282 N N . SER A 1 291 ? -12.498 -13.858 8.967 1.00 78.06 291 SER A N 1
ATOM 2283 C CA . SER A 1 291 ? -13.206 -13.226 7.849 1.00 78.06 291 SER A CA 1
ATOM 2284 C C . SER A 1 291 ? -12.287 -12.898 6.660 1.00 78.06 291 SER A C 1
ATOM 2286 O O . SER A 1 291 ? -12.753 -12.343 5.663 1.00 78.06 291 SER A O 1
ATOM 2288 N N . LEU A 1 292 ? -10.983 -13.198 6.747 1.00 85.88 292 LEU A N 1
ATOM 2289 C CA . LEU A 1 292 ? -10.004 -12.825 5.721 1.00 85.88 292 LEU A CA 1
ATOM 2290 C C . LEU A 1 292 ? -9.975 -13.811 4.555 1.00 85.88 292 LEU A C 1
ATOM 2292 O O . LEU A 1 292 ? -10.023 -15.028 4.732 1.00 85.88 292 LEU A O 1
ATOM 2296 N N . ARG A 1 293 ? -9.803 -13.266 3.349 1.00 81.38 293 ARG A N 1
ATOM 2297 C CA . ARG A 1 293 ? -9.472 -14.041 2.150 1.00 81.38 293 ARG A CA 1
ATOM 2298 C C . ARG A 1 293 ? -7.960 -14.003 1.917 1.00 81.38 293 ARG A C 1
ATOM 2300 O O . ARG A 1 293 ? -7.364 -12.942 2.118 1.00 81.38 293 ARG A O 1
ATOM 2307 N N . PRO A 1 294 ? -7.335 -15.107 1.471 1.00 78.44 294 PRO A N 1
ATOM 2308 C CA . PRO A 1 294 ? -5.917 -15.111 1.142 1.00 78.44 294 PRO A CA 1
ATOM 2309 C C . PRO A 1 294 ? -5.602 -14.068 0.064 1.00 78.44 294 PRO A C 1
ATOM 2311 O O . PRO A 1 294 ? -6.168 -14.098 -1.026 1.00 78.44 294 PRO A O 1
ATOM 2314 N N . LEU A 1 295 ? -4.683 -13.158 0.377 1.00 81.50 295 LEU A N 1
ATOM 2315 C CA . LEU A 1 295 ? -4.095 -12.208 -0.562 1.00 81.50 295 LEU A CA 1
ATOM 2316 C C . LEU A 1 295 ? -2.577 -12.245 -0.374 1.00 81.50 295 LEU A C 1
ATOM 2318 O O . LEU A 1 295 ? -2.104 -12.376 0.759 1.00 81.50 295 LEU A O 1
ATOM 2322 N N . SER A 1 296 ? -1.826 -12.123 -1.466 1.00 84.94 296 SER A N 1
ATOM 2323 C CA . SER A 1 296 ? -0.388 -11.860 -1.394 1.00 84.94 296 SER A CA 1
ATOM 2324 C C . SER A 1 296 ? -0.175 -10.387 -1.045 1.00 84.94 296 SER A C 1
ATOM 2326 O O . SER A 1 296 ? -0.729 -9.509 -1.708 1.00 84.94 296 SER A O 1
ATOM 2328 N N . THR A 1 297 ? 0.587 -10.113 0.014 1.00 88.31 297 THR A N 1
ATOM 2329 C CA . THR A 1 297 ? 0.979 -8.755 0.409 1.00 88.31 297 THR A CA 1
ATOM 2330 C C . THR A 1 297 ? 2.487 -8.694 0.673 1.00 88.31 297 THR A C 1
ATOM 2332 O O . THR A 1 297 ? 3.095 -9.723 0.977 1.00 88.31 297 THR A O 1
ATOM 2335 N N . PRO A 1 298 ? 3.122 -7.520 0.517 1.00 89.69 298 PRO A N 1
ATOM 2336 C CA . PRO A 1 298 ? 4.554 -7.364 0.766 1.00 89.69 298 PRO A CA 1
ATOM 2337 C C . PRO A 1 298 ? 4.922 -7.633 2.233 1.00 89.69 298 PRO A C 1
ATOM 2339 O O . PRO A 1 298 ? 4.231 -7.182 3.145 1.00 89.69 298 PRO A O 1
ATOM 2342 N N . SER A 1 299 ? 6.057 -8.300 2.463 1.00 92.25 299 SER A N 1
ATOM 2343 C CA . SER A 1 299 ? 6.558 -8.607 3.813 1.00 92.25 299 SER A CA 1
ATOM 2344 C C . SER A 1 299 ? 7.274 -7.430 4.488 1.00 92.25 299 SER A C 1
ATOM 2346 O O . SER A 1 299 ? 7.381 -7.390 5.712 1.00 92.25 299 SER A O 1
ATOM 2348 N N . ARG A 1 300 ? 7.749 -6.437 3.727 1.00 94.56 300 ARG A N 1
ATOM 2349 C CA . ARG A 1 300 ? 8.393 -5.221 4.252 1.00 94.56 300 ARG A CA 1
ATOM 2350 C C . ARG A 1 300 ? 7.658 -3.999 3.746 1.00 94.56 300 ARG A C 1
ATOM 2352 O O . ARG A 1 300 ? 7.578 -3.781 2.537 1.00 94.56 300 ARG A O 1
ATOM 2359 N N . ILE A 1 301 ? 7.129 -3.198 4.662 1.00 96.88 301 ILE A N 1
ATOM 2360 C CA . ILE A 1 301 ? 6.253 -2.084 4.305 1.00 96.88 301 ILE A CA 1
ATOM 2361 C C . ILE A 1 301 ? 6.708 -0.775 4.929 1.00 96.88 301 ILE A C 1
ATOM 2363 O O . ILE A 1 301 ? 7.054 -0.709 6.111 1.00 96.88 301 ILE A O 1
ATOM 2367 N N . PHE A 1 302 ? 6.679 0.280 4.118 1.00 97.19 302 PHE A N 1
ATOM 2368 C CA . PHE A 1 302 ? 6.778 1.655 4.577 1.00 97.19 302 PHE A CA 1
ATOM 2369 C C . PHE A 1 302 ? 5.408 2.330 4.480 1.00 97.19 302 PHE A C 1
ATOM 2371 O O . PHE A 1 302 ? 4.837 2.452 3.399 1.00 97.19 302 PHE A O 1
ATOM 2378 N N . LEU A 1 303 ? 4.869 2.774 5.613 1.00 95.75 303 LEU A N 1
ATOM 2379 C CA . LEU A 1 303 ? 3.577 3.443 5.702 1.00 95.75 303 LEU A CA 1
ATOM 2380 C C . LEU A 1 303 ? 3.740 4.923 5.339 1.00 95.75 303 LEU A C 1
ATOM 2382 O O . LEU A 1 303 ? 4.133 5.748 6.175 1.00 95.75 303 LEU A O 1
ATOM 2386 N N . ARG A 1 304 ? 3.396 5.267 4.096 1.00 90.56 304 ARG A N 1
ATOM 2387 C CA . ARG A 1 304 ? 3.275 6.654 3.651 1.00 90.56 304 ARG A CA 1
ATOM 2388 C C . ARG A 1 304 ? 2.008 7.267 4.234 1.00 90.56 304 ARG A C 1
ATOM 2390 O O . ARG A 1 304 ? 0.953 6.640 4.329 1.00 90.56 304 ARG A O 1
ATOM 2397 N N . ARG A 1 305 ? 2.124 8.535 4.615 1.00 81.44 305 ARG A N 1
ATOM 2398 C CA . ARG A 1 305 ? 1.051 9.325 5.212 1.00 81.44 305 ARG A CA 1
ATOM 2399 C C . ARG A 1 305 ? 0.873 10.612 4.414 1.00 81.44 305 ARG A C 1
ATOM 2401 O O . ARG A 1 305 ? 1.761 11.459 4.438 1.00 81.44 305 ARG A O 1
ATOM 2408 N N . ASN A 1 306 ? -0.291 10.813 3.796 1.00 74.62 306 ASN A N 1
ATOM 2409 C CA . ASN A 1 306 ? -0.538 11.999 2.959 1.00 74.62 306 ASN A CA 1
ATOM 2410 C C . ASN A 1 306 ? -1.226 13.156 3.696 1.00 74.62 306 ASN A C 1
ATOM 2412 O O . ASN A 1 306 ? -1.658 14.138 3.091 1.00 74.62 306 ASN A O 1
ATOM 2416 N N . SER A 1 307 ? -1.353 13.083 5.023 1.00 67.88 307 SER A N 1
ATOM 2417 C CA . SER A 1 307 ? -2.000 14.154 5.781 1.00 67.88 307 SER A CA 1
ATOM 2418 C C . SER A 1 307 ? -1.174 15.450 5.731 1.00 67.88 307 SER A C 1
ATOM 2420 O O . SER A 1 307 ? -0.002 15.446 6.107 1.00 67.88 307 SER A O 1
ATOM 2422 N N . GLY A 1 308 ? -1.801 16.594 5.443 1.00 60.00 308 GLY A N 1
ATOM 2423 C CA . GLY A 1 308 ? -1.154 17.918 5.519 1.00 60.00 308 GLY A CA 1
ATOM 2424 C C . GLY A 1 308 ? -0.786 18.399 6.940 1.00 60.00 308 GLY A C 1
ATOM 2425 O O . GLY A 1 308 ? -0.375 19.547 7.129 1.00 60.00 308 GLY A O 1
ATOM 2426 N N . MET A 1 309 ? -0.957 17.556 7.964 1.00 63.19 309 MET A N 1
ATOM 2427 C CA . MET A 1 309 ? -0.691 17.851 9.378 1.00 63.19 309 MET A CA 1
ATOM 2428 C C . MET A 1 309 ? 0.401 16.927 9.919 1.00 63.19 309 MET A C 1
ATOM 2430 O O . MET A 1 309 ? 0.270 15.717 9.754 1.00 63.19 309 MET A O 1
ATOM 2434 N N . ARG A 1 310 ? 1.406 17.472 10.623 1.00 78.50 310 ARG A N 1
ATOM 2435 C CA . ARG A 1 310 ? 2.582 16.733 11.120 1.00 78.50 310 ARG A CA 1
ATOM 2436 C C . ARG A 1 310 ? 3.306 15.997 9.982 1.00 78.50 310 ARG A C 1
ATOM 2438 O O . ARG A 1 310 ? 3.297 14.769 9.929 1.00 78.50 310 ARG A O 1
ATOM 2445 N N . ARG A 1 311 ? 3.854 16.750 9.024 1.00 84.81 311 ARG A N 1
ATOM 2446 C CA . ARG A 1 311 ? 4.544 16.194 7.851 1.00 84.81 311 ARG A CA 1
ATOM 2447 C C . ARG A 1 311 ? 5.952 15.725 8.225 1.00 84.81 311 ARG A C 1
ATOM 2449 O O . ARG A 1 311 ? 6.685 16.480 8.855 1.00 84.81 311 ARG A O 1
ATOM 2456 N N . LEU A 1 312 ? 6.323 14.522 7.786 1.00 90.06 312 LEU A N 1
ATOM 2457 C CA . LEU A 1 312 ? 7.716 14.081 7.715 1.00 90.06 312 LEU A CA 1
ATOM 2458 C C . LEU A 1 312 ? 8.345 14.728 6.474 1.00 90.06 312 LEU A C 1
ATOM 2460 O O . LEU A 1 312 ? 8.056 14.310 5.351 1.00 90.06 312 LEU A O 1
ATOM 2464 N N . VAL A 1 313 ? 9.099 15.813 6.649 1.00 89.75 313 VAL A N 1
ATOM 2465 C CA . VAL A 1 313 ? 9.497 16.677 5.520 1.00 89.75 313 VAL A CA 1
ATOM 2466 C C . VAL A 1 313 ? 10.526 16.040 4.595 1.00 89.75 313 VAL A C 1
ATOM 2468 O O . VAL A 1 313 ? 10.516 16.340 3.409 1.00 89.75 313 VAL A O 1
ATOM 2471 N N . ASN A 1 314 ? 11.354 15.131 5.105 1.00 90.88 314 ASN A N 1
ATOM 2472 C CA . ASN A 1 314 ? 12.323 14.362 4.327 1.00 90.88 314 ASN A CA 1
ATOM 2473 C C . ASN A 1 314 ? 11.828 12.934 4.024 1.00 90.88 314 ASN A C 1
ATOM 2475 O O . ASN A 1 314 ? 12.626 12.001 3.941 1.00 90.88 314 ASN A O 1
ATOM 2479 N N . SER A 1 315 ? 10.508 12.761 3.881 1.00 89.50 315 SER A N 1
ATOM 2480 C CA . SER A 1 315 ? 9.882 11.468 3.566 1.00 89.50 315 SER A CA 1
ATOM 2481 C C . SER A 1 315 ? 10.413 10.870 2.270 1.00 89.50 315 SER A C 1
ATOM 2483 O O . SER A 1 315 ? 10.760 9.700 2.289 1.00 89.50 315 SER A O 1
ATOM 2485 N N . ASP A 1 316 ? 10.585 11.654 1.205 1.00 84.44 316 ASP A N 1
ATOM 2486 C CA . ASP A 1 316 ? 11.073 11.152 -0.091 1.00 84.44 316 ASP A CA 1
ATOM 2487 C C . ASP A 1 316 ? 12.459 10.483 0.021 1.00 84.44 316 ASP A C 1
ATOM 2489 O O . ASP A 1 316 ? 12.711 9.434 -0.573 1.00 84.44 316 ASP A O 1
ATOM 2493 N N . ALA A 1 317 ? 13.352 11.045 0.844 1.00 80.00 317 ALA A N 1
ATOM 2494 C CA . ALA A 1 317 ? 14.688 10.494 1.076 1.00 80.00 317 ALA A CA 1
ATOM 2495 C C . ALA A 1 317 ? 14.638 9.197 1.901 1.00 80.00 317 ALA A C 1
ATOM 2497 O O . ALA A 1 317 ? 15.356 8.242 1.609 1.00 80.00 317 ALA A O 1
ATOM 2498 N N . ILE A 1 318 ? 13.767 9.147 2.913 1.00 89.12 318 ILE A N 1
ATOM 2499 C CA . ILE A 1 318 ? 13.546 7.953 3.742 1.00 89.12 318 ILE A CA 1
ATOM 2500 C C . ILE A 1 318 ? 12.867 6.848 2.931 1.00 89.12 318 ILE A C 1
ATOM 2502 O O . ILE A 1 318 ? 13.230 5.684 3.059 1.00 89.12 318 ILE A O 1
ATOM 2506 N N . GLU A 1 319 ? 11.908 7.205 2.081 1.00 88.81 319 GLU A N 1
ATOM 2507 C CA . GLU A 1 319 ? 11.257 6.294 1.149 1.00 88.81 319 GLU A CA 1
ATOM 2508 C C . GLU A 1 319 ? 12.269 5.713 0.180 1.00 88.81 319 GLU A C 1
ATOM 2510 O O . GLU A 1 319 ? 12.358 4.500 0.089 1.00 88.81 319 GLU A O 1
ATOM 2515 N N . SER A 1 320 ? 13.090 6.545 -0.462 1.00 77.69 320 SER A N 1
ATOM 2516 C CA . SER A 1 320 ? 14.155 6.083 -1.363 1.00 77.69 320 SER A CA 1
ATOM 2517 C C . SER A 1 320 ? 15.116 5.124 -0.653 1.00 77.69 320 SER A C 1
ATOM 2519 O O . SER A 1 320 ? 15.439 4.059 -1.178 1.00 77.69 320 SER A O 1
ATOM 2521 N N . LEU A 1 321 ? 15.515 5.459 0.580 1.00 80.50 321 LEU A N 1
ATOM 2522 C CA . LEU A 1 321 ? 16.348 4.602 1.418 1.00 80.50 321 LEU A CA 1
ATOM 2523 C C . LEU A 1 321 ? 15.669 3.261 1.728 1.00 80.50 321 LEU A C 1
ATOM 2525 O O . LEU A 1 321 ? 16.294 2.222 1.556 1.00 80.50 321 LEU A O 1
ATOM 2529 N N . LEU A 1 322 ? 14.421 3.253 2.194 1.00 83.19 322 LEU A N 1
ATOM 2530 C CA . LEU A 1 322 ? 13.724 2.021 2.570 1.00 83.19 322 LEU A CA 1
ATOM 2531 C C . LEU A 1 322 ? 13.356 1.184 1.343 1.00 83.19 322 LEU A C 1
ATOM 2533 O O . LEU A 1 322 ? 13.508 -0.032 1.385 1.00 83.19 322 LEU A O 1
ATOM 2537 N N . VAL A 1 323 ? 12.942 1.822 0.248 1.00 80.00 323 VAL A N 1
ATOM 2538 C CA . VAL A 1 323 ? 12.726 1.179 -1.053 1.00 80.00 323 VAL A CA 1
ATOM 2539 C C . VAL A 1 323 ? 14.005 0.457 -1.446 1.00 80.00 323 VAL A C 1
ATOM 2541 O O . VAL A 1 323 ? 13.958 -0.753 -1.507 1.00 80.00 323 VAL A O 1
ATOM 2544 N N . SER A 1 324 ? 15.181 1.105 -1.447 1.00 69.44 324 SER A N 1
ATOM 2545 C CA . SER A 1 324 ? 16.477 0.425 -1.692 1.00 69.44 324 SER A CA 1
ATOM 2546 C C . SER A 1 324 ? 16.852 -0.715 -0.718 1.00 69.44 324 SER A C 1
ATOM 2548 O O . SER A 1 324 ? 17.903 -1.341 -0.853 1.00 69.44 324 SER A O 1
ATOM 2550 N N . ARG A 1 325 ? 16.033 -0.983 0.305 1.00 74.25 325 ARG A N 1
ATOM 2551 C CA . ARG A 1 325 ? 16.170 -2.089 1.268 1.00 74.25 325 ARG A CA 1
ATOM 2552 C C . ARG A 1 325 ? 15.024 -3.111 1.129 1.00 74.25 325 ARG A C 1
ATOM 2554 O O . ARG A 1 325 ? 14.823 -3.941 2.025 1.00 74.25 325 ARG A O 1
ATOM 2561 N N . GLY A 1 326 ? 14.301 -3.072 0.007 1.00 78.56 326 GLY A N 1
ATOM 2562 C CA . GLY A 1 326 ? 13.188 -3.945 -0.361 1.00 78.56 326 GLY A CA 1
ATOM 2563 C C . GLY A 1 326 ? 11.874 -3.638 0.352 1.00 78.56 326 GLY A C 1
ATOM 2564 O O . GLY A 1 326 ? 11.086 -4.555 0.582 1.00 78.56 326 GLY A O 1
ATOM 2565 N N . PHE A 1 327 ? 11.645 -2.393 0.776 1.00 88.12 327 PHE A N 1
ATOM 2566 C CA . PHE A 1 327 ? 10.360 -1.994 1.351 1.00 88.12 327 PHE A CA 1
ATOM 2567 C C . PHE A 1 327 ? 9.389 -1.551 0.259 1.00 88.12 327 PHE A C 1
ATOM 2569 O O . PHE A 1 327 ? 9.711 -0.731 -0.594 1.00 88.12 327 PHE A O 1
ATOM 2576 N N . THR A 1 328 ? 8.145 -2.009 0.353 1.00 91.62 328 THR A N 1
ATOM 2577 C CA . THR A 1 328 ? 7.048 -1.481 -0.461 1.00 91.62 328 THR A CA 1
ATOM 2578 C C . THR A 1 328 ? 6.412 -0.282 0.234 1.00 91.62 328 THR A C 1
ATOM 2580 O O . THR A 1 328 ? 6.016 -0.365 1.399 1.00 91.62 328 THR A O 1
ATOM 2583 N N . VAL A 1 329 ? 6.276 0.836 -0.480 1.00 92.75 329 VAL A N 1
ATOM 2584 C CA . VAL A 1 329 ? 5.547 2.004 0.025 1.00 92.75 329 VAL A CA 1
ATOM 2585 C C . VAL A 1 329 ? 4.046 1.747 -0.061 1.00 92.75 329 VAL A C 1
ATOM 2587 O O . VAL A 1 329 ? 3.521 1.428 -1.126 1.00 92.75 329 VAL A O 1
ATOM 2590 N N . VAL A 1 330 ? 3.351 1.906 1.061 1.00 93.75 330 VAL A N 1
ATOM 2591 C CA . VAL A 1 330 ? 1.913 1.669 1.180 1.00 93.75 330 VAL A CA 1
ATOM 2592 C C . VAL A 1 330 ? 1.223 2.912 1.722 1.00 93.75 330 VAL A C 1
ATOM 2594 O O . VAL A 1 330 ? 1.713 3.544 2.652 1.00 93.75 330 VAL A O 1
ATOM 2597 N N . GLU A 1 331 ? 0.051 3.229 1.176 1.00 93.50 331 GLU A N 1
ATOM 2598 C CA . GLU A 1 331 ? -0.841 4.291 1.650 1.00 93.50 331 GLU A CA 1
ATOM 2599 C C . GLU A 1 331 ? -2.088 3.648 2.293 1.00 93.50 331 GLU A C 1
ATOM 2601 O O . GLU A 1 331 ? -3.053 3.358 1.583 1.00 93.50 331 GLU A O 1
ATOM 2606 N N . PRO A 1 332 ? -2.106 3.394 3.619 1.00 91.62 332 PRO A N 1
ATOM 2607 C CA . PRO A 1 332 ? -3.168 2.607 4.263 1.00 91.62 332 PRO A CA 1
ATOM 2608 C C . PRO A 1 332 ? -4.569 3.201 4.101 1.00 91.62 332 PRO A C 1
ATOM 2610 O O . PRO A 1 332 ? -5.553 2.475 4.055 1.00 91.62 332 PRO A O 1
ATOM 2613 N N . GLU A 1 333 ? -4.665 4.522 3.970 1.00 88.56 333 GLU A N 1
ATOM 2614 C CA . GLU A 1 333 ? -5.913 5.252 3.716 1.00 88.56 333 GLU A CA 1
ATOM 2615 C C . GLU A 1 333 ? -6.596 4.902 2.384 1.00 88.56 333 GLU A C 1
ATOM 2617 O O . GLU A 1 333 ? -7.793 5.137 2.247 1.00 88.56 333 GLU A O 1
ATOM 2622 N N . LYS A 1 334 ? -5.860 4.328 1.421 1.00 92.00 334 LYS A N 1
ATOM 2623 C CA . LYS A 1 334 ? -6.400 3.840 0.141 1.00 92.00 334 LYS A CA 1
ATOM 2624 C C . LYS A 1 334 ? -6.844 2.374 0.192 1.00 92.00 334 LYS A C 1
ATOM 2626 O O . LYS A 1 334 ? -7.370 1.870 -0.794 1.00 92.00 334 LYS A O 1
ATOM 2631 N N . LEU A 1 335 ? -6.603 1.681 1.305 1.00 93.44 335 LEU A N 1
ATOM 2632 C CA . LEU A 1 335 ? -6.920 0.267 1.479 1.00 93.44 335 LEU A CA 1
ATOM 2633 C C . LEU A 1 335 ? -8.206 0.097 2.292 1.00 93.44 335 LEU A C 1
ATOM 2635 O O . LEU A 1 335 ? -8.426 0.815 3.276 1.00 93.44 335 LEU A O 1
ATOM 2639 N N . SER A 1 336 ? -8.998 -0.916 1.930 1.00 94.75 336 SER A N 1
ATOM 2640 C CA . SER A 1 336 ? -10.103 -1.396 2.765 1.00 94.75 336 SER A CA 1
ATOM 2641 C C . SER A 1 336 ? -9.583 -1.932 4.101 1.00 94.75 336 SER A C 1
ATOM 2643 O O . SER A 1 336 ? -8.401 -2.273 4.238 1.00 94.75 336 SER A O 1
ATOM 2645 N N . PHE A 1 337 ? -10.459 -2.047 5.096 1.00 95.62 337 PHE A N 1
ATOM 2646 C CA . PHE A 1 337 ? -10.085 -2.571 6.406 1.00 95.62 337 PHE A CA 1
ATOM 2647 C C . PHE A 1 337 ? -9.518 -3.993 6.298 1.00 95.62 337 PHE A C 1
ATOM 2649 O O . PHE A 1 337 ? -8.456 -4.281 6.849 1.00 95.62 337 PHE A O 1
ATOM 2656 N N . ALA A 1 338 ? -10.164 -4.865 5.518 1.00 94.38 338 ALA A N 1
ATOM 2657 C CA . ALA A 1 338 ? -9.705 -6.240 5.318 1.00 94.38 338 ALA A CA 1
ATOM 2658 C C . ALA A 1 338 ? -8.300 -6.308 4.689 1.00 94.38 338 ALA A C 1
ATOM 2660 O O . ALA A 1 338 ? -7.464 -7.099 5.130 1.00 94.38 338 ALA A O 1
ATOM 2661 N N . MET A 1 339 ? -8.009 -5.448 3.704 1.00 95.00 339 MET A N 1
ATOM 2662 C CA . MET A 1 339 ? -6.674 -5.357 3.101 1.00 95.00 339 MET A CA 1
ATOM 2663 C C . MET A 1 339 ? -5.630 -4.858 4.104 1.00 95.00 339 MET A C 1
ATOM 2665 O O . MET A 1 339 ? -4.516 -5.374 4.117 1.00 95.00 339 MET A O 1
ATOM 2669 N N . GLN A 1 340 ? -5.979 -3.901 4.972 1.00 96.06 340 GLN A N 1
ATOM 2670 C CA . GLN A 1 340 ? -5.080 -3.441 6.036 1.00 96.06 340 GLN A CA 1
ATOM 2671 C C . GLN A 1 340 ? -4.779 -4.549 7.048 1.00 96.06 340 GLN A C 1
ATOM 2673 O O . GLN A 1 340 ? -3.615 -4.756 7.383 1.00 96.06 340 GLN A O 1
ATOM 2678 N N . VAL A 1 341 ? -5.791 -5.294 7.503 1.00 96.38 341 VAL A N 1
ATOM 2679 C CA . VAL A 1 341 ? -5.593 -6.427 8.421 1.00 96.38 341 VAL A CA 1
ATOM 2680 C C . VAL A 1 341 ? -4.666 -7.470 7.789 1.00 96.38 341 VAL A C 1
ATOM 2682 O O . VAL A 1 341 ? -3.713 -7.903 8.435 1.00 96.38 341 VAL A O 1
ATOM 2685 N N . GLN A 1 342 ? -4.905 -7.842 6.527 1.00 95.06 342 GLN A N 1
ATOM 2686 C CA . GLN A 1 342 ? -4.089 -8.823 5.808 1.00 95.06 342 GLN A CA 1
ATOM 2687 C C . GLN A 1 342 ? -2.635 -8.356 5.642 1.00 95.06 342 GLN A C 1
ATOM 2689 O O . GLN A 1 342 ? -1.712 -9.114 5.937 1.00 95.06 342 GLN A O 1
ATOM 2694 N N . LEU A 1 343 ? -2.441 -7.102 5.225 1.00 96.00 343 LEU A N 1
ATOM 2695 C CA . LEU A 1 343 ? -1.129 -6.484 5.051 1.00 96.00 343 LEU A CA 1
ATOM 2696 C C . LEU A 1 343 ? -0.329 -6.490 6.356 1.00 96.00 343 LEU A C 1
ATOM 2698 O O . LEU A 1 343 ? 0.815 -6.930 6.385 1.00 96.00 343 LEU A O 1
ATOM 2702 N N . PHE A 1 344 ? -0.928 -6.016 7.452 1.00 96.94 344 PHE A N 1
ATOM 2703 C CA . PHE A 1 344 ? -0.234 -5.945 8.736 1.00 96.94 344 PHE A CA 1
ATOM 2704 C C . PHE A 1 344 ? 0.050 -7.324 9.315 1.00 96.94 344 PHE A C 1
ATOM 2706 O O . PHE A 1 344 ? 1.084 -7.481 9.961 1.00 96.94 344 PHE A O 1
ATOM 2713 N N . ARG A 1 345 ? -0.830 -8.306 9.079 1.00 94.88 345 ARG A N 1
ATOM 2714 C CA . ARG A 1 345 ? -0.632 -9.698 9.492 1.00 94.88 345 ARG A CA 1
ATOM 2715 C C . ARG A 1 345 ? 0.568 -10.342 8.797 1.00 94.88 345 ARG A C 1
ATOM 2717 O O . ARG A 1 345 ? 1.321 -11.040 9.456 1.00 94.88 345 ARG A O 1
ATOM 2724 N N . GLN A 1 346 ? 0.748 -10.121 7.497 1.00 93.00 346 GLN A N 1
ATOM 2725 C CA . GLN A 1 346 ? 1.849 -10.725 6.731 1.00 93.00 346 GLN A CA 1
ATOM 2726 C C . GLN A 1 346 ? 3.161 -9.929 6.790 1.00 93.00 346 GLN A C 1
ATOM 2728 O O . GLN A 1 346 ? 4.209 -10.459 6.429 1.00 93.00 346 GLN A O 1
ATOM 2733 N N . ALA A 1 347 ? 3.124 -8.668 7.222 1.00 95.81 347 ALA A N 1
ATOM 2734 C CA . ALA A 1 347 ? 4.318 -7.841 7.305 1.00 95.81 347 ALA A CA 1
ATOM 2735 C C . ALA A 1 347 ? 5.289 -8.337 8.394 1.00 95.81 347 ALA A C 1
ATOM 2737 O O . ALA A 1 347 ? 4.978 -8.348 9.585 1.00 95.81 347 ALA A O 1
ATOM 2738 N N . GLU A 1 348 ? 6.507 -8.663 7.974 1.00 95.50 348 GLU A N 1
ATOM 2739 C CA . GLU A 1 348 ? 7.656 -8.964 8.826 1.00 95.50 348 GLU A CA 1
ATOM 2740 C C . GLU A 1 348 ? 8.320 -7.685 9.344 1.00 95.50 348 GLU A C 1
ATOM 2742 O O . GLU A 1 348 ? 8.841 -7.660 10.460 1.00 95.50 348 GLU A O 1
ATOM 2747 N N . VAL A 1 349 ? 8.315 -6.611 8.542 1.00 96.88 349 VAL A N 1
ATOM 2748 C CA . VAL A 1 349 ? 8.901 -5.318 8.913 1.00 96.88 349 VAL A CA 1
ATOM 2749 C C . VAL A 1 349 ? 7.969 -4.172 8.543 1.00 96.88 349 VAL A C 1
ATOM 2751 O O . VAL A 1 349 ? 7.541 -4.051 7.397 1.00 96.88 349 VAL A O 1
ATOM 2754 N N . ILE A 1 350 ? 7.689 -3.299 9.511 1.00 98.00 350 ILE A N 1
ATOM 2755 C CA . ILE A 1 350 ? 6.768 -2.168 9.364 1.00 98.00 350 ILE A CA 1
ATOM 2756 C C . ILE A 1 350 ? 7.493 -0.892 9.781 1.00 98.00 350 ILE A C 1
ATOM 2758 O O . ILE A 1 350 ? 7.844 -0.737 10.948 1.00 98.00 350 ILE A O 1
ATOM 2762 N N . VAL A 1 351 ? 7.690 0.041 8.852 1.00 97.75 351 VAL A N 1
ATOM 2763 C CA . VAL A 1 351 ? 8.269 1.366 9.126 1.00 97.75 351 VAL A CA 1
ATOM 2764 C C . VAL A 1 351 ? 7.258 2.441 8.745 1.00 97.75 351 VAL A C 1
ATOM 2766 O O . VAL A 1 351 ? 6.537 2.290 7.769 1.00 97.75 351 VAL A O 1
ATOM 2769 N N . GLY A 1 352 ? 7.183 3.552 9.471 1.00 95.75 352 GLY A N 1
ATOM 2770 C CA . GLY A 1 352 ? 6.291 4.645 9.084 1.00 95.75 352 GLY A CA 1
ATOM 2771 C C . GLY A 1 352 ? 6.319 5.831 10.031 1.00 95.75 352 GLY A C 1
ATOM 2772 O O . GLY A 1 352 ? 6.763 5.725 11.172 1.00 95.75 352 GLY A O 1
ATOM 2773 N N . ALA A 1 353 ? 5.814 6.975 9.574 1.00 92.94 353 ALA A N 1
ATOM 2774 C CA . ALA A 1 353 ? 5.615 8.136 10.438 1.00 92.94 353 ALA A CA 1
ATOM 2775 C C . ALA A 1 353 ? 4.486 7.894 11.449 1.00 92.94 353 ALA A C 1
ATOM 2777 O O . ALA A 1 353 ? 3.429 7.370 11.098 1.00 92.94 353 ALA A O 1
ATOM 2778 N N . THR A 1 354 ? 4.688 8.315 12.702 1.00 90.06 354 THR A N 1
ATOM 2779 C CA . THR A 1 354 ? 3.686 8.190 13.774 1.00 90.06 354 THR A CA 1
ATOM 2780 C C . THR A 1 354 ? 2.291 8.671 13.333 1.00 90.06 354 THR A C 1
ATOM 2782 O O . THR A 1 354 ? 2.117 9.753 12.754 1.00 90.06 354 THR A O 1
ATOM 2785 N N . GLY A 1 355 ? 1.257 7.864 13.578 1.00 88.94 355 GLY A N 1
ATOM 2786 C CA . GLY A 1 355 ? -0.091 8.137 13.084 1.00 88.94 355 GLY A CA 1
ATOM 2787 C C . GLY A 1 355 ? -1.048 6.963 13.237 1.00 88.94 355 GLY A C 1
ATOM 2788 O O . GLY A 1 355 ? -0.641 5.860 13.583 1.00 88.94 355 GLY A O 1
ATOM 2789 N N . ALA A 1 356 ? -2.330 7.208 12.952 1.00 90.12 356 ALA A N 1
ATOM 2790 C CA . ALA A 1 356 ? -3.402 6.252 13.231 1.00 90.12 356 ALA A CA 1
ATOM 2791 C C . ALA A 1 356 ? -3.261 4.905 12.502 1.00 90.12 356 ALA A C 1
ATOM 2793 O O . ALA A 1 356 ? -3.742 3.898 13.009 1.00 90.12 356 ALA A O 1
ATOM 2794 N N . ALA A 1 357 ? -2.551 4.867 11.370 1.00 93.25 357 ALA A N 1
ATOM 2795 C CA . ALA A 1 357 ? -2.261 3.630 10.649 1.00 93.25 357 ALA A CA 1
ATOM 2796 C C . ALA A 1 357 ? -1.521 2.587 11.507 1.00 93.25 357 ALA A C 1
ATOM 2798 O O . ALA A 1 357 ? -1.720 1.392 11.303 1.00 93.25 357 ALA A O 1
ATOM 2799 N N . PHE A 1 358 ? -0.723 3.013 12.497 1.00 94.81 358 PHE A N 1
ATOM 2800 C CA . PHE A 1 358 ? -0.029 2.092 13.399 1.00 94.81 358 PHE A CA 1
ATOM 2801 C C . PHE A 1 358 ? -0.961 1.341 14.350 1.00 94.81 358 PHE A C 1
ATOM 2803 O O . PHE A 1 358 ? -0.547 0.325 14.894 1.00 94.81 358 PHE A O 1
ATOM 2810 N N . ALA A 1 359 ? -2.225 1.745 14.510 1.00 95.75 359 ALA A N 1
ATOM 2811 C CA . ALA A 1 359 ? -3.181 0.947 15.276 1.00 95.75 359 ALA A CA 1
ATOM 2812 C C . ALA A 1 359 ? -3.388 -0.455 14.670 1.00 95.75 359 ALA A C 1
ATOM 2814 O O . ALA A 1 359 ? -3.677 -1.404 15.393 1.00 95.75 359 ALA A O 1
ATOM 2815 N N . ASN A 1 360 ? -3.124 -0.625 13.369 1.00 97.38 360 ASN A N 1
ATOM 2816 C CA . ASN A 1 360 ? -3.146 -1.934 12.721 1.00 97.38 360 ASN A CA 1
ATOM 2817 C C . ASN A 1 360 ? -2.026 -2.889 13.197 1.00 97.38 360 ASN A C 1
ATOM 2819 O O . ASN A 1 360 ? -2.117 -4.080 12.914 1.00 97.38 360 ASN A O 1
ATOM 2823 N N . ILE A 1 361 ? -1.020 -2.436 13.970 1.00 96.75 361 ILE A N 1
ATOM 2824 C CA . ILE A 1 361 ? -0.031 -3.318 14.637 1.00 96.75 361 ILE A CA 1
ATOM 2825 C C . ILE A 1 361 ? -0.729 -4.413 15.453 1.00 96.75 361 ILE A C 1
ATOM 2827 O O . ILE A 1 361 ? -0.196 -5.516 15.590 1.00 96.75 361 ILE A O 1
ATOM 2831 N N . ILE A 1 362 ? -1.935 -4.144 15.972 1.00 97.31 362 ILE A N 1
ATOM 2832 C CA . ILE A 1 362 ? -2.729 -5.144 16.691 1.00 97.31 362 ILE A CA 1
ATOM 2833 C C . ILE A 1 362 ? -2.881 -6.424 15.857 1.00 97.31 362 ILE A C 1
ATOM 2835 O O . ILE A 1 362 ? -2.864 -7.509 16.433 1.00 97.31 362 ILE A O 1
ATOM 2839 N N . PHE A 1 363 ? -2.930 -6.328 14.523 1.00 97.31 363 PHE A N 1
ATOM 2840 C CA . PHE A 1 363 ? -3.086 -7.443 13.583 1.00 97.31 363 PHE A CA 1
ATOM 2841 C C . PHE A 1 363 ? -1.776 -8.100 13.130 1.00 97.31 363 PHE A C 1
ATOM 2843 O O . PHE A 1 363 ? -1.827 -9.199 12.590 1.00 97.31 363 PHE A O 1
ATOM 2850 N N . SER A 1 364 ? -0.605 -7.529 13.416 1.00 96.81 364 SER A N 1
ATOM 2851 C CA . SER A 1 364 ? 0.677 -8.130 13.012 1.00 96.81 364 SER A CA 1
ATOM 2852 C C . SER A 1 364 ? 1.000 -9.431 13.741 1.00 96.81 364 SER A C 1
ATOM 2854 O O . SER A 1 364 ? 0.409 -9.733 14.780 1.00 96.81 364 SER A O 1
ATOM 2856 N N . GLU A 1 365 ? 1.931 -10.225 13.233 1.00 94.38 365 GLU A N 1
ATOM 2857 C CA . GLU A 1 365 ? 2.454 -11.362 13.994 1.00 94.38 365 GLU A CA 1
ATOM 2858 C C . GLU A 1 365 ? 3.440 -10.901 15.081 1.00 94.38 365 GLU A C 1
ATOM 2860 O O . GLU A 1 365 ? 3.951 -9.780 15.051 1.00 94.38 365 GLU A O 1
ATOM 2865 N N . SER A 1 366 ? 3.678 -11.739 16.093 1.00 91.94 366 SER A N 1
ATOM 2866 C CA . SER A 1 366 ? 4.546 -11.402 17.239 1.00 91.94 366 SER A CA 1
ATOM 2867 C C . SER A 1 366 ? 6.012 -11.173 16.853 1.00 91.94 366 SER A C 1
ATOM 2869 O O . SER A 1 366 ? 6.722 -10.451 17.550 1.00 91.94 366 SER A O 1
ATOM 2871 N N . HIS A 1 367 ? 6.455 -11.752 15.735 1.00 90.62 367 HIS A N 1
ATOM 2872 C CA . HIS A 1 367 ? 7.806 -11.600 15.193 1.00 90.62 367 HIS A CA 1
ATOM 2873 C C . HIS A 1 367 ? 7.990 -10.333 14.338 1.00 90.62 367 HIS A C 1
ATOM 2875 O O . HIS A 1 367 ? 9.113 -10.044 13.926 1.00 90.62 367 HIS A O 1
ATOM 2881 N N . ALA A 1 368 ? 6.919 -9.577 14.064 1.00 94.75 368 ALA A N 1
ATOM 2882 C CA . ALA A 1 368 ? 6.995 -8.380 13.236 1.00 94.75 368 ALA A CA 1
ATOM 2883 C C . ALA A 1 368 ? 7.878 -7.299 13.886 1.00 94.75 368 ALA A C 1
ATOM 2885 O O . ALA A 1 368 ? 7.714 -6.945 15.057 1.00 94.75 368 ALA A O 1
ATOM 2886 N N . ARG A 1 369 ? 8.803 -6.736 13.105 1.00 95.62 369 ARG A N 1
ATOM 2887 C CA . ARG A 1 369 ? 9.745 -5.695 13.534 1.00 95.62 369 ARG A CA 1
ATOM 2888 C C . ARG A 1 369 ? 9.198 -4.327 13.148 1.00 95.62 369 ARG A C 1
ATOM 2890 O O . ARG A 1 369 ? 9.064 -4.013 11.969 1.00 95.62 369 ARG A O 1
ATOM 2897 N N . ILE A 1 370 ? 8.866 -3.509 14.142 1.00 97.12 370 ILE A N 1
ATOM 2898 C CA . ILE A 1 370 ? 8.093 -2.279 13.935 1.00 97.12 370 ILE A CA 1
ATOM 2899 C C . ILE A 1 370 ? 8.935 -1.057 14.297 1.00 97.12 370 ILE A C 1
ATOM 2901 O O . ILE A 1 370 ? 9.380 -0.944 15.436 1.00 97.12 370 ILE A O 1
ATOM 2905 N N . ALA A 1 371 ? 9.098 -0.120 13.364 1.00 97.19 371 ALA A N 1
ATOM 2906 C CA . ALA A 1 371 ? 9.739 1.173 13.580 1.00 97.19 371 ALA A CA 1
ATOM 2907 C C . ALA A 1 371 ? 8.772 2.337 13.359 1.00 97.19 371 ALA A C 1
ATOM 2909 O O . ALA A 1 371 ? 8.183 2.500 12.289 1.00 97.19 371 ALA A O 1
ATOM 2910 N N . ILE A 1 372 ? 8.671 3.200 14.365 1.00 96.19 372 ILE A N 1
ATOM 2911 C CA . ILE A 1 372 ? 7.867 4.416 14.326 1.00 96.19 372 ILE A CA 1
ATOM 2912 C C . ILE A 1 372 ? 8.802 5.618 14.223 1.00 96.19 372 ILE A C 1
ATOM 2914 O O . ILE A 1 372 ? 9.561 5.915 15.146 1.00 96.19 372 ILE A O 1
ATOM 2918 N N . LEU A 1 373 ? 8.711 6.332 13.103 1.00 95.06 373 LEU A N 1
ATOM 2919 C CA . LEU A 1 373 ? 9.412 7.589 12.869 1.00 95.06 373 LEU A CA 1
ATOM 2920 C C . LEU A 1 373 ? 8.686 8.709 13.628 1.00 95.06 373 LEU A C 1
ATOM 2922 O O . LEU A 1 373 ? 7.492 8.957 13.397 1.00 95.06 373 LEU A O 1
ATOM 2926 N N . ILE A 1 374 ? 9.381 9.378 14.549 1.00 91.44 374 ILE A N 1
ATOM 2927 C CA . ILE A 1 374 ? 8.771 10.362 15.452 1.00 91.44 374 ILE A CA 1
ATOM 2928 C C . ILE A 1 374 ? 9.748 11.471 15.855 1.00 91.44 374 ILE A C 1
ATOM 2930 O O . ILE A 1 374 ? 10.937 11.236 16.028 1.00 91.44 374 ILE A O 1
ATOM 2934 N N . SER A 1 375 ? 9.248 12.695 16.031 1.00 88.44 375 SER A N 1
ATOM 2935 C CA . SER A 1 375 ? 10.037 13.799 16.585 1.00 88.44 375 SER A CA 1
ATOM 2936 C C . SER A 1 375 ? 10.322 13.596 18.072 1.00 88.44 375 SER A C 1
ATOM 2938 O O . SER A 1 375 ? 9.399 13.305 18.836 1.00 88.44 375 SER A O 1
ATOM 2940 N N . GLN A 1 376 ? 11.548 13.873 18.487 1.00 84.88 376 GLN A N 1
ATOM 2941 C CA . GLN A 1 376 ? 11.967 13.957 19.876 1.00 84.88 376 GLN A CA 1
ATOM 2942 C C . GLN A 1 376 ? 11.449 15.252 20.518 1.00 84.88 376 GLN A C 1
ATOM 2944 O O . GLN A 1 376 ? 11.782 16.360 20.100 1.00 84.88 376 GLN A O 1
ATOM 2949 N N . GLN A 1 377 ? 10.595 15.104 21.524 1.00 75.31 377 GLN A N 1
ATOM 2950 C CA . GLN A 1 377 ? 10.062 16.165 22.380 1.00 75.31 377 GLN A CA 1
ATOM 2951 C C . GLN A 1 377 ? 9.849 15.626 23.807 1.00 75.31 377 GLN A C 1
ATOM 2953 O O . GLN A 1 377 ? 9.505 14.455 23.978 1.00 75.31 377 GLN A O 1
ATOM 2958 N N . GLU A 1 378 ? 10.011 16.486 24.815 1.00 64.88 378 GLU A N 1
ATOM 2959 C CA . GLU A 1 378 ? 9.815 16.148 26.238 1.00 64.88 378 GLU A CA 1
ATOM 2960 C C . GLU A 1 378 ? 8.348 15.812 26.567 1.00 64.88 378 GLU A C 1
ATOM 2962 O O . GLU A 1 378 ? 8.081 14.921 27.366 1.00 64.88 378 GLU A O 1
ATOM 2967 N N . ASP A 1 379 ? 7.397 16.474 25.899 1.00 61.41 379 ASP A N 1
ATOM 2968 C CA . ASP A 1 379 ? 5.956 16.363 26.177 1.00 61.41 379 ASP A CA 1
ATOM 2969 C C . ASP A 1 379 ? 5.230 15.296 25.323 1.00 61.41 379 ASP A C 1
ATOM 2971 O O . ASP A 1 379 ? 3.998 15.246 25.288 1.00 61.41 379 ASP A O 1
ATOM 2975 N N . VAL A 1 380 ? 5.958 14.457 24.572 1.00 70.19 380 VAL A N 1
ATOM 2976 C CA . VAL A 1 380 ? 5.348 13.411 23.729 1.00 70.19 380 VAL A CA 1
ATOM 2977 C C . VAL A 1 380 ? 5.120 12.128 24.520 1.00 70.19 380 VAL A C 1
ATOM 2979 O O . VAL A 1 380 ? 6.016 11.576 25.155 1.00 70.19 380 VAL A O 1
ATOM 2982 N N . ILE A 1 381 ? 3.915 11.578 24.379 1.00 73.31 381 ILE A N 1
ATOM 2983 C CA . ILE A 1 381 ? 3.553 10.262 24.901 1.00 73.31 381 ILE A CA 1
ATOM 2984 C C . ILE A 1 381 ? 4.121 9.171 23.977 1.00 73.31 381 ILE A C 1
ATOM 2986 O O . ILE A 1 381 ? 3.457 8.702 23.051 1.00 73.31 381 ILE A O 1
ATOM 2990 N N . TYR A 1 382 ? 5.355 8.733 24.234 1.00 81.94 382 TYR A N 1
ATOM 2991 C CA . TYR A 1 382 ? 5.977 7.605 23.514 1.00 81.94 382 TYR A CA 1
ATOM 2992 C C . TYR A 1 382 ? 5.416 6.240 23.908 1.00 81.94 382 TYR A C 1
ATOM 2994 O O . TYR A 1 382 ? 5.747 5.223 23.310 1.00 81.94 382 TYR A O 1
ATOM 3002 N N . TRP A 1 383 ? 4.570 6.164 24.922 1.00 86.88 383 TRP A N 1
ATOM 3003 C CA . TRP A 1 383 ? 4.150 4.867 25.443 1.00 86.88 383 TRP A CA 1
ATOM 3004 C C . TRP A 1 383 ? 2.831 4.379 24.875 1.00 86.88 383 TRP A C 1
ATOM 3006 O O . TRP A 1 383 ? 2.563 3.193 24.975 1.00 86.88 383 TRP A O 1
ATOM 3016 N N . TYR A 1 384 ? 2.073 5.237 24.184 1.00 88.56 384 TYR A N 1
ATOM 3017 C CA . TYR A 1 384 ? 0.830 4.837 23.524 1.00 88.56 384 TYR A CA 1
ATOM 3018 C C . TYR A 1 384 ? 1.056 3.630 22.602 1.00 88.56 384 TYR A C 1
ATOM 3020 O O . TYR A 1 384 ? 0.447 2.575 22.778 1.00 88.56 384 TYR A O 1
ATOM 3028 N N . TRP A 1 385 ? 1.974 3.763 21.636 1.00 92.12 385 TRP A N 1
ATOM 3029 C CA . TRP A 1 385 ? 2.222 2.700 20.661 1.00 92.12 385 TRP A CA 1
ATOM 3030 C C . TRP A 1 385 ? 2.934 1.508 21.287 1.00 92.12 385 TRP A C 1
ATOM 3032 O O . TRP A 1 385 ? 2.641 0.375 20.917 1.00 92.12 385 TRP A O 1
ATOM 3042 N N . GLN A 1 386 ? 3.824 1.751 22.254 1.00 92.44 386 GLN A N 1
ATOM 3043 C CA . GLN A 1 386 ? 4.516 0.680 22.961 1.00 92.44 386 GLN A CA 1
ATOM 3044 C C . GLN A 1 386 ? 3.539 -0.156 23.785 1.00 92.44 386 GLN A C 1
ATOM 3046 O O . GLN A 1 386 ? 3.491 -1.365 23.602 1.00 92.44 386 GLN A O 1
ATOM 3051 N N . ASN A 1 387 ? 2.714 0.451 24.636 1.00 93.50 387 ASN A N 1
ATOM 3052 C CA . ASN A 1 387 ? 1.756 -0.266 25.475 1.00 93.50 387 ASN A CA 1
ATOM 3053 C C . ASN A 1 387 ? 0.713 -1.006 24.632 1.00 93.50 387 ASN A C 1
ATOM 3055 O O . ASN A 1 387 ? 0.359 -2.138 24.959 1.00 93.50 387 ASN A O 1
ATOM 3059 N N . MET A 1 388 ? 0.273 -0.412 23.519 1.00 94.62 388 MET A N 1
ATOM 3060 C CA . MET A 1 388 ? -0.611 -1.067 22.552 1.00 94.62 388 MET A CA 1
ATOM 3061 C C . MET A 1 388 ? 0.072 -2.271 21.878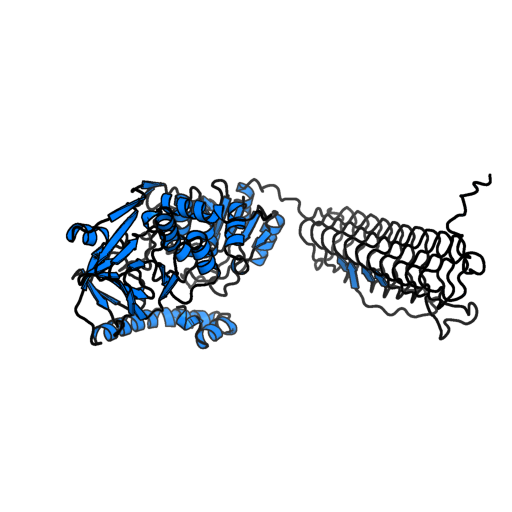 1.00 94.62 388 MET A C 1
ATOM 3063 O O . MET A 1 388 ? -0.506 -3.356 21.789 1.00 94.62 388 MET A O 1
ATOM 3067 N N . ALA A 1 389 ? 1.320 -2.119 21.425 1.00 95.19 389 ALA A N 1
ATOM 3068 C CA . ALA A 1 389 ? 2.086 -3.218 20.842 1.00 95.19 389 ALA A CA 1
ATOM 3069 C C . ALA A 1 389 ? 2.319 -4.336 21.869 1.00 95.19 389 ALA A C 1
ATOM 3071 O O . ALA A 1 389 ? 2.078 -5.502 21.564 1.00 95.19 389 ALA A O 1
ATOM 3072 N N . ARG A 1 390 ? 2.686 -3.987 23.107 1.00 94.31 390 ARG A N 1
ATOM 3073 C CA . ARG A 1 390 ? 2.897 -4.932 24.209 1.00 94.31 390 ARG A CA 1
ATOM 3074 C C . ARG A 1 390 ? 1.640 -5.723 24.557 1.00 94.31 390 ARG A C 1
ATOM 3076 O O . ARG A 1 390 ? 1.737 -6.940 24.692 1.00 94.31 390 ARG A O 1
ATOM 3083 N N . ALA A 1 391 ? 0.474 -5.076 24.614 1.00 95.00 391 ALA A N 1
ATOM 3084 C CA . ALA A 1 391 ? -0.806 -5.757 24.825 1.00 95.00 391 ALA A CA 1
ATOM 3085 C C . ALA A 1 391 ? -1.137 -6.758 23.703 1.00 95.00 391 ALA A C 1
ATOM 3087 O O . ALA A 1 391 ? -1.821 -7.742 23.940 1.00 95.00 391 ALA A O 1
ATOM 3088 N N . SER A 1 392 ? -0.602 -6.566 22.493 1.00 93.69 392 SER A N 1
ATOM 3089 C CA . SER A 1 392 ? -0.738 -7.523 21.385 1.00 93.69 392 SER A CA 1
ATOM 3090 C C . SER A 1 392 ? 0.487 -8.435 21.193 1.00 93.69 392 SER A C 1
ATOM 3092 O O . SER A 1 392 ? 0.640 -9.039 20.129 1.00 93.69 392 SER A O 1
ATOM 3094 N N . GLY A 1 393 ? 1.367 -8.542 22.197 1.00 93.25 393 GLY A N 1
ATOM 3095 C CA . GLY A 1 393 ? 2.522 -9.450 22.200 1.00 93.25 393 GLY A CA 1
ATOM 3096 C C . GLY A 1 393 ? 3.740 -8.975 21.398 1.00 93.25 393 GLY A C 1
ATOM 3097 O O . GLY A 1 393 ? 4.644 -9.763 21.144 1.00 93.25 393 GLY A O 1
ATOM 3098 N N . LYS A 1 394 ? 3.785 -7.700 21.003 1.00 94.81 394 LYS A N 1
ATOM 3099 C CA . LYS A 1 394 ? 4.799 -7.105 20.109 1.00 94.81 394 LYS A CA 1
ATOM 3100 C C . LYS A 1 394 ? 5.588 -6.016 20.824 1.00 94.81 394 LYS A C 1
ATOM 3102 O O . LYS A 1 394 ? 5.302 -5.707 21.976 1.00 94.81 394 LYS A O 1
ATOM 3107 N N . ALA A 1 395 ? 6.566 -5.411 20.164 1.00 92.94 395 ALA A N 1
ATOM 3108 C CA . ALA A 1 395 ? 7.258 -4.222 20.656 1.00 92.94 395 ALA A CA 1
ATOM 3109 C C . ALA A 1 395 ? 7.530 -3.261 19.499 1.00 92.94 395 ALA A C 1
ATOM 3111 O O . ALA A 1 395 ? 7.691 -3.697 18.358 1.00 92.94 395 ALA A O 1
ATOM 3112 N N . VAL A 1 396 ? 7.586 -1.961 19.792 1.00 95.12 396 VAL A N 1
ATOM 3113 C CA . VAL A 1 396 ? 7.986 -0.958 18.801 1.00 95.12 396 VAL A CA 1
ATOM 3114 C C . VAL A 1 396 ? 9.425 -0.517 19.030 1.00 95.12 396 VAL A C 1
ATOM 3116 O O . VAL A 1 396 ? 9.967 -0.586 20.132 1.00 95.12 396 VAL A O 1
ATOM 3119 N N . SER A 1 397 ? 10.035 -0.046 17.957 1.00 95.94 397 SER A N 1
ATOM 3120 C CA . SER A 1 397 ? 11.268 0.723 17.956 1.00 95.94 397 SER A CA 1
ATOM 3121 C C . SER A 1 397 ? 10.941 2.157 17.560 1.00 95.94 397 SER A C 1
ATOM 3123 O O . SER A 1 397 ? 10.143 2.382 16.649 1.00 95.94 397 SER A O 1
ATOM 3125 N N . TYR A 1 398 ? 11.551 3.132 18.219 1.00 95.69 398 TYR A N 1
ATOM 3126 C CA . TYR A 1 398 ? 11.425 4.535 17.844 1.00 95.69 398 TYR A CA 1
ATOM 3127 C C . TYR A 1 398 ? 12.646 4.983 17.068 1.00 95.69 398 TYR A C 1
ATOM 3129 O O . TYR A 1 398 ? 13.767 4.807 17.531 1.00 95.69 398 TYR A O 1
ATOM 3137 N N . VAL A 1 399 ? 12.417 5.586 15.904 1.00 95.81 399 VAL A N 1
ATOM 3138 C CA . VAL A 1 399 ? 13.461 6.277 15.149 1.00 95.81 399 VAL A CA 1
ATOM 3139 C C . VAL A 1 399 ? 13.219 7.769 15.314 1.00 95.81 399 VAL A C 1
ATOM 3141 O O . VAL A 1 399 ? 12.231 8.317 14.809 1.00 95.81 399 VAL A O 1
ATOM 3144 N N . PHE A 1 400 ? 14.085 8.396 16.100 1.00 94.00 400 PHE A N 1
ATOM 3145 C CA . PHE A 1 400 ? 13.924 9.768 16.541 1.00 94.00 400 PHE A CA 1
ATOM 3146 C C . PHE A 1 400 ? 14.381 10.768 15.485 1.00 94.00 400 PHE A C 1
ATOM 3148 O O . PHE A 1 400 ? 15.377 10.583 14.791 1.00 94.00 400 PHE A O 1
ATOM 3155 N N . GLY A 1 401 ? 13.628 11.856 15.390 1.00 91.19 401 GLY A N 1
ATOM 3156 C CA . GLY A 1 401 ? 13.938 13.017 14.574 1.00 91.19 401 GLY A CA 1
ATOM 3157 C C . GLY A 1 401 ? 13.725 14.324 15.323 1.00 91.19 401 GLY A C 1
ATOM 3158 O O . GLY A 1 401 ? 13.472 14.333 16.523 1.00 91.19 401 GLY A O 1
ATOM 3159 N N . SER A 1 402 ? 13.755 15.442 14.610 1.00 88.88 402 SER A N 1
ATOM 3160 C CA . SER A 1 402 ? 13.589 16.781 15.179 1.00 88.88 402 SER A CA 1
ATOM 3161 C C . SER A 1 402 ? 12.498 17.572 14.460 1.00 88.88 402 SER A C 1
ATOM 3163 O O . SER A 1 402 ? 12.217 17.362 13.278 1.00 88.88 402 SER A O 1
ATOM 3165 N N . ASN A 1 403 ? 11.842 18.482 15.185 1.00 86.44 403 ASN A N 1
ATOM 3166 C CA . ASN A 1 403 ? 10.900 19.421 14.576 1.00 86.44 403 ASN A CA 1
ATOM 3167 C C . ASN A 1 403 ? 11.648 20.351 13.617 1.00 86.44 403 ASN A C 1
ATOM 3169 O O . ASN A 1 403 ? 12.731 20.834 13.938 1.00 86.44 403 ASN A O 1
ATOM 3173 N N . VAL A 1 404 ? 11.040 20.650 12.469 1.00 81.81 404 VAL A N 1
ATOM 3174 C CA . VAL A 1 404 ? 11.630 21.566 11.475 1.00 81.81 404 VAL A CA 1
ATOM 3175 C C . VAL A 1 404 ? 11.667 23.004 12.000 1.00 81.81 404 VAL A C 1
ATOM 3177 O O . VAL A 1 404 ? 12.575 23.764 11.685 1.00 81.81 404 VAL A O 1
ATOM 3180 N N . ASP A 1 405 ? 10.676 23.378 12.811 1.00 72.12 405 ASP A N 1
ATOM 3181 C CA . ASP A 1 405 ? 10.580 24.689 13.450 1.00 72.12 405 ASP A CA 1
ATOM 3182 C C . ASP A 1 405 ? 10.842 24.544 14.956 1.00 72.12 405 ASP A C 1
ATOM 3184 O O . ASP A 1 405 ? 9.955 24.169 15.736 1.00 72.12 405 ASP A O 1
ATOM 3188 N N . SER A 1 406 ? 12.089 24.813 15.351 1.00 57.19 406 SER A N 1
ATOM 3189 C CA . SER A 1 406 ? 12.585 24.674 16.726 1.00 57.19 406 SER A CA 1
ATOM 3190 C C . SER A 1 406 ? 11.882 25.599 17.726 1.00 57.19 406 SER A C 1
ATOM 3192 O O . SER A 1 406 ? 11.886 25.314 18.923 1.00 57.19 406 SER A O 1
ATOM 3194 N N . ALA A 1 407 ? 11.211 26.661 17.260 1.00 54.25 407 ALA A N 1
ATOM 3195 C CA . ALA A 1 407 ? 10.444 27.570 18.111 1.00 54.25 407 ALA A CA 1
ATOM 3196 C C . ALA A 1 407 ? 9.080 26.991 18.541 1.00 54.25 407 ALA A C 1
ATOM 3198 O O . ALA A 1 407 ? 8.425 27.538 19.431 1.00 54.25 407 ALA A O 1
ATOM 3199 N N . THR A 1 408 ? 8.637 25.879 17.941 1.00 53.44 408 THR A N 1
ATOM 3200 C CA . THR A 1 408 ? 7.359 25.226 18.265 1.00 53.44 408 THR A CA 1
ATOM 3201 C C . THR A 1 408 ? 7.543 23.870 18.950 1.00 53.44 408 THR A C 1
ATOM 3203 O O . THR A 1 408 ? 7.782 22.850 18.304 1.00 53.44 408 THR A O 1
ATOM 3206 N N . ARG A 1 409 ? 7.323 23.831 20.273 1.00 58.38 409 ARG A N 1
ATOM 3207 C CA . ARG A 1 409 ? 7.118 22.594 21.054 1.00 58.38 409 ARG A CA 1
ATOM 3208 C C . ARG A 1 409 ? 5.694 22.067 20.839 1.00 58.38 409 ARG A C 1
ATOM 3210 O O . ARG A 1 409 ? 4.833 22.180 21.704 1.00 58.38 409 ARG A O 1
ATOM 3217 N N . ASN A 1 410 ? 5.400 21.607 19.625 1.00 65.06 410 ASN A N 1
ATOM 3218 C CA . ASN A 1 410 ? 4.090 21.066 19.275 1.00 65.06 410 ASN A CA 1
ATOM 3219 C C . ASN A 1 410 ? 4.251 19.649 18.735 1.00 65.06 410 ASN A C 1
ATOM 3221 O O . ASN A 1 410 ? 4.915 19.431 17.721 1.00 65.06 410 ASN A O 1
ATOM 3225 N N . VAL A 1 411 ? 3.564 18.692 19.356 1.00 67.31 411 VAL A N 1
ATOM 3226 C CA . VAL A 1 411 ? 3.554 17.298 18.905 1.00 67.31 411 VAL A CA 1
ATOM 3227 C C . VAL A 1 411 ? 3.050 17.173 17.467 1.00 67.31 411 VAL A C 1
ATOM 3229 O O . VAL A 1 411 ? 3.446 16.269 16.752 1.00 67.31 411 VAL A O 1
ATOM 3232 N N . HIS A 1 412 ? 2.191 18.080 16.995 1.00 73.31 412 HIS A N 1
ATOM 3233 C CA . HIS A 1 412 ? 1.660 18.122 15.628 1.00 73.31 412 HIS A CA 1
ATOM 3234 C C . HIS A 1 412 ? 2.493 18.944 14.629 1.00 73.31 412 HIS A C 1
ATOM 3236 O O . HIS A 1 412 ? 2.022 19.161 13.507 1.00 73.31 412 HIS A O 1
ATOM 3242 N N . ALA A 1 413 ? 3.690 19.397 15.011 1.00 77.62 413 ALA A N 1
ATOM 3243 C CA . ALA A 1 413 ? 4.603 20.104 14.118 1.00 77.62 413 ALA A CA 1
ATOM 3244 C C . ALA A 1 413 ? 5.136 19.198 12.997 1.00 77.62 413 ALA A C 1
ATOM 3246 O O . ALA A 1 413 ? 5.158 17.973 13.112 1.00 77.62 413 ALA A O 1
ATOM 3247 N N . ASP A 1 414 ? 5.547 19.814 11.892 1.00 86.31 414 ASP A N 1
ATOM 3248 C CA . ASP A 1 414 ? 6.269 19.103 10.840 1.00 86.31 414 ASP A CA 1
ATOM 3249 C C . ASP A 1 414 ? 7.688 18.779 11.357 1.00 86.31 414 ASP A C 1
ATOM 3251 O O . ASP A 1 414 ? 8.295 19.581 12.074 1.00 86.31 414 ASP A O 1
ATOM 3255 N N . PHE A 1 415 ? 8.201 17.596 11.033 1.00 90.25 415 PHE A N 1
ATOM 3256 C CA . PHE A 1 415 ? 9.443 17.057 11.586 1.00 90.25 415 PHE A CA 1
ATOM 3257 C C . PHE A 1 415 ? 10.258 16.342 10.507 1.00 90.25 415 PHE A C 1
ATOM 3259 O O . PHE A 1 415 ? 9.740 16.014 9.440 1.00 90.25 415 PHE A O 1
ATOM 3266 N N . GLN A 1 416 ? 11.533 16.110 10.780 1.00 92.12 416 GLN A N 1
ATOM 3267 C CA . GLN A 1 416 ? 12.442 15.343 9.933 1.00 92.12 416 GLN A CA 1
ATOM 3268 C C . GLN A 1 416 ? 13.141 14.277 10.762 1.00 92.12 416 GLN A C 1
ATOM 3270 O O . GLN A 1 416 ? 13.387 14.495 11.946 1.00 92.12 416 GLN A O 1
ATOM 3275 N N . VAL A 1 417 ? 13.475 13.144 10.151 1.00 94.31 417 VAL A N 1
ATOM 3276 C CA . VAL A 1 417 ? 14.242 12.072 10.804 1.00 94.31 417 VAL A CA 1
ATOM 3277 C C . VAL A 1 417 ? 15.574 11.902 10.082 1.00 94.31 417 VAL A C 1
ATOM 3279 O O . VAL A 1 417 ? 15.551 11.720 8.866 1.00 94.31 417 VAL A O 1
ATOM 3282 N N . PRO A 1 418 ? 16.723 11.961 10.772 1.00 93.00 418 PRO A N 1
ATOM 3283 C CA . PRO A 1 418 ? 18.015 11.763 10.129 1.00 93.00 418 PRO A CA 1
ATOM 3284 C C . PRO A 1 418 ? 18.119 10.382 9.463 1.00 93.00 418 PRO A C 1
ATOM 3286 O O . PRO A 1 418 ? 17.675 9.374 10.022 1.00 93.00 418 PRO A O 1
ATOM 3289 N N . LEU A 1 419 ? 18.686 10.325 8.252 1.00 89.75 419 LEU A N 1
ATOM 3290 C CA . LEU A 1 419 ? 18.781 9.073 7.489 1.00 89.75 419 LEU A CA 1
ATOM 3291 C C . LEU A 1 419 ? 19.661 8.051 8.206 1.00 89.75 419 LEU A C 1
ATOM 3293 O O . LEU A 1 419 ? 19.358 6.864 8.174 1.00 89.75 419 LEU A O 1
ATOM 3297 N N . GLU A 1 420 ? 20.701 8.500 8.905 1.00 89.75 420 GLU A N 1
ATOM 3298 C CA . GLU A 1 420 ? 21.584 7.657 9.703 1.00 89.75 420 GLU A CA 1
ATOM 3299 C C . GLU A 1 420 ? 20.829 6.873 10.783 1.00 89.75 420 GLU A C 1
ATOM 3301 O O . GLU A 1 420 ? 21.134 5.708 11.015 1.00 89.75 420 GLU A O 1
ATOM 3306 N N . SER A 1 421 ? 19.792 7.461 11.385 1.00 92.38 421 SER A N 1
ATOM 3307 C CA . SER A 1 421 ? 18.973 6.799 12.406 1.00 92.38 421 SER A CA 1
ATOM 3308 C C . SER A 1 421 ? 18.080 5.721 11.791 1.00 92.38 421 SER A C 1
ATOM 3310 O O . SER A 1 421 ? 17.893 4.654 12.376 1.00 92.38 421 SER A O 1
ATOM 3312 N N . VAL A 1 422 ? 17.567 5.965 10.580 1.00 92.00 422 VAL A N 1
ATOM 3313 C CA . VAL A 1 422 ? 16.832 4.954 9.804 1.00 92.00 422 VAL A CA 1
ATOM 3314 C C . VAL A 1 422 ? 17.776 3.829 9.370 1.00 92.00 422 VAL A C 1
ATOM 3316 O O . VAL A 1 422 ? 17.423 2.658 9.493 1.00 92.00 422 VAL A O 1
ATOM 3319 N N . ILE A 1 423 ? 18.987 4.164 8.916 1.00 88.00 423 ILE A N 1
ATOM 3320 C CA . ILE A 1 423 ? 20.028 3.199 8.540 1.00 88.00 423 ILE A CA 1
ATOM 3321 C C . ILE A 1 423 ? 20.422 2.331 9.738 1.00 88.00 423 ILE A C 1
ATOM 3323 O O . ILE A 1 423 ? 20.545 1.122 9.578 1.00 88.00 423 ILE A O 1
ATOM 3327 N N . GLU A 1 424 ? 20.589 2.906 10.929 1.00 90.94 424 GLU A N 1
ATOM 3328 C CA . GLU A 1 424 ? 20.916 2.163 12.152 1.00 90.94 424 GLU A CA 1
ATOM 3329 C C . GLU A 1 424 ? 19.836 1.127 12.487 1.00 90.94 424 GLU A C 1
ATOM 3331 O O . GLU A 1 424 ? 20.157 -0.042 12.708 1.00 90.94 424 GLU A O 1
ATOM 3336 N N . PHE A 1 425 ? 18.55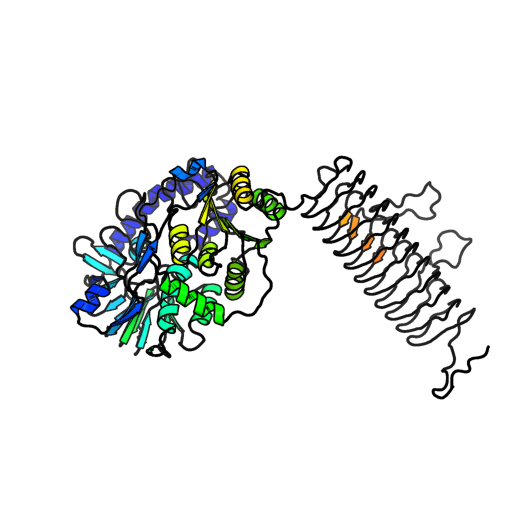7 1.522 12.427 1.00 91.81 425 PHE A N 1
ATOM 3337 C CA . PHE A 1 425 ? 17.438 0.591 12.583 1.00 91.81 425 PHE A CA 1
ATOM 3338 C C . PHE A 1 425 ? 17.494 -0.527 11.539 1.00 91.81 425 PHE A C 1
ATOM 3340 O O . PHE A 1 425 ? 17.478 -1.701 11.898 1.00 91.81 425 PHE A O 1
ATOM 3347 N N . VAL A 1 426 ? 17.612 -0.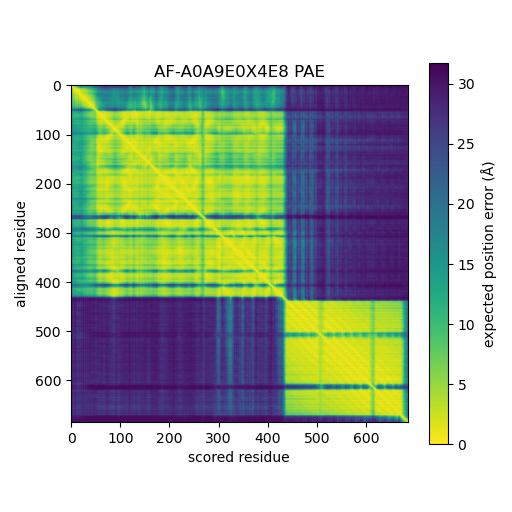181 10.254 1.00 87.75 426 VAL A N 1
ATOM 3348 C CA . VAL A 1 426 ? 17.681 -1.153 9.151 1.00 87.75 426 VAL A CA 1
ATOM 3349 C C . VAL A 1 426 ? 18.884 -2.093 9.303 1.00 87.75 426 VAL A C 1
ATOM 3351 O O . VAL A 1 426 ? 18.771 -3.288 9.048 1.00 87.75 426 VAL A O 1
ATOM 3354 N N . ASN A 1 427 ? 20.031 -1.607 9.765 1.00 85.56 427 ASN A N 1
ATOM 3355 C CA . ASN A 1 427 ? 21.205 -2.443 9.987 1.00 85.56 427 ASN A CA 1
ATOM 3356 C C . ASN A 1 427 ? 20.997 -3.421 11.158 1.00 85.56 427 ASN A C 1
ATOM 3358 O O . ASN A 1 427 ? 21.345 -4.593 11.018 1.00 85.56 427 ASN A O 1
ATOM 3362 N N . ASP A 1 428 ? 20.358 -2.992 12.259 1.00 87.62 428 ASP A N 1
ATOM 3363 C CA . ASP A 1 428 ? 19.918 -3.888 13.350 1.00 87.62 428 ASP A CA 1
ATOM 3364 C C . ASP A 1 428 ? 18.924 -4.944 12.846 1.00 87.62 428 ASP A C 1
ATOM 3366 O O . ASP A 1 428 ? 18.827 -6.039 13.408 1.00 87.62 428 ASP A O 1
ATOM 3370 N N . LEU A 1 429 ? 18.217 -4.672 11.738 1.00 83.00 429 LEU A N 1
ATOM 3371 C CA . LEU A 1 429 ? 17.366 -5.666 11.093 1.00 83.00 429 LEU A CA 1
ATOM 3372 C C . LEU A 1 429 ? 18.122 -6.879 10.526 1.00 83.00 429 LEU A C 1
ATOM 3374 O O . LEU A 1 429 ? 17.481 -7.850 10.131 1.00 83.00 429 LEU A O 1
ATOM 3378 N N . GLY A 1 430 ? 19.458 -6.850 10.472 1.00 70.44 430 GLY A N 1
ATOM 3379 C CA . GLY A 1 430 ? 20.222 -7.783 9.640 1.00 70.44 430 GLY A CA 1
ATOM 3380 C C . GLY A 1 430 ? 20.057 -7.481 8.146 1.00 70.44 430 GLY A C 1
ATOM 3381 O O . GLY A 1 430 ? 20.595 -8.190 7.302 1.00 70.44 430 GLY A O 1
ATOM 3382 N N . LEU A 1 431 ? 19.382 -6.371 7.817 1.00 59.91 431 LEU A N 1
ATOM 3383 C CA . LEU A 1 431 ? 19.383 -5.738 6.498 1.00 59.91 431 LEU A CA 1
ATOM 3384 C C . LEU A 1 431 ? 20.619 -4.828 6.341 1.00 59.91 431 LEU A C 1
ATOM 3386 O O . LEU A 1 431 ? 20.622 -3.891 5.540 1.00 59.91 431 LEU A O 1
ATOM 3390 N N . SER A 1 432 ? 21.664 -5.098 7.137 1.00 44.75 432 SER A N 1
ATOM 3391 C CA . SER A 1 432 ? 23.007 -4.508 7.067 1.00 44.75 432 SER A CA 1
ATOM 3392 C C . SER A 1 432 ? 23.718 -4.850 5.761 1.00 44.75 432 SER A C 1
ATOM 3394 O O . SER A 1 432 ? 24.592 -4.111 5.314 1.00 44.75 432 SER A O 1
ATOM 3396 N N . ARG A 1 433 ? 23.271 -5.909 5.082 1.00 39.88 433 ARG A N 1
ATOM 3397 C CA . ARG A 1 433 ? 23.399 -5.994 3.635 1.00 39.88 433 ARG A CA 1
ATOM 3398 C C . ARG A 1 433 ? 22.341 -5.095 3.022 1.00 39.88 433 ARG A C 1
ATOM 3400 O O . ARG A 1 433 ? 21.153 -5.407 3.078 1.00 39.88 433 ARG A O 1
ATOM 3407 N N . ALA A 1 434 ? 22.790 -4.009 2.400 1.00 35.38 434 ALA A N 1
ATOM 3408 C CA . ALA A 1 434 ? 22.072 -3.464 1.265 1.00 35.38 434 ALA A CA 1
ATOM 3409 C C . ALA A 1 434 ? 21.575 -4.646 0.415 1.00 35.38 434 ALA A C 1
ATOM 3411 O O . ALA A 1 434 ? 22.390 -5.399 -0.124 1.00 35.38 434 ALA A O 1
ATOM 3412 N N . MET A 1 435 ? 20.254 -4.856 0.368 1.00 36.53 435 MET A N 1
ATOM 3413 C CA . MET A 1 435 ? 19.667 -5.592 -0.748 1.00 36.53 435 MET A CA 1
ATOM 3414 C C . MET A 1 435 ? 20.196 -4.868 -1.974 1.00 36.53 435 MET A C 1
ATOM 3416 O O . MET A 1 435 ? 20.189 -3.634 -1.983 1.00 36.53 435 MET A O 1
ATOM 3420 N N . SER A 1 436 ? 20.852 -5.640 -2.841 1.00 36.16 436 SER A N 1
ATOM 3421 C CA . SER A 1 436 ? 21.754 -5.161 -3.880 1.00 36.16 436 SER A CA 1
ATOM 3422 C C . SER A 1 436 ? 21.291 -3.814 -4.397 1.00 36.16 436 SER A C 1
ATOM 3424 O O . SER A 1 436 ? 20.213 -3.702 -4.986 1.00 36.16 436 SER A O 1
ATOM 3426 N N . HIS A 1 437 ? 22.113 -2.793 -4.144 1.00 40.84 437 HIS A N 1
ATOM 3427 C CA . HIS A 1 437 ? 22.028 -1.569 -4.916 1.00 40.84 437 HIS A CA 1
ATOM 3428 C C . HIS A 1 437 ? 21.928 -1.974 -6.373 1.00 40.84 437 HIS A C 1
ATOM 3430 O O . HIS A 1 437 ? 22.435 -3.032 -6.762 1.00 40.84 437 HIS A O 1
ATOM 3436 N N . SER A 1 438 ? 21.317 -1.109 -7.165 1.00 50.78 438 SER A N 1
ATOM 3437 C CA . SER A 1 438 ? 21.648 -1.059 -8.569 1.00 50.78 438 SER A CA 1
ATOM 3438 C C . SER A 1 438 ? 23.136 -1.393 -8.743 1.00 50.78 438 SER A C 1
ATOM 3440 O O . SER A 1 438 ? 23.984 -0.655 -8.226 1.00 50.78 438 SER A O 1
ATOM 3442 N N . HIS A 1 439 ? 23.460 -2.570 -9.286 1.00 68.50 439 HIS A N 1
ATOM 3443 C CA . HIS A 1 439 ? 24.838 -3.044 -9.367 1.00 68.50 439 HIS A CA 1
ATOM 3444 C C . HIS A 1 439 ? 25.479 -2.271 -10.505 1.00 68.50 439 HIS A C 1
ATOM 3446 O O . HIS A 1 439 ? 25.589 -2.781 -11.610 1.00 68.50 439 HIS A O 1
ATOM 3452 N N . ILE A 1 440 ? 25.800 -1.006 -10.246 1.00 84.50 440 ILE A N 1
ATOM 3453 C CA . ILE A 1 440 ? 26.415 -0.115 -11.212 1.00 84.50 440 ILE A CA 1
ATOM 3454 C C . ILE A 1 440 ? 27.910 -0.313 -11.090 1.00 84.50 440 ILE A C 1
ATOM 3456 O O . ILE A 1 440 ? 28.534 0.045 -10.089 1.00 84.50 440 ILE A O 1
ATOM 3460 N N . HIS A 1 441 ? 28.483 -0.926 -12.111 1.00 88.62 441 HIS A N 1
ATOM 3461 C CA . HIS A 1 441 ? 29.910 -1.104 -12.202 1.00 88.62 441 HIS A CA 1
ATOM 3462 C C . HIS A 1 441 ? 30.612 0.258 -12.277 1.00 88.62 441 HIS A C 1
ATOM 3464 O O . HIS A 1 441 ? 30.162 1.162 -12.976 1.00 88.62 441 HIS A O 1
ATOM 3470 N N . ALA A 1 442 ? 31.759 0.399 -11.608 1.00 81.56 442 ALA A N 1
ATOM 3471 C CA . ALA A 1 442 ? 32.479 1.674 -11.502 1.00 81.56 442 ALA A CA 1
ATOM 3472 C C . ALA A 1 442 ? 32.939 2.262 -12.851 1.00 81.56 442 ALA A C 1
ATOM 3474 O O . ALA A 1 442 ? 33.246 3.447 -12.932 1.00 81.56 442 ALA A O 1
ATOM 3475 N N . SER A 1 443 ? 33.007 1.440 -13.904 1.00 88.69 443 SER A N 1
ATOM 3476 C CA . SER A 1 443 ? 33.346 1.886 -15.262 1.00 88.69 443 SER A CA 1
ATOM 3477 C C . SER A 1 443 ? 32.141 2.286 -16.119 1.00 88.69 443 SER A C 1
ATOM 3479 O O . SER A 1 443 ? 32.334 2.678 -17.268 1.00 88.69 443 SER A O 1
ATOM 3481 N N . ALA A 1 444 ? 30.914 2.151 -15.609 1.00 93.00 444 ALA A N 1
ATOM 3482 C CA . ALA A 1 444 ? 29.729 2.645 -16.295 1.00 93.00 444 ALA A CA 1
ATOM 3483 C C . ALA A 1 444 ? 29.697 4.182 -16.252 1.00 93.00 444 ALA A C 1
ATOM 3485 O O . ALA A 1 444 ? 30.017 4.798 -15.235 1.00 93.00 444 ALA A O 1
ATOM 3486 N N . ILE A 1 445 ? 29.297 4.805 -17.359 1.00 94.31 445 ILE A N 1
ATOM 3487 C CA . ILE A 1 445 ? 29.148 6.258 -17.474 1.00 94.31 445 ILE A CA 1
ATOM 3488 C C . ILE A 1 445 ? 27.658 6.570 -17.450 1.00 94.31 445 ILE A C 1
ATOM 3490 O O . ILE A 1 445 ? 26.936 6.234 -18.384 1.00 94.31 445 ILE A O 1
ATOM 3494 N N . ILE A 1 446 ? 27.193 7.218 -16.386 1.00 93.25 446 ILE A N 1
ATOM 3495 C CA . ILE A 1 446 ? 25.780 7.554 -16.203 1.00 93.25 446 ILE A CA 1
ATOM 3496 C C . ILE A 1 446 ? 25.653 9.066 -16.060 1.00 93.25 446 ILE A C 1
ATOM 3498 O O . ILE A 1 446 ? 26.325 9.684 -15.233 1.00 93.25 446 ILE A O 1
ATOM 3502 N N . HIS A 1 447 ? 24.793 9.665 -16.877 1.00 89.75 447 HIS A N 1
ATOM 3503 C CA . HIS A 1 447 ? 24.486 11.084 -16.806 1.00 89.75 447 HIS A CA 1
ATOM 3504 C C . HIS A 1 447 ? 23.877 11.431 -15.427 1.00 89.75 447 HIS A C 1
ATOM 3506 O O . HIS A 1 447 ? 23.001 10.705 -14.959 1.00 89.75 447 HIS A O 1
ATOM 3512 N N . PRO A 1 448 ? 24.258 12.547 -14.772 1.00 70.56 448 PRO A N 1
ATOM 3513 C CA . PRO A 1 448 ? 23.814 12.874 -13.405 1.00 70.56 448 PRO A CA 1
ATOM 3514 C C . PRO A 1 448 ? 22.296 13.063 -13.242 1.00 70.56 448 PRO A C 1
ATOM 3516 O O . PRO A 1 448 ? 21.767 12.902 -12.149 1.00 70.56 448 PRO A O 1
ATOM 3519 N N . GLU A 1 449 ? 21.596 13.417 -14.320 1.00 80.12 449 GLU A N 1
ATOM 3520 C CA . GLU A 1 449 ? 20.126 13.536 -14.357 1.00 80.12 449 GLU A CA 1
ATOM 3521 C C . GLU A 1 449 ? 19.400 12.234 -14.753 1.00 80.12 449 GLU A C 1
ATOM 3523 O O . GLU A 1 449 ? 18.178 12.239 -14.895 1.00 80.12 449 GLU A O 1
ATOM 3528 N N . ALA A 1 450 ? 20.117 11.128 -14.975 1.00 80.69 450 ALA A N 1
ATOM 3529 C CA . ALA A 1 450 ? 19.480 9.842 -15.237 1.00 80.69 450 ALA A CA 1
ATOM 3530 C C . ALA A 1 450 ? 18.723 9.352 -13.992 1.00 80.69 450 ALA A C 1
ATOM 3532 O O . ALA A 1 450 ? 19.205 9.464 -12.865 1.00 80.69 450 ALA A O 1
ATOM 3533 N N . VAL A 1 451 ? 17.541 8.773 -14.198 1.00 81.31 451 VAL A N 1
ATOM 3534 C CA . VAL A 1 451 ? 16.695 8.240 -13.125 1.00 81.31 451 VAL A CA 1
ATOM 3535 C C . VAL A 1 451 ? 16.706 6.721 -13.206 1.00 81.31 451 VAL A C 1
ATOM 3537 O O . VAL A 1 451 ? 16.082 6.147 -14.092 1.00 81.31 451 VAL A O 1
ATOM 3540 N N . LEU A 1 452 ? 17.412 6.067 -12.286 1.00 87.19 452 LEU A N 1
ATOM 3541 C CA . LEU A 1 452 ? 17.464 4.608 -12.181 1.00 87.19 452 LEU A CA 1
ATOM 3542 C C . LEU A 1 452 ? 16.645 4.165 -10.964 1.00 87.19 452 LEU A C 1
ATOM 3544 O O . LEU A 1 452 ? 16.875 4.641 -9.852 1.00 87.19 452 LEU A O 1
ATOM 3548 N N . ALA A 1 453 ? 15.676 3.276 -11.177 1.00 75.31 453 ALA A N 1
ATOM 3549 C CA . ALA A 1 453 ? 14.862 2.712 -10.108 1.00 75.31 453 ALA A CA 1
ATOM 3550 C C . ALA A 1 453 ? 15.603 1.604 -9.323 1.00 75.31 453 ALA A C 1
ATOM 3552 O O . ALA A 1 453 ? 16.760 1.275 -9.586 1.00 75.31 453 ALA A O 1
ATOM 3553 N N . GLU A 1 454 ? 14.937 1.035 -8.317 1.00 72.75 454 GLU A N 1
ATOM 3554 C CA . GLU A 1 454 ? 15.486 -0.045 -7.484 1.00 72.75 454 GLU A CA 1
ATOM 3555 C C . GLU A 1 454 ? 15.807 -1.308 -8.302 1.00 72.75 454 GLU A C 1
ATOM 3557 O O . GLU A 1 454 ? 15.087 -1.636 -9.236 1.00 72.75 454 GLU A O 1
ATOM 3562 N N . GLY A 1 455 ? 16.877 -2.029 -7.951 1.00 77.25 455 GLY A N 1
ATOM 3563 C CA . GLY A 1 455 ? 17.221 -3.309 -8.586 1.00 77.25 455 GLY A CA 1
ATOM 3564 C C . GLY A 1 455 ? 17.913 -3.187 -9.948 1.00 77.25 455 GLY A C 1
ATOM 3565 O O . GLY A 1 455 ? 18.226 -4.205 -10.558 1.00 77.25 455 GLY A O 1
ATOM 3566 N N . VAL A 1 456 ? 18.194 -1.965 -10.425 1.00 91.69 456 VAL A N 1
ATOM 3567 C CA . VAL A 1 456 ? 18.803 -1.748 -11.748 1.00 91.69 456 VAL A CA 1
ATOM 3568 C C . VAL A 1 456 ? 20.268 -2.191 -11.801 1.00 91.69 456 VAL A C 1
ATOM 3570 O O . VAL A 1 456 ? 21.145 -1.530 -11.263 1.00 91.69 456 VAL A O 1
ATOM 3573 N N . ILE A 1 457 ? 20.593 -3.269 -12.497 1.00 93.19 457 ILE A N 1
ATOM 3574 C CA . ILE A 1 457 ? 21.983 -3.721 -12.663 1.00 93.19 457 ILE A CA 1
ATOM 3575 C C . ILE A 1 457 ? 22.595 -3.008 -13.873 1.00 93.19 457 ILE A C 1
ATOM 3577 O O . ILE A 1 457 ? 21.984 -3.000 -14.935 1.00 93.19 457 ILE A O 1
ATOM 3581 N N . VAL A 1 458 ? 23.785 -2.418 -13.736 1.00 96.38 458 VAL A N 1
ATOM 3582 C CA . VAL A 1 458 ? 24.523 -1.785 -14.842 1.00 96.38 458 VAL A CA 1
ATOM 3583 C C . VAL A 1 458 ? 25.943 -2.340 -14.891 1.00 96.38 458 VAL A C 1
ATOM 3585 O O . VAL A 1 458 ? 26.804 -1.992 -14.085 1.00 96.38 458 VAL A O 1
ATOM 3588 N N . ASP A 1 459 ? 26.190 -3.200 -15.865 1.00 93.94 459 ASP A N 1
ATOM 3589 C CA . ASP A 1 459 ? 27.457 -3.896 -16.061 1.00 93.94 459 ASP A CA 1
ATOM 3590 C C . ASP A 1 459 ? 28.551 -2.958 -16.650 1.00 93.94 459 ASP A C 1
ATOM 3592 O O . ASP A 1 459 ? 28.272 -1.817 -17.043 1.00 93.94 459 ASP A O 1
ATOM 3596 N N . PRO A 1 460 ? 29.834 -3.384 -16.684 1.00 93.56 460 PRO A N 1
ATOM 3597 C CA . PRO A 1 460 ? 30.961 -2.531 -17.071 1.00 93.56 460 PRO A CA 1
ATOM 3598 C C . PRO A 1 460 ? 30.798 -1.798 -18.409 1.00 93.56 460 PRO A C 1
ATOM 3600 O O . PRO A 1 460 ? 30.371 -2.374 -19.406 1.00 93.56 460 PRO A O 1
ATOM 3603 N N . TYR A 1 461 ? 31.247 -0.541 -18.461 1.00 95.38 461 TYR A N 1
ATOM 3604 C CA . TYR A 1 461 ? 31.339 0.262 -19.691 1.00 95.38 461 TYR A CA 1
ATOM 3605 C C . TYR A 1 461 ? 30.009 0.530 -20.410 1.00 95.38 461 TYR A C 1
ATOM 3607 O O . TYR A 1 461 ? 30.016 0.948 -21.569 1.00 95.38 461 TYR A O 1
ATOM 3615 N N . ALA A 1 462 ? 28.872 0.310 -19.749 1.00 98.00 462 ALA A N 1
ATOM 3616 C CA . ALA A 1 462 ? 27.600 0.836 -20.224 1.00 98.00 462 ALA A CA 1
ATOM 3617 C C . ALA A 1 462 ? 27.597 2.375 -20.162 1.00 98.00 462 ALA A C 1
ATOM 3619 O O . ALA A 1 462 ? 28.204 2.974 -19.268 1.00 98.00 462 ALA A O 1
ATOM 3620 N N . VAL A 1 463 ? 26.904 3.015 -21.104 1.00 98.56 463 VAL A N 1
ATOM 3621 C CA . VAL A 1 463 ? 26.757 4.474 -21.192 1.00 98.56 463 VAL A CA 1
ATOM 3622 C C . VAL A 1 463 ? 25.273 4.825 -21.170 1.00 98.56 463 VAL A C 1
ATOM 3624 O O . VAL A 1 463 ? 24.532 4.405 -22.054 1.00 98.56 463 VAL A O 1
ATOM 3627 N N . ILE A 1 464 ? 24.838 5.597 -20.174 1.00 98.38 464 ILE A N 1
ATOM 3628 C CA . ILE A 1 464 ? 23.436 5.984 -19.971 1.00 98.38 464 ILE A CA 1
ATOM 3629 C C . ILE A 1 464 ? 23.324 7.514 -19.952 1.00 98.38 464 ILE A C 1
ATOM 3631 O O . ILE A 1 464 ? 23.899 8.170 -19.085 1.00 98.38 464 ILE A O 1
ATOM 3635 N N . GLY A 1 465 ? 22.583 8.080 -20.906 1.00 94.56 465 GLY A N 1
ATOM 3636 C CA . GLY A 1 465 ? 22.241 9.503 -20.999 1.00 94.56 465 GLY A CA 1
ATOM 3637 C C . GLY A 1 465 ? 21.149 9.933 -20.011 1.00 94.56 465 GLY A C 1
ATOM 3638 O O . GLY A 1 465 ? 20.889 9.261 -19.014 1.00 94.56 465 GLY A O 1
ATOM 3639 N N . LYS A 1 466 ? 20.478 11.059 -20.283 1.00 95.19 466 LYS A N 1
ATOM 3640 C CA . LYS A 1 466 ? 19.294 11.553 -19.550 1.00 95.19 466 LYS A CA 1
ATOM 3641 C C . LYS A 1 466 ? 18.086 10.634 -19.774 1.00 95.19 466 LYS A C 1
ATOM 3643 O O . LYS A 1 466 ? 17.157 10.979 -20.506 1.00 95.19 466 LYS A O 1
ATOM 3648 N N . ALA A 1 467 ? 18.122 9.452 -19.173 1.00 93.94 467 ALA A N 1
ATOM 3649 C CA . ALA A 1 467 ? 17.147 8.384 -19.357 1.00 93.94 467 ALA A CA 1
ATOM 3650 C C . ALA A 1 467 ? 16.432 8.020 -18.046 1.00 93.94 467 ALA A C 1
ATOM 3652 O O . ALA A 1 467 ? 16.893 8.353 -16.953 1.00 93.94 467 ALA A O 1
ATOM 3653 N N . VAL A 1 468 ? 15.306 7.313 -18.163 1.00 91.88 468 VAL A N 1
ATOM 3654 C CA . VAL A 1 468 ? 14.545 6.752 -17.037 1.00 91.88 468 VAL A CA 1
ATOM 3655 C C . VAL A 1 468 ? 14.544 5.231 -17.148 1.00 91.88 468 VAL A C 1
ATOM 3657 O O . VAL A 1 468 ? 14.090 4.701 -18.159 1.00 91.88 468 VAL A O 1
ATOM 3660 N N . ILE A 1 469 ? 15.026 4.534 -16.121 1.00 96.38 469 ILE A N 1
ATOM 3661 C CA . ILE A 1 469 ? 15.174 3.075 -16.087 1.00 96.38 469 ILE A CA 1
ATOM 3662 C C . ILE A 1 469 ? 14.318 2.495 -14.954 1.00 96.38 469 ILE A C 1
ATOM 3664 O O . ILE A 1 469 ? 14.492 2.869 -13.792 1.00 96.38 469 ILE A O 1
ATOM 3668 N N . GLY A 1 470 ? 13.388 1.604 -15.303 1.00 82.69 470 GLY A N 1
ATOM 3669 C CA . GLY A 1 470 ? 12.465 0.931 -14.389 1.00 82.69 470 GLY A CA 1
ATOM 3670 C C . GLY A 1 470 ? 13.133 -0.108 -13.489 1.00 82.69 470 GLY A C 1
ATOM 3671 O O . GLY A 1 470 ? 14.302 -0.450 -13.660 1.00 82.69 470 GLY A O 1
ATOM 3672 N N . ARG A 1 471 ? 12.390 -0.595 -12.492 1.00 86.06 471 ARG A N 1
ATOM 3673 C CA . ARG A 1 471 ? 12.901 -1.486 -11.437 1.00 86.06 471 ARG A CA 1
ATOM 3674 C C . ARG A 1 471 ? 13.418 -2.797 -12.001 1.00 86.06 471 ARG A C 1
ATOM 3676 O O . ARG A 1 471 ? 12.950 -3.212 -13.051 1.00 86.06 471 ARG A O 1
ATOM 3683 N N . ASP A 1 472 ? 14.347 -3.448 -11.309 1.00 90.75 472 ASP A N 1
ATOM 3684 C CA . ASP A 1 472 ? 14.832 -4.800 -11.635 1.00 90.75 472 ASP A CA 1
ATOM 3685 C C . ASP A 1 472 ? 15.297 -4.957 -13.098 1.00 90.75 472 ASP A C 1
ATOM 3687 O O . ASP A 1 472 ? 15.251 -6.041 -13.677 1.00 90.75 472 ASP A O 1
ATOM 3691 N N . THR A 1 473 ? 15.720 -3.850 -13.716 1.00 95.94 473 THR A N 1
ATOM 3692 C CA . THR A 1 473 ? 16.187 -3.816 -15.102 1.00 95.94 473 THR A CA 1
ATOM 3693 C C . THR A 1 473 ? 17.684 -4.067 -15.149 1.00 95.94 473 THR A C 1
ATOM 3695 O O . THR A 1 473 ? 18.440 -3.476 -14.382 1.00 95.94 473 THR A O 1
ATOM 3698 N N . ARG A 1 474 ? 18.149 -4.895 -16.079 1.00 97.81 474 ARG A N 1
ATOM 3699 C CA . ARG A 1 474 ? 19.576 -5.159 -16.263 1.00 97.81 474 ARG A CA 1
ATOM 3700 C C . ARG A 1 474 ? 20.089 -4.564 -17.564 1.00 97.81 474 ARG A C 1
ATOM 3702 O O . ARG A 1 474 ? 19.625 -4.906 -18.646 1.00 97.81 474 ARG A O 1
ATOM 3709 N N . ILE A 1 475 ? 21.090 -3.705 -17.441 1.00 98.44 475 ILE A N 1
ATOM 3710 C CA . ILE A 1 475 ? 21.845 -3.097 -18.529 1.00 98.44 475 ILE A CA 1
ATOM 3711 C C . ILE A 1 475 ? 23.211 -3.777 -18.575 1.00 98.44 475 ILE A C 1
ATOM 3713 O O . ILE A 1 475 ? 24.046 -3.570 -17.695 1.00 98.44 475 ILE A O 1
ATOM 3717 N N . HIS A 1 476 ? 23.429 -4.624 -19.578 1.00 98.31 476 HIS A N 1
ATOM 3718 C CA . HIS A 1 476 ? 24.682 -5.359 -19.731 1.00 98.31 476 HIS A CA 1
ATOM 3719 C C . HIS A 1 476 ? 25.832 -4.468 -20.235 1.00 98.31 476 HIS A C 1
ATOM 3721 O O . HIS A 1 476 ? 25.654 -3.301 -20.594 1.00 98.31 476 HIS A O 1
ATOM 3727 N N . ALA A 1 477 ? 27.042 -5.032 -20.255 1.00 96.06 477 ALA A N 1
ATOM 3728 C CA . ALA A 1 477 ? 28.254 -4.311 -20.617 1.00 96.06 477 ALA A CA 1
ATOM 3729 C C . ALA A 1 477 ? 28.186 -3.726 -22.037 1.00 96.06 477 ALA A C 1
ATOM 3731 O O . ALA A 1 477 ? 27.646 -4.344 -22.955 1.00 96.06 477 ALA A O 1
ATOM 3732 N N . HIS A 1 478 ? 28.783 -2.549 -22.234 1.00 97.62 478 HIS A N 1
ATOM 3733 C CA . HIS A 1 478 ? 28.857 -1.862 -23.535 1.00 97.62 478 HIS A CA 1
ATOM 3734 C C . HIS A 1 478 ? 27.507 -1.485 -24.174 1.00 97.62 478 HIS A C 1
ATOM 3736 O O . HIS A 1 478 ? 27.455 -1.184 -25.367 1.00 97.62 478 HIS A O 1
ATOM 3742 N N . VAL A 1 479 ? 26.415 -1.491 -23.409 1.00 98.75 479 VAL A N 1
ATOM 3743 C CA . VAL A 1 479 ? 25.134 -0.932 -23.857 1.00 98.75 479 VAL A CA 1
ATOM 3744 C C . VAL A 1 479 ? 25.216 0.593 -23.897 1.00 98.75 479 VAL A C 1
ATOM 3746 O O . VAL A 1 479 ? 25.777 1.214 -22.993 1.00 98.75 479 VAL A O 1
ATOM 3749 N N . VAL A 1 480 ? 24.617 1.202 -24.922 1.00 98.81 480 VAL A N 1
ATOM 3750 C CA . VAL A 1 480 ? 24.470 2.660 -25.034 1.00 98.81 480 VAL A CA 1
ATOM 3751 C C . VAL A 1 480 ? 22.991 3.032 -25.008 1.00 98.81 480 VAL A C 1
ATOM 3753 O O . VAL A 1 480 ? 22.222 2.611 -25.870 1.00 98.81 480 VAL A O 1
ATOM 3756 N N . ILE A 1 481 ? 22.602 3.853 -24.035 1.00 98.75 481 ILE A N 1
ATOM 3757 C CA . ILE A 1 481 ? 21.261 4.423 -23.882 1.00 98.75 481 ILE A CA 1
ATOM 3758 C C . ILE A 1 481 ? 21.380 5.940 -24.008 1.00 98.75 481 ILE A C 1
ATOM 3760 O O . ILE A 1 481 ? 22.040 6.578 -23.190 1.00 98.75 481 ILE A O 1
ATOM 3764 N N . ALA A 1 482 ? 20.753 6.520 -25.027 1.00 98.50 482 ALA A N 1
ATOM 3765 C CA . ALA A 1 482 ? 20.784 7.958 -25.269 1.00 98.50 482 ALA A CA 1
ATOM 3766 C C . ALA A 1 482 ? 19.773 8.738 -24.399 1.00 98.50 482 ALA A C 1
ATOM 3768 O O . ALA A 1 482 ? 19.007 8.168 -23.618 1.00 98.50 482 ALA A O 1
ATOM 3769 N N . ASP A 1 483 ? 19.782 10.065 -24.523 1.00 98.00 483 ASP A N 1
ATOM 3770 C CA . ASP A 1 483 ? 18.864 10.960 -23.810 1.00 98.00 483 ASP A CA 1
ATOM 3771 C C . ASP A 1 483 ? 17.401 10.730 -24.220 1.00 98.00 483 ASP A C 1
ATOM 3773 O O . ASP A 1 483 ? 17.108 10.406 -25.365 1.00 98.00 483 ASP A O 1
ATOM 3777 N N . GLY A 1 484 ? 16.455 10.927 -23.299 1.00 92.94 484 GLY A N 1
ATOM 3778 C CA . GLY A 1 484 ? 15.020 10.809 -23.592 1.00 92.94 484 GLY A CA 1
ATOM 3779 C C . GLY A 1 484 ? 14.498 9.369 -23.685 1.00 92.94 484 GLY A C 1
ATOM 3780 O O . GLY A 1 484 ? 13.315 9.160 -23.958 1.00 92.94 484 GLY A O 1
ATOM 3781 N N . VAL A 1 485 ? 15.344 8.367 -23.432 1.00 98.62 485 VAL A N 1
ATOM 3782 C CA . VAL A 1 485 ? 14.941 6.956 -23.376 1.00 98.62 485 VAL A CA 1
ATOM 3783 C C . VAL A 1 485 ? 14.236 6.641 -22.049 1.00 98.62 485 VAL A C 1
ATOM 3785 O O . VAL A 1 485 ? 14.673 7.060 -20.975 1.00 98.62 485 VAL A O 1
ATOM 3788 N N . ARG A 1 486 ? 13.146 5.874 -22.116 1.00 98.00 486 ARG A N 1
ATOM 3789 C CA . ARG A 1 486 ? 12.350 5.398 -20.979 1.00 98.00 486 ARG A CA 1
ATOM 3790 C C . ARG A 1 486 ? 12.189 3.881 -21.065 1.00 98.00 486 ARG A C 1
ATOM 3792 O O . ARG A 1 486 ? 11.590 3.372 -22.008 1.00 98.00 486 ARG A O 1
ATOM 3799 N N . ILE A 1 487 ? 12.698 3.166 -20.069 1.00 98.56 487 ILE A N 1
ATOM 3800 C CA . ILE A 1 487 ? 12.654 1.703 -19.976 1.00 98.56 487 ILE A CA 1
ATOM 3801 C C . ILE A 1 487 ? 11.782 1.305 -18.782 1.00 98.56 487 ILE A C 1
ATOM 3803 O O . ILE A 1 487 ? 11.957 1.842 -17.691 1.00 98.56 487 ILE A O 1
ATOM 3807 N N . GLY A 1 488 ? 10.824 0.401 -18.992 1.00 89.25 488 GLY A N 1
ATOM 3808 C CA . GLY A 1 488 ? 9.948 -0.143 -17.952 1.00 89.25 488 GLY A CA 1
ATOM 3809 C C . GLY A 1 488 ? 10.648 -1.124 -17.006 1.00 89.25 488 GLY A C 1
ATOM 3810 O O . GLY A 1 488 ? 11.826 -1.420 -17.157 1.00 89.25 488 GLY A O 1
ATOM 3811 N N . ASP A 1 489 ? 9.910 -1.626 -16.017 1.00 96.00 489 ASP A N 1
ATOM 3812 C CA . ASP A 1 489 ? 10.432 -2.558 -15.004 1.00 96.00 489 ASP A CA 1
ATOM 3813 C C . ASP A 1 489 ? 10.773 -3.941 -15.598 1.00 96.00 489 ASP A C 1
ATOM 3815 O O . ASP A 1 489 ? 10.102 -4.398 -16.520 1.00 96.00 489 ASP A O 1
ATOM 3819 N N . GLY A 1 490 ? 11.771 -4.638 -15.055 1.00 94.56 490 GLY A N 1
ATOM 3820 C CA . GLY A 1 490 ? 12.123 -6.015 -15.404 1.00 94.56 490 GLY A CA 1
ATOM 3821 C C . GLY A 1 490 ? 12.670 -6.193 -16.820 1.00 94.56 490 GLY A C 1
ATOM 3822 O O . GLY A 1 490 ? 12.556 -7.281 -17.379 1.00 94.56 490 GLY A O 1
ATOM 3823 N N . VAL A 1 491 ? 13.193 -5.132 -17.444 1.00 98.62 491 VAL A N 1
ATOM 3824 C CA . VAL A 1 491 ? 13.765 -5.214 -18.795 1.00 98.62 491 VAL A CA 1
ATOM 3825 C C . VAL A 1 491 ? 15.204 -5.732 -18.731 1.00 98.62 491 VAL A C 1
ATOM 3827 O O . VAL A 1 491 ? 15.954 -5.404 -17.817 1.00 98.62 491 VAL A O 1
ATOM 3830 N N . GLU A 1 492 ? 15.634 -6.507 -19.723 1.00 98.50 492 GLU A N 1
ATOM 3831 C CA . GLU A 1 492 ? 17.039 -6.907 -19.861 1.00 98.50 492 GLU A CA 1
ATOM 3832 C C . GLU A 1 492 ? 17.593 -6.464 -21.218 1.00 98.50 492 GLU A C 1
ATOM 3834 O O . GLU A 1 492 ? 17.062 -6.830 -22.267 1.00 98.50 492 GLU A O 1
ATOM 3839 N N . VAL A 1 493 ? 18.654 -5.653 -21.194 1.00 98.75 493 VAL A N 1
ATOM 3840 C CA . VAL A 1 493 ? 19.318 -5.098 -22.381 1.00 98.75 493 VAL A CA 1
ATOM 3841 C C . VAL A 1 493 ? 20.714 -5.690 -22.497 1.00 98.75 493 VAL A C 1
ATOM 3843 O O . VAL A 1 493 ? 21.581 -5.413 -21.669 1.00 98.75 493 VAL A O 1
ATOM 3846 N N . PHE A 1 494 ? 20.925 -6.507 -23.522 1.00 98.62 494 PHE A N 1
ATOM 3847 C CA . PHE A 1 494 ? 22.129 -7.305 -23.720 1.00 98.62 494 PHE A CA 1
ATOM 3848 C C . PHE A 1 494 ? 23.272 -6.528 -24.411 1.00 98.62 494 PHE A C 1
ATOM 3850 O O . PHE A 1 494 ? 23.033 -5.486 -25.029 1.00 98.62 494 PHE A O 1
ATOM 3857 N N . PRO A 1 495 ? 24.531 -7.015 -24.319 1.00 98.31 495 PRO A N 1
ATOM 3858 C CA . PRO A 1 495 ? 25.715 -6.258 -24.723 1.00 98.31 495 PRO A CA 1
ATOM 3859 C C . PRO A 1 495 ? 25.696 -5.680 -26.140 1.00 98.31 495 PRO A C 1
ATOM 3861 O O . PRO A 1 495 ? 25.276 -6.321 -27.104 1.00 98.31 495 PRO A O 1
ATOM 3864 N N . GLY A 1 496 ? 26.222 -4.462 -26.279 1.00 95.31 496 GLY A N 1
ATOM 3865 C CA . GLY A 1 496 ? 26.388 -3.792 -27.571 1.00 95.31 496 GLY A CA 1
ATOM 3866 C C . GLY A 1 496 ? 25.099 -3.257 -28.202 1.00 95.31 496 GLY A C 1
ATOM 3867 O O . GLY A 1 496 ? 25.162 -2.735 -29.316 1.00 95.31 496 GLY A O 1
ATOM 3868 N N . ALA A 1 497 ? 23.950 -3.372 -27.528 1.00 98.75 497 ALA A N 1
ATOM 3869 C CA . ALA A 1 497 ? 22.722 -2.715 -27.958 1.00 98.75 497 ALA A CA 1
ATOM 3870 C C . ALA A 1 497 ? 22.856 -1.180 -27.897 1.00 98.75 497 ALA A C 1
ATOM 3872 O O . ALA A 1 497 ? 23.468 -0.629 -26.976 1.00 98.75 497 ALA A O 1
ATOM 3873 N N . PHE A 1 498 ? 22.254 -0.490 -28.869 1.00 98.75 498 PHE A N 1
ATOM 3874 C CA . PHE A 1 498 ? 22.203 0.971 -28.940 1.00 98.75 498 PHE A CA 1
ATOM 3875 C C . PHE A 1 498 ? 20.747 1.437 -28.966 1.00 98.75 498 PHE A C 1
ATOM 3877 O O . PHE A 1 498 ? 20.020 1.162 -29.922 1.00 98.75 498 PHE A O 1
ATOM 3884 N N . ILE A 1 499 ? 20.331 2.196 -27.953 1.00 98.81 499 ILE A N 1
ATOM 3885 C CA . ILE A 1 499 ? 18.958 2.685 -27.795 1.00 98.81 499 ILE A CA 1
ATOM 3886 C C . ILE A 1 499 ? 18.938 4.213 -27.879 1.00 98.81 499 ILE A C 1
ATOM 3888 O O . ILE A 1 499 ? 19.643 4.892 -27.134 1.00 98.81 499 ILE A O 1
ATOM 3892 N N . GLY A 1 500 ? 18.119 4.754 -28.782 1.00 98.00 500 GLY A N 1
ATOM 3893 C CA . GLY A 1 500 ? 18.041 6.190 -29.066 1.00 98.00 500 GLY A CA 1
ATOM 3894 C C . GLY A 1 500 ? 19.061 6.643 -30.113 1.00 98.00 500 GLY A C 1
ATOM 3895 O O . GLY A 1 500 ? 19.688 7.694 -29.983 1.00 98.00 500 GLY A O 1
ATOM 3896 N N . LYS A 1 501 ? 19.283 5.832 -31.156 1.00 97.12 501 LYS A N 1
ATOM 3897 C CA . LYS A 1 501 ? 20.144 6.214 -32.282 1.00 97.12 501 LYS A CA 1
ATOM 3898 C C . LYS A 1 501 ? 19.484 7.317 -33.108 1.00 97.12 501 LYS A C 1
ATOM 3900 O O . LYS A 1 501 ? 18.348 7.185 -33.556 1.00 97.12 501 LYS A O 1
ATOM 3905 N N . GLU A 1 502 ? 20.230 8.381 -33.381 1.00 94.69 502 GLU A N 1
ATOM 3906 C CA . GLU A 1 502 ? 19.773 9.428 -34.292 1.00 94.69 502 GLU A CA 1
ATOM 3907 C C . GLU A 1 502 ? 19.737 8.910 -35.746 1.00 94.69 502 GLU A C 1
ATOM 3909 O O . GLU A 1 502 ? 20.758 8.400 -36.235 1.00 94.69 502 GLU A O 1
ATOM 3914 N N . PRO A 1 503 ? 18.605 9.035 -36.466 1.00 89.44 503 PRO A N 1
ATOM 3915 C CA . PRO A 1 503 ? 18.529 8.729 -37.889 1.00 89.44 503 PRO A CA 1
ATOM 3916 C C . PRO A 1 503 ? 19.237 9.829 -38.685 1.00 89.44 503 PRO A C 1
ATOM 3918 O O . PRO A 1 503 ? 18.624 10.757 -39.199 1.00 89.44 503 PRO A O 1
ATOM 3921 N N . LYS A 1 504 ? 20.565 9.729 -38.783 1.00 82.75 504 LYS A N 1
ATOM 3922 C CA . LYS A 1 504 ? 21.405 10.672 -39.527 1.00 82.75 504 LYS A CA 1
ATOM 3923 C C . LYS A 1 504 ? 22.065 9.992 -40.722 1.00 82.75 504 LYS A C 1
ATOM 3925 O O . LYS A 1 504 ? 22.705 8.953 -40.580 1.00 82.75 504 LYS A O 1
ATOM 3930 N N . GLY A 1 505 ? 21.936 10.604 -41.897 1.00 74.12 505 GLY A N 1
ATOM 3931 C CA . GLY A 1 505 ? 22.635 10.194 -43.116 1.00 74.12 505 GLY A CA 1
ATOM 3932 C C . GLY A 1 505 ? 23.924 10.978 -43.355 1.00 74.12 505 GLY A C 1
ATOM 3933 O O . GLY A 1 505 ? 24.047 12.122 -42.928 1.00 74.12 505 GLY A O 1
ATOM 3934 N N . ALA A 1 506 ? 24.856 10.400 -44.115 1.00 75.94 506 ALA A N 1
ATOM 3935 C CA . ALA A 1 506 ? 26.076 11.071 -44.583 1.00 75.94 506 ALA A CA 1
ATOM 3936 C C . ALA A 1 506 ? 25.842 11.967 -45.827 1.00 75.94 506 ALA A C 1
ATOM 3938 O O . ALA A 1 506 ? 26.733 12.127 -46.652 1.00 75.94 506 ALA A O 1
ATOM 3939 N N . GLY A 1 507 ? 24.626 12.504 -45.998 1.00 72.31 507 GLY A N 1
ATOM 3940 C CA . GLY A 1 507 ? 24.228 13.307 -47.168 1.00 72.31 507 GLY A CA 1
ATOM 3941 C C . GLY A 1 507 ? 23.665 12.520 -48.362 1.00 72.31 507 GLY A C 1
ATOM 3942 O O . GLY A 1 507 ? 23.286 13.127 -49.352 1.00 72.31 507 GLY A O 1
ATOM 3943 N N . ALA A 1 508 ? 23.566 11.188 -48.268 1.00 73.62 508 ALA A N 1
ATOM 3944 C CA . ALA A 1 508 ? 23.061 10.315 -49.340 1.00 73.62 508 ALA A CA 1
ATOM 3945 C C . ALA A 1 508 ? 21.587 9.885 -49.175 1.00 73.62 508 ALA A C 1
ATOM 3947 O O . ALA A 1 508 ? 21.099 9.037 -49.920 1.00 73.62 508 ALA A O 1
ATOM 3948 N N . LEU A 1 509 ? 20.879 10.402 -48.165 1.00 72.44 509 LEU A N 1
ATOM 3949 C CA . LEU A 1 509 ? 19.481 10.035 -47.945 1.00 72.44 509 LEU A CA 1
ATOM 3950 C C . LEU A 1 509 ? 18.577 10.799 -48.912 1.00 72.44 509 LEU A C 1
ATOM 3952 O O . LEU A 1 509 ? 18.647 12.020 -48.989 1.00 72.44 509 LEU A O 1
ATOM 3956 N N . ALA A 1 510 ? 17.678 10.076 -49.581 1.00 70.56 510 ALA A N 1
ATOM 3957 C CA . ALA A 1 510 ? 16.637 10.673 -50.418 1.00 70.56 510 ALA A CA 1
ATOM 3958 C C . ALA A 1 510 ? 15.590 11.461 -49.605 1.00 70.56 510 ALA A C 1
ATOM 3960 O O . ALA A 1 510 ? 14.909 12.317 -50.158 1.00 70.56 510 ALA A O 1
ATOM 3961 N N . ARG A 1 511 ? 15.472 11.180 -48.298 1.00 76.06 511 ARG A N 1
ATOM 3962 C CA . ARG A 1 511 ? 14.584 11.887 -47.366 1.00 76.06 511 ARG A CA 1
ATOM 3963 C C . ARG A 1 511 ? 15.346 12.448 -46.172 1.00 76.06 511 ARG A C 1
ATOM 3965 O O . ARG A 1 511 ? 16.276 11.806 -45.678 1.00 76.06 511 ARG A O 1
ATOM 3972 N N . THR A 1 512 ? 14.885 13.581 -45.656 1.00 81.44 512 THR A N 1
ATOM 3973 C CA . THR A 1 512 ? 15.301 14.107 -44.350 1.00 81.44 512 THR A CA 1
ATOM 3974 C C . THR A 1 512 ? 14.471 13.424 -43.259 1.00 81.44 512 THR A C 1
ATOM 3976 O O . THR A 1 512 ? 13.246 13.503 -43.314 1.00 81.44 512 THR A O 1
ATOM 3979 N N . PRO A 1 513 ? 15.080 12.707 -42.299 1.00 85.31 513 PRO A N 1
ATOM 3980 C CA . PRO A 1 513 ? 14.325 12.077 -41.220 1.00 85.31 513 PRO A CA 1
ATOM 3981 C C . PRO A 1 513 ? 13.740 13.112 -40.253 1.00 85.31 513 PRO A C 1
ATOM 3983 O O . PRO A 1 513 ? 14.471 13.950 -39.730 1.00 85.31 513 PRO A O 1
ATOM 3986 N N . GLU A 1 514 ? 12.441 13.005 -39.986 1.00 88.50 514 GLU A N 1
ATOM 3987 C CA . GLU A 1 514 ? 11.736 13.722 -38.921 1.00 88.50 514 GLU A CA 1
ATOM 3988 C C . GLU A 1 514 ? 11.425 12.734 -37.795 1.00 88.50 514 GLU A C 1
ATOM 3990 O O . GLU A 1 514 ? 10.977 11.618 -38.064 1.00 88.50 514 GLU A O 1
ATOM 3995 N N . PHE A 1 515 ? 11.719 13.109 -36.551 1.00 94.19 515 PHE A N 1
ATOM 3996 C CA . PHE A 1 515 ? 11.557 12.240 -35.387 1.00 94.19 515 PHE A CA 1
ATOM 3997 C C . PHE A 1 515 ? 11.567 13.057 -34.094 1.00 94.19 515 PHE A C 1
ATOM 3999 O O . PHE A 1 515 ? 12.267 14.070 -33.987 1.00 94.19 515 PHE A O 1
ATOM 4006 N N . ASP A 1 516 ? 10.867 12.555 -33.084 1.00 95.38 516 ASP A N 1
ATOM 4007 C CA . ASP A 1 516 ? 10.980 13.043 -31.714 1.00 95.38 516 ASP A CA 1
ATOM 4008 C C . ASP A 1 516 ? 12.069 12.285 -30.940 1.00 95.38 516 ASP A C 1
ATOM 4010 O O . ASP A 1 516 ? 12.266 11.081 -31.096 1.00 95.38 516 ASP A O 1
ATOM 4014 N N . ARG A 1 517 ? 12.789 12.978 -30.050 1.00 96.75 517 ARG A N 1
ATOM 4015 C CA . ARG A 1 517 ? 13.888 12.396 -29.253 1.00 96.75 517 ARG A CA 1
ATOM 4016 C C . ARG A 1 517 ? 13.378 11.623 -28.034 1.00 96.75 517 ARG A C 1
ATOM 4018 O O . ARG A 1 517 ? 13.589 12.039 -26.897 1.00 96.75 517 ARG A O 1
ATOM 4025 N N . PHE A 1 518 ? 12.713 10.499 -28.271 1.00 97.31 518 PHE A N 1
ATOM 4026 C CA . PHE A 1 518 ? 12.346 9.550 -27.221 1.00 97.31 518 PHE A CA 1
ATOM 4027 C C . PHE A 1 518 ? 12.482 8.102 -27.698 1.00 97.31 518 PHE A C 1
ATOM 4029 O O . PHE A 1 518 ? 12.441 7.827 -28.892 1.00 97.31 518 PHE A O 1
ATOM 4036 N N . VAL A 1 519 ? 12.616 7.167 -26.759 1.00 98.69 519 VAL A N 1
ATOM 4037 C CA . VAL A 1 519 ? 12.335 5.739 -26.982 1.00 98.69 519 VAL A CA 1
ATOM 4038 C C . VAL A 1 519 ? 11.598 5.229 -25.754 1.00 98.69 519 VAL A C 1
ATOM 4040 O O . VAL A 1 519 ? 12.022 5.518 -24.637 1.00 98.69 519 VAL A O 1
ATOM 4043 N N . GLU A 1 520 ? 10.518 4.478 -25.936 1.00 98.50 520 GLU A N 1
ATOM 4044 C CA . GLU A 1 520 ? 9.762 3.870 -24.838 1.00 98.50 520 GLU A CA 1
ATOM 4045 C C . GLU A 1 520 ? 9.784 2.348 -24.959 1.00 98.50 520 GLU A C 1
ATOM 4047 O O . GLU A 1 520 ? 9.416 1.800 -25.996 1.00 98.50 520 GLU A O 1
ATOM 4052 N N . ILE A 1 521 ? 10.204 1.662 -23.895 1.00 98.81 521 ILE A N 1
ATOM 4053 C CA . ILE A 1 521 ? 10.253 0.197 -23.826 1.00 98.81 521 ILE A CA 1
ATOM 4054 C C . ILE A 1 521 ? 9.391 -0.268 -22.654 1.00 98.81 521 ILE A C 1
ATOM 4056 O O . ILE A 1 521 ? 9.640 0.106 -21.509 1.00 98.81 521 ILE A O 1
ATOM 4060 N N . GLY A 1 522 ? 8.375 -1.082 -22.929 1.00 94.62 522 GLY A N 1
ATOM 4061 C CA . GLY A 1 522 ? 7.484 -1.640 -21.919 1.00 94.62 522 GLY A CA 1
ATOM 4062 C C . GLY A 1 522 ? 8.160 -2.690 -21.034 1.00 94.62 522 GLY A C 1
ATOM 4063 O O . GLY A 1 522 ? 9.112 -3.353 -21.444 1.00 94.62 522 GLY A O 1
ATOM 4064 N N . SER A 1 523 ? 7.630 -2.862 -19.822 1.00 97.00 523 SER A N 1
ATOM 4065 C CA . SER A 1 523 ? 8.161 -3.771 -18.797 1.00 97.00 523 SER A CA 1
ATOM 4066 C C . SER A 1 523 ? 8.304 -5.228 -19.259 1.00 97.00 523 SER A C 1
ATOM 4068 O O . SER A 1 523 ? 7.552 -5.685 -20.124 1.00 97.00 523 SER A O 1
ATOM 4070 N N . ASN A 1 524 ? 9.204 -5.976 -18.617 1.00 96.12 524 ASN A N 1
ATOM 4071 C CA . ASN A 1 524 ? 9.479 -7.402 -18.844 1.00 96.12 524 ASN A CA 1
ATOM 4072 C C . ASN A 1 524 ? 9.880 -7.739 -20.290 1.00 96.12 524 ASN A C 1
ATOM 4074 O O . ASN A 1 524 ? 9.634 -8.844 -20.772 1.00 96.12 524 ASN A O 1
ATOM 4078 N N . SER A 1 525 ? 10.430 -6.765 -21.011 1.00 98.31 525 SER A N 1
ATOM 4079 C CA . SER A 1 525 ? 10.908 -6.932 -22.384 1.00 98.31 525 SER A CA 1
ATOM 4080 C C . SER A 1 525 ? 12.392 -7.283 -22.405 1.00 98.31 525 SER A C 1
ATOM 4082 O O . SER A 1 525 ? 13.126 -7.002 -21.460 1.00 98.31 525 SER A O 1
ATOM 4084 N N . SER A 1 526 ? 12.851 -7.879 -23.499 1.00 98.50 526 SER A N 1
ATOM 4085 C CA . SER A 1 526 ? 14.255 -8.249 -23.679 1.00 98.50 526 SER A CA 1
ATOM 4086 C C . SER A 1 526 ? 14.790 -7.648 -24.969 1.00 98.50 526 SER A C 1
ATOM 4088 O O . SER A 1 526 ? 14.151 -7.768 -26.014 1.00 98.50 526 SER A O 1
ATOM 4090 N N . ILE A 1 527 ? 15.936 -6.975 -24.886 1.00 98.81 527 ILE A N 1
ATOM 4091 C CA . ILE A 1 527 ? 16.612 -6.339 -26.017 1.00 98.81 527 ILE A CA 1
ATOM 4092 C C . ILE A 1 527 ? 17.940 -7.056 -26.244 1.00 98.81 527 ILE A C 1
ATOM 4094 O O . ILE A 1 527 ? 18.861 -6.925 -25.441 1.00 98.81 527 ILE A O 1
ATOM 4098 N N . GLY A 1 528 ? 18.021 -7.826 -27.323 1.00 98.25 528 GLY A N 1
ATOM 4099 C CA . GLY A 1 528 ? 19.144 -8.697 -27.643 1.00 98.25 528 GLY A CA 1
ATOM 4100 C C . GLY A 1 528 ? 20.441 -7.946 -27.975 1.00 98.25 528 GLY A C 1
ATOM 4101 O O . GLY A 1 528 ? 20.423 -6.740 -28.252 1.00 98.25 528 GLY A O 1
ATOM 4102 N N . PRO A 1 529 ? 21.588 -8.652 -27.967 1.00 98.25 529 PRO A N 1
ATOM 4103 C CA . PRO A 1 529 ? 22.883 -8.079 -28.293 1.00 98.25 529 PRO A CA 1
ATOM 4104 C C . PRO A 1 529 ? 22.879 -7.368 -29.643 1.00 98.25 529 PRO A C 1
ATOM 4106 O O . PRO A 1 529 ? 22.297 -7.854 -30.614 1.00 98.25 529 PRO A O 1
ATOM 4109 N N . HIS A 1 530 ? 23.569 -6.234 -29.722 1.00 98.31 530 HIS A N 1
ATOM 4110 C CA . HIS A 1 530 ? 23.722 -5.447 -30.955 1.00 98.31 530 HIS A CA 1
ATOM 4111 C C . HIS A 1 530 ? 22.417 -4.963 -31.610 1.00 98.31 530 HIS A C 1
ATOM 4113 O O . HIS A 1 530 ? 22.452 -4.492 -32.748 1.00 98.31 530 HIS A O 1
ATOM 4119 N N . ALA A 1 531 ? 21.276 -5.043 -30.918 1.00 98.75 531 ALA A N 1
ATOM 4120 C CA . ALA A 1 531 ? 20.045 -4.439 -31.403 1.00 98.75 531 ALA A CA 1
ATOM 4121 C C . ALA A 1 531 ? 20.176 -2.906 -31.447 1.00 98.75 531 ALA A C 1
ATOM 4123 O O . ALA A 1 531 ? 20.785 -2.290 -30.568 1.00 98.75 531 ALA A O 1
ATOM 4124 N N . VAL A 1 532 ? 19.595 -2.280 -32.468 1.00 98.75 532 VAL A N 1
ATOM 4125 C CA . VAL A 1 532 ? 19.646 -0.829 -32.672 1.00 98.75 532 VAL A CA 1
ATOM 4126 C C . VAL A 1 532 ? 18.233 -0.269 -32.730 1.00 98.75 532 VAL A C 1
ATOM 4128 O O . VAL A 1 532 ? 17.495 -0.516 -33.683 1.00 98.75 532 VAL A O 1
ATOM 4131 N N . LEU A 1 533 ? 17.874 0.526 -31.725 1.00 98.75 533 LEU A N 1
ATOM 4132 C CA . LEU A 1 533 ? 16.609 1.252 -31.670 1.00 98.75 533 LEU A CA 1
ATOM 4133 C C . LEU A 1 533 ? 16.874 2.730 -31.950 1.00 98.75 533 LEU A C 1
ATOM 4135 O O . LEU A 1 533 ? 17.639 3.385 -31.234 1.00 98.75 533 LEU A O 1
ATOM 4139 N N . TYR A 1 534 ? 16.260 3.256 -33.003 1.00 98.56 534 TYR A N 1
ATOM 4140 C CA . TYR A 1 534 ? 16.321 4.678 -33.321 1.00 98.56 534 TYR A CA 1
ATOM 4141 C C . TYR A 1 534 ? 15.390 5.475 -32.400 1.00 98.56 534 TYR A C 1
ATOM 4143 O O . TYR A 1 534 ? 14.556 4.905 -31.700 1.00 98.56 534 TYR A O 1
ATOM 4151 N N . TYR A 1 535 ? 15.557 6.795 -32.373 1.00 98.44 535 TYR A N 1
ATOM 4152 C CA . TYR A 1 535 ? 14.577 7.681 -31.744 1.00 98.44 535 TYR A CA 1
ATOM 4153 C C . TYR A 1 535 ? 13.190 7.559 -32.384 1.00 98.44 535 TYR A C 1
ATOM 4155 O O . TYR A 1 535 ? 13.081 7.157 -33.537 1.00 98.44 535 TYR A O 1
ATOM 4163 N N . ASP A 1 536 ? 12.161 7.955 -31.636 1.00 98.19 536 ASP A N 1
ATOM 4164 C CA . ASP A 1 536 ? 10.744 7.873 -31.996 1.00 98.19 536 ASP A CA 1
ATOM 4165 C C . ASP A 1 536 ? 10.274 6.420 -32.164 1.00 98.19 536 ASP A C 1
ATOM 4167 O O . ASP A 1 536 ? 9.667 6.033 -33.159 1.00 98.19 536 ASP A O 1
ATOM 4171 N N . VAL A 1 537 ? 10.633 5.570 -31.199 1.00 98.75 537 VAL A N 1
ATOM 4172 C CA . VAL A 1 537 ? 10.261 4.148 -31.175 1.00 98.75 537 VAL A CA 1
ATOM 4173 C C . VAL A 1 537 ? 9.513 3.819 -29.890 1.00 98.75 537 VAL A C 1
ATOM 4175 O O . VAL A 1 537 ? 9.944 4.189 -28.795 1.00 98.75 537 VAL A O 1
ATOM 4178 N N . ARG A 1 538 ? 8.412 3.072 -30.017 1.00 98.81 538 ARG A N 1
ATOM 4179 C CA . ARG A 1 538 ? 7.658 2.507 -28.889 1.00 98.81 538 ARG A CA 1
ATOM 4180 C C . ARG A 1 538 ? 7.599 0.991 -28.978 1.00 98.81 538 ARG A C 1
ATOM 4182 O O . ARG A 1 538 ? 7.141 0.451 -29.981 1.00 98.81 538 ARG A O 1
ATOM 4189 N N . ILE A 1 539 ? 8.004 0.315 -27.911 1.00 98.81 539 ILE A N 1
ATOM 4190 C CA . ILE A 1 539 ? 7.940 -1.139 -27.753 1.00 98.81 539 ILE A CA 1
ATOM 4191 C C . ILE A 1 539 ? 7.027 -1.461 -26.566 1.00 98.81 539 ILE A C 1
ATOM 4193 O O . ILE A 1 539 ? 7.213 -0.923 -25.475 1.00 98.81 539 ILE A O 1
ATOM 4197 N N . GLY A 1 540 ? 6.040 -2.334 -26.765 1.00 97.31 540 GLY A N 1
ATOM 4198 C CA . GLY A 1 540 ? 5.122 -2.793 -25.724 1.00 97.31 540 GLY A CA 1
ATOM 4199 C C . GLY A 1 540 ? 5.789 -3.662 -24.653 1.00 97.31 540 GLY A C 1
ATOM 4200 O O . GLY A 1 540 ? 6.992 -3.909 -24.671 1.00 97.31 540 GLY A O 1
ATOM 4201 N N . ARG A 1 541 ? 4.997 -4.125 -23.681 1.00 97.88 541 ARG A N 1
ATOM 4202 C CA . ARG A 1 541 ? 5.479 -4.989 -22.584 1.00 97.88 541 ARG A CA 1
ATOM 4203 C C . ARG A 1 541 ? 5.614 -6.449 -23.014 1.00 97.88 541 ARG A C 1
ATOM 4205 O O . ARG A 1 541 ? 4.851 -6.915 -23.861 1.00 97.88 541 ARG A O 1
ATOM 4212 N N . ASN A 1 542 ? 6.468 -7.198 -22.317 1.00 97.50 542 ASN A N 1
ATOM 4213 C CA . ASN A 1 542 ? 6.722 -8.623 -22.559 1.00 97.50 542 ASN A CA 1
ATOM 4214 C C . ASN A 1 542 ? 7.125 -8.913 -24.015 1.00 97.50 542 ASN A C 1
ATOM 4216 O O . ASN A 1 542 ? 6.731 -9.937 -24.571 1.00 97.50 542 ASN A O 1
ATOM 4220 N N . THR A 1 543 ? 7.852 -7.992 -24.644 1.00 98.44 543 THR A N 1
ATOM 4221 C CA . THR A 1 543 ? 8.246 -8.097 -26.051 1.00 98.44 543 THR A CA 1
ATOM 4222 C C . THR A 1 543 ? 9.733 -8.431 -26.156 1.00 98.44 543 THR A C 1
ATOM 4224 O O . THR A 1 543 ? 10.565 -7.875 -25.441 1.00 98.44 543 THR A O 1
ATOM 4227 N N . LEU A 1 544 ? 10.073 -9.353 -27.054 1.00 98.75 544 LEU A N 1
ATOM 4228 C CA . LEU A 1 544 ? 11.453 -9.715 -27.372 1.00 98.75 544 LEU A CA 1
ATOM 4229 C C . LEU A 1 544 ? 11.898 -8.976 -28.634 1.00 98.75 544 LEU A C 1
ATOM 4231 O O . LEU A 1 544 ? 11.285 -9.139 -29.688 1.00 98.75 544 LEU A O 1
ATOM 4235 N N . ILE A 1 545 ? 12.985 -8.218 -28.531 1.00 98.88 545 ILE A N 1
ATOM 4236 C CA . ILE A 1 545 ? 13.760 -7.707 -29.660 1.00 98.88 545 ILE A CA 1
ATOM 4237 C C . ILE A 1 545 ? 15.034 -8.544 -29.737 1.00 98.88 545 ILE A C 1
ATOM 4239 O O . ILE A 1 545 ? 15.837 -8.534 -28.815 1.00 98.88 545 ILE A O 1
ATOM 4243 N N . GLY A 1 546 ? 15.196 -9.310 -30.804 1.00 98.12 546 GLY A N 1
ATOM 4244 C CA . GLY A 1 546 ? 16.267 -10.276 -30.972 1.00 98.12 546 GLY A CA 1
ATOM 4245 C C . GLY A 1 546 ? 17.591 -9.645 -31.387 1.00 98.12 546 GLY A C 1
ATOM 4246 O O . GLY A 1 546 ? 17.684 -8.473 -31.755 1.00 98.12 546 GLY A O 1
ATOM 4247 N N . ASP A 1 547 ? 18.626 -10.473 -31.346 1.00 98.62 547 ASP A N 1
ATOM 4248 C CA . ASP A 1 547 ? 20.012 -10.103 -31.610 1.00 98.62 547 ASP A CA 1
ATOM 4249 C C . ASP A 1 547 ? 20.169 -9.433 -32.982 1.00 98.62 547 ASP A C 1
ATOM 4251 O O . ASP A 1 547 ? 19.691 -9.936 -34.002 1.00 98.62 547 ASP A O 1
ATOM 4255 N N . GLY A 1 548 ? 20.846 -8.285 -33.017 1.00 98.44 548 GLY A N 1
ATOM 4256 C CA . GLY A 1 548 ? 21.115 -7.537 -34.245 1.00 98.44 548 GLY A CA 1
ATOM 4257 C C . GLY A 1 548 ? 19.878 -6.972 -34.954 1.00 98.44 548 GLY A C 1
ATOM 4258 O O . GLY A 1 548 ? 20.000 -6.527 -36.097 1.00 98.44 548 GLY A O 1
ATOM 4259 N N . ALA A 1 549 ? 18.695 -6.987 -34.329 1.00 98.75 549 ALA A N 1
ATOM 4260 C CA . ALA A 1 549 ? 17.509 -6.352 -34.894 1.00 98.75 549 ALA A CA 1
ATOM 4261 C C . ALA A 1 549 ? 17.680 -4.824 -34.979 1.00 98.75 549 ALA A C 1
ATOM 4263 O O . ALA A 1 549 ? 18.325 -4.202 -34.135 1.00 98.75 549 ALA A O 1
ATOM 4264 N N . SER A 1 550 ? 17.084 -4.199 -35.993 1.00 98.62 550 SER A N 1
ATOM 4265 C CA . SER A 1 550 ? 17.172 -2.752 -36.226 1.00 98.62 550 SER A CA 1
ATOM 4266 C C . SER A 1 550 ? 15.780 -2.164 -36.412 1.00 98.62 550 SER A C 1
ATOM 4268 O O . SER A 1 550 ? 15.061 -2.565 -37.327 1.00 98.62 550 SER A O 1
ATOM 4270 N N . ILE A 1 551 ? 15.394 -1.223 -35.550 1.00 98.69 551 ILE A N 1
ATOM 4271 C CA . ILE A 1 551 ? 14.061 -0.606 -35.545 1.00 98.69 551 ILE A CA 1
ATOM 4272 C C . ILE A 1 551 ? 14.213 0.897 -35.723 1.00 98.69 551 ILE A C 1
ATOM 4274 O O . ILE A 1 551 ? 14.743 1.586 -34.850 1.00 98.69 551 ILE A O 1
ATOM 4278 N N . ARG A 1 552 ? 13.775 1.388 -36.882 1.00 97.75 552 ARG A N 1
ATOM 4279 C CA . ARG A 1 552 ? 13.883 2.792 -37.284 1.00 97.75 552 ARG A CA 1
ATOM 4280 C C . ARG A 1 552 ? 12.816 3.680 -36.646 1.00 97.75 552 ARG A C 1
ATOM 4282 O O . ARG A 1 552 ? 11.897 3.200 -35.996 1.00 97.75 552 ARG A O 1
ATOM 4289 N N . GLU A 1 553 ? 12.956 4.984 -36.849 1.00 97.38 553 GLU A N 1
ATOM 4290 C CA . GLU A 1 553 ? 12.079 5.998 -36.273 1.00 97.38 553 GLU A CA 1
ATOM 4291 C C . GLU A 1 553 ? 10.603 5.851 -36.678 1.00 97.38 553 GLU A C 1
ATOM 4293 O O . GLU A 1 553 ? 10.282 5.272 -37.718 1.00 97.38 553 GLU A O 1
ATOM 4298 N N . GLN A 1 554 ? 9.709 6.396 -35.854 1.00 97.31 554 GLN A N 1
ATOM 42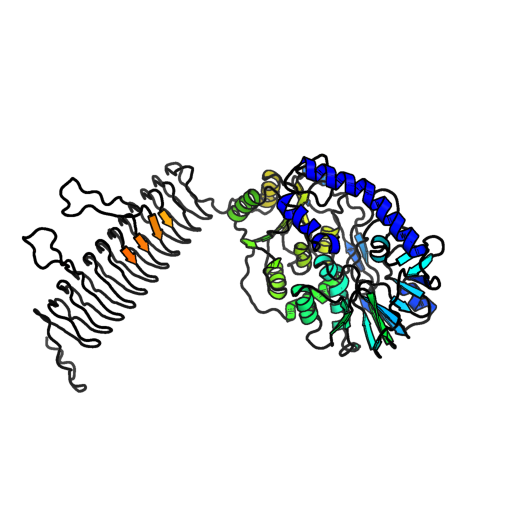99 C CA . GLN A 1 554 ? 8.246 6.348 -35.969 1.00 97.31 554 GLN A CA 1
ATOM 4300 C C . GLN A 1 554 ? 7.641 4.937 -35.873 1.00 97.31 554 GLN A C 1
ATOM 4302 O O . GLN A 1 554 ? 6.485 4.725 -36.252 1.00 97.31 554 GLN A O 1
ATOM 4307 N N . CYS A 1 555 ? 8.406 3.949 -35.402 1.00 98.62 555 CYS A N 1
ATOM 4308 C CA . CYS A 1 555 ? 7.921 2.577 -35.290 1.00 98.62 555 CYS A CA 1
ATOM 4309 C C . CYS A 1 555 ? 7.205 2.313 -33.963 1.00 98.62 555 CYS A C 1
ATOM 4311 O O . CYS A 1 555 ? 7.654 2.724 -32.891 1.00 98.62 555 CYS A O 1
ATOM 4313 N N . CYS A 1 556 ? 6.144 1.513 -34.042 1.00 98.62 556 CYS A N 1
ATOM 4314 C CA . CYS A 1 556 ? 5.407 1.004 -32.890 1.00 98.62 556 CYS A CA 1
ATOM 4315 C C . CYS A 1 556 ? 5.378 -0.526 -32.930 1.00 98.62 556 CYS A C 1
ATOM 4317 O O . CYS A 1 556 ? 4.971 -1.110 -33.934 1.00 98.62 556 CYS A O 1
ATOM 4319 N N . VAL A 1 557 ? 5.762 -1.175 -31.834 1.00 98.88 557 VAL A N 1
ATOM 4320 C CA . VAL A 1 557 ? 5.627 -2.622 -31.631 1.00 98.88 557 VAL A CA 1
ATOM 4321 C C . VAL A 1 557 ? 4.735 -2.866 -30.423 1.00 98.88 557 VAL A C 1
ATOM 4323 O O . VAL A 1 557 ? 4.993 -2.323 -29.350 1.00 98.88 557 VAL A O 1
ATOM 4326 N N . GLY A 1 558 ? 3.696 -3.680 -30.595 1.00 98.12 558 GLY A N 1
ATOM 4327 C CA . GLY A 1 558 ? 2.746 -4.044 -29.550 1.00 98.12 558 GLY A CA 1
ATOM 4328 C C . GLY A 1 558 ? 3.334 -4.876 -28.405 1.00 98.12 558 GLY A C 1
ATOM 4329 O O . GLY A 1 558 ? 4.546 -5.047 -28.240 1.00 98.12 558 GLY A O 1
ATOM 4330 N N . ASN A 1 559 ? 2.434 -5.384 -27.574 1.00 98.31 559 ASN A N 1
ATOM 4331 C CA . ASN A 1 559 ? 2.732 -6.211 -26.413 1.00 98.31 559 ASN A CA 1
ATOM 4332 C C . ASN A 1 559 ? 2.861 -7.684 -26.799 1.00 98.31 559 ASN A C 1
ATOM 4334 O O . ASN A 1 559 ? 2.135 -8.168 -27.667 1.00 98.31 559 ASN A O 1
ATOM 4338 N N . PHE A 1 560 ? 3.680 -8.432 -26.057 1.00 97.88 560 PHE A N 1
ATOM 4339 C CA . PHE A 1 560 ? 3.852 -9.878 -26.244 1.00 97.88 560 PHE A CA 1
ATOM 4340 C C . PHE A 1 560 ? 4.355 -10.259 -27.644 1.00 97.88 560 PHE A C 1
ATOM 4342 O O . PHE A 1 560 ? 4.035 -11.335 -28.153 1.00 97.88 560 PHE A O 1
ATOM 4349 N N . CYS A 1 561 ? 5.123 -9.373 -28.277 1.00 98.81 561 CYS A N 1
ATOM 4350 C CA . CYS A 1 561 ? 5.642 -9.590 -29.620 1.00 98.81 561 CYS A CA 1
ATOM 4351 C C . CYS A 1 561 ? 7.008 -10.278 -29.595 1.00 98.81 561 CYS A C 1
ATOM 4353 O O . CYS A 1 561 ? 7.752 -10.213 -28.615 1.00 98.81 561 CYS A O 1
ATOM 4355 N N . VAL A 1 562 ? 7.361 -10.900 -30.716 1.00 98.81 562 VAL A N 1
ATOM 4356 C CA . VAL A 1 562 ? 8.720 -11.386 -30.975 1.00 98.81 562 VAL A CA 1
ATOM 4357 C C . VAL A 1 562 ? 9.203 -10.759 -32.269 1.00 98.81 562 VAL A C 1
ATOM 4359 O O . VAL A 1 562 ? 8.700 -11.087 -33.338 1.00 98.81 562 VAL A O 1
ATOM 4362 N N . ILE A 1 563 ? 10.179 -9.867 -32.176 1.00 98.81 563 ILE A N 1
ATOM 4363 C CA . ILE A 1 563 ? 10.941 -9.349 -33.308 1.00 98.81 563 ILE A CA 1
ATOM 4364 C C . ILE A 1 563 ? 12.274 -10.078 -33.261 1.00 98.81 563 ILE A C 1
ATOM 4366 O O . ILE A 1 563 ? 13.098 -9.780 -32.412 1.00 98.81 563 ILE A O 1
ATOM 4370 N N . SER A 1 564 ? 12.449 -11.102 -34.083 1.00 98.38 564 SER A N 1
ATOM 4371 C CA . SER A 1 564 ? 13.556 -12.049 -33.949 1.00 98.38 564 SER A CA 1
ATOM 4372 C C . SER A 1 564 ? 14.879 -11.498 -34.505 1.00 98.38 564 SER A C 1
ATOM 4374 O O . SER A 1 564 ? 15.007 -10.311 -34.816 1.00 98.38 564 SER A O 1
ATOM 4376 N N . ARG A 1 565 ? 15.905 -12.347 -34.600 1.00 98.38 565 ARG A N 1
ATOM 4377 C CA . ARG A 1 565 ? 17.281 -11.931 -34.899 1.00 98.38 565 ARG A CA 1
ATOM 4378 C C . ARG A 1 565 ? 17.407 -11.332 -36.297 1.00 98.38 565 ARG A C 1
ATOM 4380 O O . ARG A 1 565 ? 16.851 -11.862 -37.259 1.00 98.38 565 ARG A O 1
ATOM 4387 N N . TYR A 1 566 ? 18.167 -10.248 -36.415 1.00 98.44 566 TYR A N 1
ATOM 4388 C CA . TYR A 1 566 ? 18.429 -9.552 -37.682 1.00 98.44 566 TYR A CA 1
ATOM 4389 C C . TYR A 1 566 ? 17.169 -9.111 -38.444 1.00 98.44 566 TYR A C 1
ATOM 4391 O O . TYR A 1 566 ? 17.212 -8.893 -39.655 1.00 98.44 566 TYR A O 1
ATOM 4399 N N . VAL A 1 567 ? 16.037 -8.965 -37.750 1.00 98.81 567 VAL A N 1
ATOM 4400 C CA . VAL A 1 567 ? 14.847 -8.340 -38.326 1.00 98.81 567 VAL A CA 1
ATOM 4401 C C . VAL A 1 567 ? 15.085 -6.841 -38.450 1.00 98.81 567 VAL A C 1
ATOM 4403 O O . VAL A 1 567 ? 15.562 -6.188 -37.520 1.00 98.81 567 VAL A O 1
ATOM 4406 N N . THR A 1 568 ? 14.717 -6.277 -39.595 1.00 98.69 568 THR A N 1
ATOM 4407 C CA . THR A 1 568 ? 14.766 -4.830 -39.810 1.00 98.69 568 THR A CA 1
ATOM 4408 C C . THR A 1 568 ? 13.357 -4.280 -39.955 1.00 98.69 568 THR A C 1
ATOM 4410 O O . THR A 1 568 ? 12.648 -4.667 -40.886 1.00 98.69 568 THR A O 1
ATOM 4413 N N . LEU A 1 569 ? 12.976 -3.357 -39.075 1.00 98.56 569 LEU A N 1
ATOM 4414 C CA . LEU A 1 569 ? 11.777 -2.538 -39.210 1.00 98.56 569 LEU A CA 1
ATOM 4415 C C . LEU A 1 569 ? 12.193 -1.155 -39.713 1.00 98.56 569 LEU A C 1
ATOM 4417 O O . LEU A 1 569 ? 12.895 -0.410 -39.023 1.00 98.56 569 LEU A O 1
ATOM 4421 N N . ASN A 1 570 ? 11.796 -0.821 -40.937 1.00 95.69 570 ASN A N 1
ATOM 4422 C CA . ASN A 1 570 ? 11.988 0.513 -41.488 1.00 95.69 570 ASN A CA 1
ATOM 4423 C C . ASN A 1 570 ? 10.971 1.509 -40.918 1.00 95.69 570 ASN A C 1
ATOM 4425 O O . ASN A 1 570 ? 10.017 1.142 -40.245 1.00 95.69 570 ASN A O 1
ATOM 4429 N N . TYR A 1 571 ? 11.218 2.788 -41.193 1.00 93.81 571 TYR A N 1
ATOM 4430 C CA . TYR A 1 571 ? 10.510 3.916 -40.594 1.00 93.81 571 TYR A CA 1
ATOM 4431 C C . TYR A 1 571 ? 8.980 3.820 -40.689 1.00 93.81 571 TYR A C 1
ATOM 4433 O O . TYR A 1 571 ? 8.433 3.380 -41.702 1.00 93.81 571 TYR A O 1
ATOM 4441 N N . ASN A 1 572 ? 8.286 4.292 -39.654 1.00 95.81 572 ASN A N 1
ATOM 4442 C CA . ASN A 1 572 ? 6.822 4.306 -39.595 1.00 95.81 572 ASN A CA 1
ATOM 4443 C C . ASN A 1 572 ? 6.182 2.920 -39.832 1.00 95.81 572 ASN A C 1
ATOM 4445 O O . ASN A 1 572 ? 5.121 2.825 -40.449 1.00 95.81 572 ASN A O 1
ATOM 4449 N N . ALA A 1 573 ? 6.808 1.831 -39.376 1.00 98.00 573 ALA A N 1
ATOM 4450 C CA . ALA A 1 573 ? 6.194 0.502 -39.348 1.00 98.00 573 ALA A CA 1
ATOM 4451 C C . ALA A 1 573 ? 5.426 0.284 -38.032 1.00 98.00 573 ALA A C 1
ATOM 4453 O O . ALA A 1 573 ? 5.911 0.637 -36.957 1.00 98.00 573 ALA A O 1
ATOM 4454 N N . HIS A 1 574 ? 4.218 -0.285 -38.100 1.00 98.62 574 HIS A N 1
ATOM 4455 C CA . HIS A 1 574 ? 3.387 -0.540 -36.912 1.00 98.62 574 HIS A CA 1
ATOM 4456 C C . HIS A 1 574 ? 3.050 -2.020 -36.828 1.00 98.62 574 HIS A C 1
ATOM 4458 O O . HIS A 1 574 ? 2.525 -2.577 -37.789 1.00 98.62 574 HIS A O 1
ATOM 4464 N N . ILE A 1 575 ? 3.357 -2.631 -35.688 1.00 98.81 575 ILE A N 1
ATOM 4465 C CA . ILE A 1 575 ? 3.181 -4.055 -35.414 1.00 98.81 575 ILE A CA 1
ATOM 4466 C C . ILE A 1 575 ? 2.217 -4.211 -34.233 1.00 98.81 575 ILE A C 1
ATOM 4468 O O . ILE A 1 575 ? 2.484 -3.676 -33.156 1.00 98.81 575 ILE A O 1
ATOM 4472 N N . GLY A 1 576 ? 1.117 -4.938 -34.430 1.00 98.56 576 GLY A N 1
ATOM 4473 C CA . GLY A 1 576 ? 0.114 -5.234 -33.406 1.00 98.56 576 GLY A CA 1
ATOM 4474 C C . GLY A 1 576 ? 0.596 -6.210 -32.330 1.00 98.56 576 GLY A C 1
ATOM 4475 O O . GLY A 1 576 ? 1.724 -6.702 -32.367 1.00 98.56 576 GLY A O 1
ATOM 4476 N N . ASP A 1 577 ? -0.269 -6.478 -31.354 1.00 98.62 577 ASP A N 1
ATOM 4477 C CA . ASP A 1 577 ? 0.010 -7.333 -30.198 1.00 98.62 577 ASP A CA 1
ATOM 4478 C C . ASP A 1 577 ? 0.139 -8.817 -30.586 1.00 98.62 577 ASP A C 1
ATOM 4480 O O . ASP A 1 577 ? -0.530 -9.299 -31.498 1.00 98.62 577 ASP A O 1
ATOM 4484 N N . ARG A 1 578 ? 0.944 -9.578 -29.831 1.00 98.50 578 ARG A N 1
ATOM 4485 C CA . ARG A 1 578 ? 1.141 -11.039 -29.983 1.00 98.50 578 ARG A CA 1
ATOM 4486 C C . ARG A 1 578 ? 1.664 -11.475 -31.359 1.00 98.50 578 ARG A C 1
ATOM 4488 O O . ARG A 1 578 ? 1.617 -12.657 -31.698 1.00 98.50 578 ARG A O 1
ATOM 4495 N N . THR A 1 579 ? 2.214 -10.540 -32.126 1.00 98.81 579 THR A N 1
ATOM 4496 C CA . THR A 1 579 ? 2.766 -10.791 -33.457 1.00 98.81 579 THR A CA 1
ATOM 4497 C C . THR A 1 579 ? 4.219 -11.255 -33.380 1.00 98.81 579 THR A C 1
ATOM 4499 O O . THR A 1 579 ? 5.020 -10.769 -32.575 1.00 98.81 579 THR A O 1
ATOM 4502 N N . LYS A 1 580 ? 4.573 -12.222 -34.230 1.00 98.88 580 LYS A N 1
ATOM 4503 C CA . LYS A 1 580 ? 5.913 -12.813 -34.307 1.00 98.88 580 LYS A CA 1
ATOM 4504 C C . LYS A 1 580 ? 6.495 -12.599 -35.695 1.00 98.88 580 LYS A C 1
ATOM 4506 O O . LYS A 1 580 ? 5.901 -13.022 -36.682 1.00 98.88 580 LYS A O 1
ATOM 4511 N N . ILE A 1 581 ? 7.665 -11.976 -35.757 1.00 98.81 581 ILE A N 1
ATOM 4512 C CA . ILE A 1 581 ? 8.428 -11.721 -36.975 1.00 98.81 581 ILE A CA 1
ATOM 4513 C C . ILE A 1 581 ? 9.778 -12.403 -36.827 1.00 98.81 581 ILE A C 1
ATOM 4515 O O . ILE A 1 581 ? 10.570 -12.041 -35.959 1.00 98.81 581 ILE A O 1
ATOM 4519 N N . MET A 1 582 ? 10.017 -13.422 -37.642 1.00 98.69 582 MET A N 1
ATOM 4520 C CA . MET A 1 582 ? 11.148 -14.327 -37.478 1.00 98.69 582 MET A CA 1
ATOM 4521 C C . MET A 1 582 ? 12.381 -13.874 -38.270 1.00 98.69 582 MET A C 1
ATOM 4523 O O . MET A 1 582 ? 12.316 -12.964 -39.095 1.00 98.69 582 MET A O 1
ATOM 4527 N N . ASP A 1 583 ? 13.508 -14.526 -37.982 1.00 98.38 583 ASP A N 1
ATOM 4528 C CA . ASP A 1 583 ? 14.864 -14.130 -38.370 1.00 98.38 583 ASP A CA 1
ATOM 4529 C C . ASP A 1 583 ? 15.035 -13.649 -39.821 1.00 98.38 583 ASP A C 1
ATOM 4531 O O . ASP A 1 583 ? 14.458 -14.212 -40.758 1.00 98.38 583 ASP A O 1
ATOM 4535 N N . ASN A 1 584 ? 15.910 -12.650 -39.994 1.00 98.25 584 ASN A N 1
ATOM 4536 C CA . ASN A 1 584 ? 16.322 -12.075 -41.285 1.00 98.25 584 ASN A CA 1
ATOM 4537 C C . ASN A 1 584 ? 15.171 -11.498 -42.133 1.00 98.25 584 ASN A C 1
ATOM 4539 O O . ASN A 1 584 ? 15.285 -11.374 -43.353 1.00 98.25 584 ASN A O 1
ATOM 4543 N N . THR A 1 585 ? 14.047 -11.160 -41.503 1.00 98.62 585 THR A N 1
ATOM 4544 C CA . THR A 1 585 ? 12.894 -10.565 -42.182 1.00 98.62 585 THR A CA 1
ATOM 4545 C C . THR A 1 585 ? 13.052 -9.056 -42.333 1.00 98.62 585 THR A C 1
ATOM 4547 O O . THR A 1 585 ? 13.419 -8.348 -41.391 1.00 98.62 585 THR A O 1
ATOM 4550 N N . HIS A 1 586 ? 12.721 -8.550 -43.520 1.00 98.44 586 HIS A N 1
ATOM 4551 C CA . HIS A 1 586 ? 12.697 -7.127 -43.822 1.00 98.44 586 HIS A CA 1
ATOM 4552 C C . HIS A 1 586 ? 11.263 -6.601 -43.856 1.00 98.44 586 HIS A C 1
ATOM 4554 O O . HIS A 1 586 ? 10.485 -6.968 -44.738 1.00 98.44 586 HIS A O 1
ATOM 4560 N N . ILE A 1 587 ? 10.937 -5.700 -42.928 1.00 98.50 587 ILE A N 1
ATOM 4561 C CA . ILE A 1 587 ? 9.693 -4.936 -42.935 1.00 98.50 587 ILE A CA 1
ATOM 4562 C C . ILE A 1 587 ? 9.990 -3.518 -43.414 1.00 98.50 587 ILE A C 1
ATOM 4564 O O . ILE A 1 587 ? 10.680 -2.747 -42.747 1.00 98.50 587 ILE A O 1
ATOM 4568 N N . THR A 1 588 ? 9.461 -3.181 -44.582 1.00 96.31 588 THR A N 1
ATOM 4569 C CA . THR A 1 588 ? 9.613 -1.871 -45.207 1.00 96.31 588 THR A CA 1
ATOM 4570 C C . THR A 1 588 ? 8.898 -0.746 -44.448 1.00 96.31 588 THR A C 1
ATOM 4572 O O . THR A 1 588 ? 8.082 -0.981 -43.554 1.00 96.31 588 THR A O 1
ATOM 4575 N N . GLY A 1 589 ? 9.197 0.499 -44.822 1.00 93.88 589 GLY A N 1
ATOM 4576 C CA . GLY A 1 589 ? 8.587 1.672 -44.209 1.00 93.88 589 GLY A CA 1
ATOM 4577 C C . GLY A 1 589 ? 7.108 1.812 -44.569 1.00 93.88 589 GLY A C 1
ATOM 4578 O O . GLY A 1 589 ? 6.691 1.396 -45.651 1.00 93.88 589 GLY A O 1
ATOM 4579 N N . ASN A 1 590 ? 6.326 2.419 -43.675 1.00 94.56 590 ASN A N 1
ATOM 4580 C CA . ASN A 1 590 ? 4.863 2.553 -43.771 1.00 94.56 590 ASN A CA 1
ATOM 4581 C C . ASN A 1 590 ? 4.080 1.224 -43.728 1.00 94.56 590 ASN A C 1
ATOM 4583 O O . ASN A 1 590 ? 2.877 1.223 -43.979 1.00 94.56 590 ASN A O 1
ATOM 4587 N N . CYS A 1 591 ? 4.721 0.097 -43.403 1.00 97.88 591 CYS A N 1
ATOM 4588 C CA . CYS A 1 591 ? 4.034 -1.186 -43.250 1.00 97.88 591 CYS A CA 1
ATOM 4589 C C . CYS A 1 591 ? 3.094 -1.172 -42.027 1.00 97.88 591 CYS A C 1
ATOM 4591 O O . CYS A 1 591 ? 3.390 -0.549 -40.998 1.00 97.88 591 CYS A O 1
ATOM 4593 N N . ARG A 1 592 ? 1.959 -1.867 -42.122 1.00 98.56 592 ARG A N 1
ATOM 4594 C CA . ARG A 1 592 ? 1.011 -2.077 -41.018 1.00 98.56 592 ARG A CA 1
ATOM 4595 C C . ARG A 1 592 ? 0.802 -3.573 -40.834 1.00 98.56 592 ARG A C 1
ATOM 4597 O O . ARG A 1 592 ? 0.382 -4.242 -41.766 1.00 98.56 592 ARG A O 1
ATOM 4604 N N . ILE A 1 593 ? 1.102 -4.096 -39.654 1.00 98.81 593 ILE A N 1
ATOM 4605 C CA . ILE A 1 593 ? 0.915 -5.505 -39.307 1.00 98.81 593 ILE A CA 1
ATOM 4606 C C . ILE A 1 593 ? -0.003 -5.576 -38.093 1.00 98.81 593 ILE A C 1
ATOM 4608 O O . ILE A 1 593 ? 0.261 -4.928 -37.084 1.00 98.81 593 ILE A O 1
ATOM 4612 N N . GLY A 1 594 ? -1.078 -6.346 -38.212 1.00 98.56 594 GLY A N 1
ATOM 4613 C CA . GLY A 1 594 ? -2.097 -6.548 -37.196 1.00 98.56 594 GLY A CA 1
ATOM 4614 C C . GLY A 1 594 ? -1.635 -7.389 -36.008 1.00 98.56 594 GLY A C 1
ATOM 4615 O O . GLY A 1 594 ? -0.441 -7.631 -35.795 1.00 98.56 594 GLY A O 1
ATOM 4616 N N . ASN A 1 595 ? -2.607 -7.822 -35.215 1.00 98.75 595 ASN A N 1
ATOM 4617 C CA . ASN A 1 595 ? -2.416 -8.669 -34.044 1.00 98.75 595 ASN A CA 1
ATOM 4618 C C . ASN A 1 595 ? -2.336 -10.148 -34.429 1.00 98.75 595 ASN A C 1
ATOM 4620 O O . ASN A 1 595 ? -2.916 -10.572 -35.428 1.00 98.75 595 ASN A O 1
ATOM 4624 N N . ASP A 1 596 ? -1.673 -10.953 -33.600 1.00 98.25 596 ASP A N 1
ATOM 4625 C CA . ASP A 1 596 ? -1.619 -12.415 -33.748 1.00 98.25 596 ASP A CA 1
ATOM 4626 C C . ASP A 1 596 ? -1.080 -12.884 -35.120 1.00 98.25 596 ASP A C 1
ATOM 4628 O O . ASP A 1 596 ? -1.366 -13.993 -35.570 1.00 98.25 596 ASP A O 1
ATOM 4632 N N . VAL A 1 597 ? -0.285 -12.048 -35.797 1.00 98.81 597 VAL A N 1
ATOM 4633 C CA . VAL A 1 597 ? 0.309 -12.361 -37.103 1.00 98.81 597 VAL A CA 1
ATOM 4634 C C . VAL A 1 597 ? 1.575 -13.197 -36.915 1.00 98.81 597 VAL A C 1
ATOM 4636 O O . VAL A 1 597 ? 2.385 -12.948 -36.016 1.00 98.81 597 VAL A O 1
ATOM 4639 N N . PHE A 1 598 ? 1.793 -14.166 -37.804 1.00 98.75 598 PHE A N 1
ATOM 4640 C CA . PHE A 1 598 ? 3.050 -14.910 -37.884 1.00 98.75 598 PHE A CA 1
ATOM 4641 C C . PHE A 1 598 ? 3.767 -14.632 -39.208 1.00 98.75 598 PHE A C 1
ATOM 4643 O O . PHE A 1 598 ? 3.320 -15.053 -40.274 1.00 98.75 598 PHE A O 1
ATOM 4650 N N . VAL A 1 599 ? 4.911 -13.956 -39.140 1.00 98.75 599 VAL A N 1
ATOM 4651 C CA . VAL A 1 599 ? 5.808 -13.718 -40.274 1.00 98.75 599 VAL A CA 1
ATOM 4652 C C . VAL A 1 599 ? 7.037 -14.602 -40.103 1.00 98.75 599 VAL A C 1
ATOM 4654 O O . VAL A 1 599 ? 7.830 -14.402 -39.186 1.00 98.75 599 VAL A O 1
ATOM 4657 N N . SER A 1 600 ? 7.181 -15.610 -40.959 1.00 98.50 600 SER A N 1
ATOM 4658 C CA . SER A 1 600 ? 8.284 -16.572 -40.913 1.00 98.50 600 SER A CA 1
ATOM 4659 C C . SER A 1 600 ? 9.625 -15.946 -41.324 1.00 98.50 600 SER A C 1
ATOM 4661 O O . SER A 1 600 ? 9.730 -14.747 -41.549 1.00 98.50 600 SER A O 1
ATOM 4663 N N . ILE A 1 601 ? 10.679 -16.762 -41.376 1.00 98.31 601 ILE A N 1
ATOM 4664 C CA . ILE A 1 601 ? 12.041 -16.307 -41.672 1.00 98.31 601 ILE A CA 1
ATOM 4665 C C . ILE A 1 601 ? 12.180 -15.845 -43.130 1.00 98.31 601 ILE A C 1
ATOM 4667 O O . ILE A 1 601 ? 11.506 -16.367 -44.026 1.00 98.31 601 ILE A O 1
ATOM 4671 N N . ASN A 1 602 ? 13.113 -14.926 -43.380 1.00 98.19 602 ASN A N 1
ATOM 4672 C CA . ASN A 1 602 ? 13.456 -14.425 -44.718 1.00 98.19 602 ASN A CA 1
ATOM 4673 C C . ASN A 1 602 ? 12.266 -13.834 -45.503 1.00 98.19 602 ASN A C 1
ATOM 4675 O O . ASN A 1 602 ? 12.248 -13.905 -46.732 1.00 98.19 602 ASN A O 1
ATOM 4679 N N . VAL A 1 603 ? 11.253 -13.284 -44.828 1.00 98.69 603 VAL A N 1
ATOM 4680 C CA . VAL A 1 603 ? 10.170 -12.564 -45.512 1.00 98.69 603 VAL A CA 1
ATOM 4681 C C . VAL A 1 603 ? 10.652 -11.159 -45.883 1.00 98.69 603 VAL A C 1
ATOM 4683 O O . VAL A 1 603 ? 11.359 -10.509 -45.116 1.00 98.69 603 VAL A O 1
ATOM 4686 N N . GLY A 1 604 ? 10.280 -10.677 -47.064 1.00 97.88 604 GLY A N 1
ATOM 4687 C CA . GLY A 1 604 ? 10.580 -9.323 -47.520 1.00 97.88 604 GLY A CA 1
ATOM 4688 C C . GLY A 1 604 ? 9.312 -8.571 -47.895 1.00 97.88 604 GLY A C 1
ATOM 4689 O O . GLY A 1 604 ? 8.525 -9.042 -48.714 1.00 97.88 604 GLY A O 1
ATOM 4690 N N . THR A 1 605 ? 9.119 -7.379 -47.337 1.00 97.94 605 THR A N 1
ATOM 4691 C CA . THR A 1 605 ? 8.106 -6.433 -47.818 1.00 97.94 605 THR A CA 1
ATOM 4692 C C . THR A 1 605 ? 8.765 -5.265 -48.542 1.00 97.94 605 THR A C 1
ATOM 4694 O O . THR A 1 605 ? 9.906 -4.903 -48.265 1.00 97.94 605 THR A O 1
ATOM 4697 N N . THR A 1 606 ? 8.061 -4.679 -49.506 1.00 94.19 606 THR A N 1
ATOM 4698 C CA . THR A 1 606 ? 8.547 -3.558 -50.327 1.00 94.19 606 THR A CA 1
ATOM 4699 C C . THR A 1 606 ? 7.507 -2.444 -50.348 1.00 94.19 606 THR A C 1
ATOM 4701 O O . THR A 1 606 ? 6.336 -2.702 -50.091 1.00 94.19 606 THR A O 1
ATOM 4704 N N . ASN A 1 607 ? 7.923 -1.196 -50.577 1.00 90.12 607 ASN A N 1
ATOM 4705 C CA . ASN A 1 607 ? 7.030 -0.027 -50.538 1.00 90.12 607 ASN A CA 1
ATOM 4706 C C . ASN A 1 607 ? 7.180 0.929 -51.729 1.00 90.12 607 ASN A C 1
ATOM 4708 O O . ASN A 1 607 ? 6.548 1.981 -51.732 1.00 90.12 607 ASN A O 1
ATOM 4712 N N . ASP A 1 608 ? 7.984 0.571 -52.731 1.00 85.44 608 ASP A N 1
ATOM 4713 C CA . ASP A 1 608 ? 8.208 1.380 -53.925 1.00 85.44 608 ASP A CA 1
ATOM 4714 C C . ASP A 1 608 ? 8.321 0.492 -55.177 1.00 85.44 608 ASP A C 1
ATOM 4716 O O . ASP A 1 608 ? 9.101 -0.461 -55.207 1.00 85.44 608 ASP A O 1
ATOM 4720 N N . ASN A 1 609 ? 7.530 0.804 -56.209 1.00 73.12 609 ASN A N 1
ATOM 4721 C CA . ASN A 1 609 ? 7.561 0.143 -57.520 1.00 73.12 609 ASN A CA 1
ATOM 4722 C C . ASN A 1 609 ? 8.398 0.924 -58.557 1.00 73.12 609 ASN A C 1
ATOM 4724 O O . ASN A 1 609 ? 8.680 0.409 -59.640 1.00 73.12 609 ASN A O 1
ATOM 4728 N N . VAL A 1 610 ? 8.809 2.159 -58.253 1.00 67.75 610 VAL A N 1
ATOM 4729 C CA . VAL A 1 610 ? 9.472 3.107 -59.161 1.00 67.75 610 VAL A CA 1
ATOM 4730 C C . VAL A 1 610 ? 10.962 3.217 -58.807 1.00 67.75 610 VAL A C 1
ATOM 4732 O O . VAL A 1 610 ? 11.503 4.290 -58.568 1.00 67.75 610 VAL A O 1
ATOM 4735 N N . ILE A 1 611 ? 11.665 2.080 -58.846 1.00 61.28 611 ILE A N 1
ATOM 4736 C CA . ILE A 1 611 ? 13.082 1.891 -58.449 1.00 61.28 611 ILE A CA 1
ATOM 4737 C C . ILE A 1 611 ? 14.074 2.912 -59.080 1.00 61.28 611 ILE A C 1
ATOM 4739 O O . ILE A 1 611 ? 15.203 3.051 -58.614 1.00 61.28 611 ILE A O 1
ATOM 4743 N N . LYS A 1 612 ? 13.690 3.644 -60.141 1.00 55.75 612 LYS A N 1
ATOM 4744 C CA . LYS A 1 612 ? 14.559 4.553 -60.919 1.00 55.75 612 LYS A CA 1
ATOM 4745 C C . LYS A 1 612 ? 14.247 6.062 -60.798 1.00 55.75 612 LYS A C 1
ATOM 4747 O O . LYS A 1 612 ? 14.891 6.835 -61.500 1.00 55.75 612 LYS A O 1
ATOM 4752 N N . GLY A 1 613 ? 13.288 6.497 -59.971 1.00 53.25 613 GLY A N 1
ATOM 4753 C CA . GLY A 1 613 ? 12.732 7.867 -60.043 1.00 53.25 613 GLY A CA 1
ATOM 4754 C C . GLY A 1 613 ? 13.097 8.866 -58.934 1.00 53.25 613 GLY A C 1
ATOM 4755 O O . GLY A 1 613 ? 12.733 10.032 -59.049 1.00 53.25 613 GLY A O 1
ATOM 4756 N N . GLY A 1 614 ? 13.791 8.447 -57.871 1.00 56.28 614 GLY A N 1
ATOM 4757 C CA . GLY A 1 614 ? 13.774 9.184 -56.596 1.00 56.28 614 GLY A CA 1
ATOM 4758 C C . GLY A 1 614 ? 12.546 8.806 -55.752 1.00 56.28 614 GLY A C 1
ATOM 4759 O O . GLY A 1 614 ? 11.734 7.999 -56.192 1.00 56.28 614 GLY A O 1
ATOM 4760 N N . TYR A 1 615 ? 12.428 9.333 -54.525 1.00 54.03 615 TYR A N 1
ATOM 4761 C CA . TYR A 1 615 ? 11.270 9.083 -53.644 1.00 54.03 615 TYR A CA 1
ATOM 4762 C C . TYR A 1 615 ? 9.989 9.587 -54.342 1.00 54.03 615 TYR A C 1
ATOM 4764 O O . TYR A 1 615 ? 9.776 10.793 -54.425 1.00 54.03 615 TYR A O 1
ATOM 4772 N N . ALA A 1 616 ? 9.182 8.681 -54.901 1.00 55.78 616 ALA A N 1
ATOM 4773 C CA . ALA A 1 616 ? 7.937 9.017 -55.595 1.00 55.78 616 ALA A CA 1
ATOM 4774 C C . ALA A 1 616 ? 6.810 9.388 -54.607 1.00 55.78 616 ALA A C 1
ATOM 4776 O O . ALA A 1 616 ? 6.843 8.988 -53.444 1.00 55.78 616 ALA A O 1
ATOM 4777 N N . ASP A 1 617 ? 5.759 10.060 -55.090 1.00 56.00 617 ASP A N 1
ATOM 4778 C CA . ASP A 1 617 ? 4.579 10.478 -54.302 1.00 56.00 617 ASP A CA 1
ATOM 4779 C C . ASP A 1 617 ? 3.728 9.307 -53.741 1.00 56.00 617 ASP A C 1
ATOM 4781 O O . ASP A 1 617 ? 2.730 9.522 -53.051 1.00 56.00 617 ASP A O 1
ATOM 4785 N N . HIS A 1 618 ? 4.096 8.048 -54.017 1.00 64.69 618 HIS A N 1
ATOM 4786 C CA . HIS A 1 618 ? 3.288 6.855 -53.731 1.00 64.69 618 HIS A CA 1
ATOM 4787 C C . HIS A 1 618 ? 4.071 5.741 -53.013 1.00 64.69 618 HIS A C 1
ATOM 4789 O O . HIS A 1 618 ? 4.147 4.611 -53.494 1.00 64.69 618 HIS A O 1
ATOM 4795 N N . ILE A 1 619 ? 4.645 6.044 -51.843 1.00 80.56 619 ILE A N 1
ATOM 4796 C CA . ILE A 1 619 ? 5.313 5.044 -50.992 1.00 80.56 619 ILE A CA 1
ATOM 4797 C C . ILE A 1 619 ? 4.313 4.420 -50.020 1.00 80.56 619 ILE A C 1
ATOM 4799 O O . ILE A 1 619 ? 4.000 4.988 -48.969 1.00 80.56 619 ILE A O 1
ATOM 4803 N N . ALA A 1 620 ? 3.845 3.220 -50.354 1.00 88.38 620 ALA A N 1
ATOM 4804 C CA . ALA A 1 620 ? 2.867 2.477 -49.569 1.00 88.38 620 ALA A CA 1
ATOM 4805 C C . ALA A 1 620 ? 3.449 1.135 -49.113 1.00 88.38 620 ALA A C 1
ATOM 4807 O O . ALA A 1 620 ? 3.718 0.247 -49.925 1.00 88.38 620 ALA A O 1
ATOM 4808 N N . GLY A 1 621 ? 3.641 0.986 -47.802 1.00 93.69 621 GLY A N 1
ATOM 4809 C CA . GLY A 1 621 ? 3.963 -0.310 -47.213 1.00 93.69 621 GLY A CA 1
ATOM 4810 C C . GLY A 1 621 ? 2.745 -1.244 -47.250 1.00 93.69 621 GLY A C 1
ATOM 4811 O O . GLY A 1 621 ? 1.614 -0.756 -47.289 1.00 93.69 621 GLY A O 1
ATOM 4812 N N . PRO A 1 622 ? 2.944 -2.571 -47.236 1.00 97.56 622 PRO A N 1
ATOM 4813 C CA . PRO A 1 622 ? 1.833 -3.514 -47.177 1.00 97.56 622 PRO A CA 1
ATOM 4814 C C . PRO A 1 622 ? 1.029 -3.403 -45.879 1.00 97.56 622 PRO A C 1
ATOM 4816 O O . PRO A 1 622 ? 1.543 -2.964 -44.843 1.00 97.56 622 PRO A O 1
ATOM 4819 N N . VAL A 1 623 ? -0.217 -3.867 -45.933 1.00 98.62 623 VAL A N 1
ATOM 4820 C CA . VAL A 1 623 ? -1.073 -4.074 -44.761 1.00 98.62 623 VAL A CA 1
ATOM 4821 C C . VAL A 1 623 ? -1.253 -5.574 -44.570 1.00 98.62 623 VAL A C 1
ATOM 4823 O O . VAL A 1 623 ? -1.721 -6.261 -45.467 1.00 98.62 623 VAL A O 1
ATOM 4826 N N . ILE A 1 624 ? -0.866 -6.098 -43.416 1.00 98.75 624 ILE A N 1
ATOM 4827 C CA . ILE A 1 624 ? -1.046 -7.499 -43.043 1.00 98.75 624 ILE A CA 1
ATOM 4828 C C . ILE A 1 624 ? -2.031 -7.514 -41.882 1.00 98.75 624 ILE A C 1
ATOM 4830 O O . ILE A 1 624 ? -1.706 -7.038 -40.799 1.00 98.75 624 ILE A O 1
ATOM 4834 N N . GLU A 1 625 ? -3.241 -8.004 -42.112 1.00 98.81 625 GLU A N 1
ATOM 4835 C CA . GLU A 1 625 ? -4.322 -7.983 -41.127 1.00 98.81 625 GLU A CA 1
ATOM 4836 C C . GLU A 1 625 ? -4.200 -9.104 -40.081 1.00 98.81 625 GLU A C 1
ATOM 4838 O O . GLU A 1 625 ? -3.376 -10.016 -40.188 1.00 98.81 625 GLU A O 1
ATOM 4843 N N . ASP A 1 626 ? -5.041 -9.016 -39.049 1.00 98.62 626 ASP A N 1
ATOM 4844 C CA . ASP A 1 626 ? -4.994 -9.861 -37.858 1.00 98.62 626 ASP A CA 1
ATOM 4845 C C . ASP A 1 626 ? -5.013 -11.367 -38.179 1.00 98.62 626 ASP A C 1
ATOM 4847 O O . ASP A 1 626 ? -5.771 -11.860 -39.019 1.00 98.62 626 ASP A O 1
ATOM 4851 N N . GLY A 1 627 ? -4.162 -12.127 -37.490 1.00 97.81 627 GLY A N 1
ATOM 4852 C CA . GLY A 1 627 ? -4.093 -13.583 -37.603 1.00 97.81 627 GLY A CA 1
ATOM 4853 C C . GLY A 1 627 ? -3.534 -14.120 -38.925 1.00 97.81 627 GLY A C 1
ATOM 4854 O O . GLY A 1 627 ? -3.523 -15.339 -39.116 1.00 97.81 627 GLY A O 1
ATOM 4855 N N . ALA A 1 628 ? -3.094 -13.262 -39.851 1.00 98.62 628 ALA A N 1
ATOM 4856 C CA . ALA A 1 628 ? -2.481 -13.703 -41.099 1.00 98.62 628 ALA A CA 1
ATOM 4857 C C . ALA A 1 628 ? -1.136 -14.419 -40.862 1.00 98.62 628 ALA A C 1
ATOM 4859 O O . ALA A 1 628 ? -0.428 -14.190 -39.878 1.00 98.62 628 ALA A O 1
ATOM 4860 N N . THR A 1 629 ? -0.764 -15.301 -41.788 1.00 98.69 629 THR A N 1
ATOM 4861 C CA . THR A 1 629 ? 0.489 -16.063 -41.747 1.00 98.69 629 THR A CA 1
ATOM 4862 C C . THR A 1 629 ? 1.257 -15.924 -43.054 1.00 98.69 629 THR A C 1
ATOM 4864 O O . THR A 1 629 ? 0.748 -16.257 -44.121 1.00 98.69 629 THR A O 1
ATOM 4867 N N . LEU A 1 630 ? 2.511 -15.486 -42.969 1.00 98.62 630 LEU A N 1
ATOM 4868 C CA . LEU A 1 630 ? 3.444 -15.425 -44.089 1.00 98.62 630 LEU A CA 1
ATOM 4869 C C . LEU A 1 630 ? 4.523 -16.485 -43.870 1.00 98.62 630 LEU A C 1
ATOM 4871 O O . LEU A 1 630 ? 5.312 -16.390 -42.931 1.00 98.62 630 LEU A O 1
ATOM 4875 N N . ALA A 1 631 ? 4.547 -17.518 -44.709 1.00 98.25 631 ALA A N 1
ATOM 4876 C CA . ALA A 1 631 ? 5.546 -18.577 -44.623 1.00 98.25 631 ALA A CA 1
ATOM 4877 C C . ALA A 1 631 ? 6.939 -18.105 -45.088 1.00 98.25 631 ALA A C 1
ATOM 4879 O O . ALA A 1 631 ? 7.126 -16.980 -45.546 1.00 98.25 631 ALA A O 1
ATOM 4880 N N . VAL A 1 632 ? 7.939 -18.978 -44.933 1.00 98.12 632 VAL A N 1
ATOM 4881 C CA . VAL A 1 632 ? 9.350 -18.673 -45.218 1.00 98.12 632 VAL A CA 1
ATOM 4882 C C . VAL A 1 632 ? 9.549 -18.109 -46.626 1.00 98.12 632 VAL A C 1
ATOM 4884 O O . VAL A 1 632 ? 9.007 -18.646 -47.592 1.00 98.12 632 VAL A O 1
ATOM 4887 N N . GLY A 1 633 ? 10.359 -17.057 -46.757 1.00 97.69 633 GLY A N 1
ATOM 4888 C CA . GLY A 1 633 ? 10.797 -16.553 -48.064 1.00 97.69 633 GLY A CA 1
ATOM 4889 C C . GLY A 1 633 ? 9.730 -15.811 -48.876 1.00 97.69 633 GLY A C 1
ATOM 4890 O O . GLY A 1 633 ? 9.899 -15.645 -50.082 1.00 97.69 633 GLY A O 1
ATOM 4891 N N . VAL A 1 634 ? 8.613 -15.409 -48.265 1.00 98.69 634 VAL A N 1
ATOM 4892 C CA . VAL A 1 634 ? 7.560 -14.644 -48.949 1.00 98.69 634 VAL A CA 1
ATOM 4893 C C . VAL A 1 634 ? 8.049 -13.241 -49.313 1.00 98.69 634 VAL A C 1
ATOM 4895 O O . VAL A 1 634 ? 8.681 -12.568 -48.505 1.00 98.69 634 VAL A O 1
ATOM 4898 N N . SER A 1 635 ? 7.713 -12.782 -50.518 1.00 98.38 635 SER A N 1
ATOM 4899 C CA . SER A 1 635 ? 7.931 -11.404 -50.970 1.00 98.38 635 SER A CA 1
ATOM 4900 C C . SER A 1 635 ? 6.594 -10.697 -51.189 1.00 98.38 635 SER A C 1
ATOM 4902 O O . SER A 1 635 ? 5.766 -11.188 -51.955 1.00 98.38 635 SER A O 1
ATOM 4904 N N . VAL A 1 636 ? 6.380 -9.547 -50.546 1.00 98.19 636 VAL A N 1
ATOM 4905 C CA . VAL A 1 636 ? 5.142 -8.753 -50.653 1.00 98.19 636 VAL A CA 1
ATOM 4906 C C . VAL A 1 636 ? 5.416 -7.428 -51.363 1.00 98.19 636 VAL A C 1
ATOM 4908 O O . VAL A 1 636 ? 6.285 -6.655 -50.940 1.00 98.19 636 VAL A O 1
ATOM 4911 N N . LEU A 1 637 ? 4.684 -7.179 -52.453 1.00 95.69 637 LEU A N 1
ATOM 4912 C CA . LEU A 1 637 ? 4.789 -5.950 -53.241 1.00 95.69 637 LEU A CA 1
ATOM 4913 C C . LEU A 1 637 ? 4.146 -4.732 -52.544 1.00 95.69 637 LEU A C 1
ATOM 4915 O O . LEU A 1 637 ? 3.343 -4.908 -51.625 1.00 95.69 637 LEU A O 1
ATOM 4919 N N . PRO A 1 638 ? 4.480 -3.499 -52.973 1.00 94.00 638 PRO A N 1
ATOM 4920 C CA . PRO A 1 638 ? 3.985 -2.267 -52.360 1.00 94.00 638 PRO A CA 1
ATOM 4921 C C . PRO A 1 638 ? 2.460 -2.162 -52.356 1.00 94.00 638 PRO A C 1
ATOM 4923 O O . PRO A 1 638 ? 1.810 -2.513 -53.339 1.00 94.00 638 PRO A O 1
ATOM 4926 N N . GLY A 1 639 ? 1.904 -1.640 -51.261 1.00 93.12 639 GLY A N 1
ATOM 4927 C CA . GLY A 1 639 ? 0.474 -1.348 -51.104 1.00 93.12 639 GLY A CA 1
ATOM 4928 C C . GLY A 1 639 ? -0.463 -2.558 -51.012 1.00 93.12 639 GLY A C 1
ATOM 4929 O O . GLY A 1 639 ? -1.666 -2.360 -50.890 1.00 93.12 639 GLY A O 1
ATOM 4930 N N . VAL A 1 640 ? 0.060 -3.787 -51.054 1.00 97.19 640 VAL A N 1
ATOM 4931 C CA . VAL A 1 640 ? -0.746 -5.013 -50.975 1.00 97.19 640 VAL A CA 1
ATOM 4932 C C . VAL A 1 640 ? -1.366 -5.188 -49.587 1.00 97.19 640 VAL A C 1
ATOM 4934 O O . VAL A 1 640 ? -0.684 -5.023 -48.572 1.00 97.19 640 VAL A O 1
ATOM 4937 N N . VAL A 1 641 ? -2.629 -5.614 -49.553 1.00 98.62 641 VAL A N 1
ATOM 4938 C CA . VAL A 1 641 ? -3.339 -6.043 -48.343 1.00 98.62 641 VAL A CA 1
ATOM 4939 C C . VAL A 1 641 ? -3.369 -7.571 -48.254 1.00 98.62 641 VAL A C 1
ATOM 4941 O O . VAL A 1 641 ? -3.874 -8.251 -49.145 1.00 98.62 641 VAL A O 1
ATOM 4944 N N . VAL A 1 642 ? -2.849 -8.135 -47.165 1.00 98.69 642 VAL A N 1
ATOM 4945 C CA . VAL A 1 642 ? -3.012 -9.547 -46.803 1.00 98.69 642 VAL A CA 1
ATOM 4946 C C . VAL A 1 642 ? -4.111 -9.639 -45.754 1.00 98.69 642 VAL A C 1
ATOM 4948 O O . VAL A 1 642 ? -3.899 -9.240 -44.611 1.00 98.69 642 VAL A O 1
ATOM 4951 N N . GLY A 1 643 ? -5.278 -10.138 -46.159 1.00 98.25 643 GLY A N 1
ATOM 4952 C CA . GLY A 1 643 ? -6.482 -10.157 -45.338 1.00 98.25 643 GLY A CA 1
ATOM 4953 C C . GLY A 1 643 ? -6.386 -11.042 -44.095 1.00 98.25 643 GLY A C 1
ATOM 4954 O O . GLY A 1 643 ? -5.562 -11.959 -44.013 1.00 98.25 643 GLY A O 1
ATOM 4955 N N . ALA A 1 644 ? -7.266 -10.782 -43.128 1.00 97.75 644 ALA A N 1
ATOM 4956 C CA . ALA A 1 644 ? -7.253 -11.448 -41.830 1.00 97.75 644 ALA A CA 1
ATOM 4957 C C . ALA A 1 644 ? -7.292 -12.980 -41.962 1.00 97.75 644 ALA A C 1
ATOM 4959 O O . ALA A 1 644 ? -8.020 -13.534 -42.788 1.00 97.75 644 ALA A O 1
ATOM 4960 N N . HIS A 1 645 ? -6.505 -13.683 -41.147 1.00 97.38 645 HIS A N 1
ATOM 4961 C CA . HIS A 1 645 ? -6.376 -15.148 -41.162 1.00 97.38 645 HIS A CA 1
ATOM 4962 C C . HIS A 1 645 ? -5.950 -15.776 -42.507 1.00 97.38 645 HIS A C 1
ATOM 4964 O O . HIS A 1 645 ? -6.041 -16.996 -42.667 1.00 97.38 645 HIS A O 1
ATOM 4970 N N . ALA A 1 646 ? -5.490 -14.989 -43.485 1.00 97.94 646 ALA A N 1
ATOM 4971 C CA . ALA A 1 646 ? -4.962 -15.530 -44.731 1.00 97.94 646 ALA A CA 1
ATOM 4972 C C . ALA A 1 646 ? -3.601 -16.214 -44.517 1.00 97.94 646 ALA A C 1
ATOM 4974 O O . ALA A 1 646 ? -2.820 -15.833 -43.644 1.00 97.94 646 ALA A O 1
ATOM 4975 N N . MET A 1 647 ? -3.286 -17.207 -45.350 1.00 98.00 647 MET A N 1
ATOM 4976 C CA . MET A 1 647 ? -2.003 -17.910 -45.337 1.00 98.00 647 MET A CA 1
ATOM 4977 C C . MET A 1 647 ? -1.275 -17.758 -46.673 1.00 98.00 647 MET A C 1
ATOM 4979 O O . MET A 1 647 ? -1.732 -18.224 -47.715 1.00 98.00 647 MET A O 1
ATOM 4983 N N . VAL A 1 648 ? -0.092 -17.157 -46.641 1.00 98.44 648 VAL A N 1
ATOM 4984 C CA . VAL A 1 648 ? 0.803 -17.052 -47.793 1.00 98.44 648 VAL A CA 1
ATOM 4985 C C . VAL A 1 648 ? 1.839 -18.170 -47.711 1.00 98.44 648 VAL A C 1
ATOM 4987 O O . VAL A 1 648 ? 2.620 -18.241 -46.764 1.00 98.44 648 VAL A O 1
ATOM 4990 N N . GLY A 1 649 ? 1.828 -19.067 -48.696 1.00 97.62 649 GLY A N 1
ATOM 4991 C CA . GLY A 1 649 ? 2.725 -20.216 -48.786 1.00 97.62 649 GLY A CA 1
ATOM 4992 C C . GLY A 1 649 ? 4.191 -19.833 -49.000 1.00 97.62 649 GLY A C 1
ATOM 4993 O O . GLY A 1 649 ? 4.509 -18.735 -49.452 1.00 97.62 649 GLY A O 1
ATOM 4994 N N . ALA A 1 650 ? 5.090 -20.764 -48.677 1.00 97.62 650 ALA A N 1
ATOM 4995 C CA . ALA A 1 650 ? 6.533 -20.536 -48.716 1.00 97.62 650 ALA A CA 1
ATOM 4996 C C . ALA A 1 650 ? 7.014 -20.089 -50.109 1.00 97.62 650 ALA A C 1
ATOM 4998 O O . ALA A 1 650 ? 6.578 -20.631 -51.126 1.00 97.62 650 ALA A O 1
ATOM 4999 N N . GLY A 1 651 ? 7.916 -19.106 -50.144 1.00 97.31 651 GLY A N 1
ATOM 5000 C CA . GLY A 1 651 ? 8.532 -18.580 -51.364 1.00 97.31 651 GLY A CA 1
ATOM 5001 C C . GLY A 1 651 ? 7.590 -17.810 -52.296 1.00 97.31 651 GLY A C 1
ATOM 5002 O O . GLY A 1 651 ? 7.958 -17.545 -53.439 1.00 97.31 651 GLY A O 1
ATOM 5003 N N . ALA A 1 652 ? 6.365 -17.490 -51.869 1.00 98.38 652 ALA A N 1
ATOM 5004 C CA . ALA A 1 652 ? 5.392 -16.849 -52.746 1.00 98.38 652 ALA A CA 1
ATOM 5005 C C . ALA A 1 652 ? 5.713 -15.366 -53.013 1.00 98.38 652 ALA A C 1
ATOM 5007 O O . ALA A 1 652 ? 6.166 -14.644 -52.123 1.00 98.38 652 ALA A O 1
ATOM 5008 N N . LEU A 1 653 ? 5.406 -14.902 -54.231 1.00 98.31 653 LEU A N 1
ATOM 5009 C CA . LEU A 1 653 ? 5.470 -13.488 -54.621 1.00 98.31 653 LEU A CA 1
ATOM 5010 C C . LEU A 1 653 ? 4.058 -12.893 -54.639 1.00 98.31 653 LEU A C 1
ATOM 5012 O O . LEU A 1 653 ? 3.294 -13.113 -55.583 1.00 98.31 653 LEU A O 1
ATOM 5016 N N . VAL A 1 654 ? 3.705 -12.136 -53.603 1.00 98.06 654 VAL A N 1
ATOM 5017 C CA . VAL A 1 654 ? 2.380 -11.529 -53.443 1.00 98.06 654 VAL A CA 1
ATOM 5018 C C . VAL A 1 654 ? 2.332 -10.205 -54.200 1.00 98.06 654 VAL A C 1
ATOM 5020 O O . VAL A 1 654 ? 2.940 -9.217 -53.796 1.00 98.06 654 VAL A O 1
ATOM 5023 N N . THR A 1 655 ? 1.617 -10.208 -55.327 1.00 96.69 655 THR A N 1
ATOM 5024 C CA . THR A 1 655 ? 1.527 -9.064 -56.257 1.00 96.69 655 THR A CA 1
ATOM 5025 C C . THR A 1 655 ? 0.181 -8.341 -56.230 1.00 96.69 655 THR A C 1
ATOM 5027 O O . THR A 1 655 ? 0.016 -7.335 -56.913 1.00 96.69 655 THR A O 1
ATOM 5030 N N . ARG A 1 656 ? -0.796 -8.882 -55.498 1.00 96.50 656 ARG A N 1
ATOM 5031 C CA . ARG A 1 656 ? -2.177 -8.398 -55.385 1.00 96.50 656 ARG A CA 1
ATOM 5032 C C . ARG A 1 656 ? -2.701 -8.727 -53.994 1.00 96.50 656 ARG A C 1
ATOM 5034 O O . ARG A 1 656 ? -2.148 -9.622 -53.350 1.00 96.50 656 ARG A O 1
ATOM 5041 N N . ASP A 1 657 ? -3.768 -8.050 -53.592 1.00 98.31 657 ASP A N 1
ATOM 5042 C CA . ASP A 1 657 ? -4.437 -8.301 -52.318 1.00 98.31 657 ASP A CA 1
ATOM 5043 C C . ASP A 1 657 ? -4.845 -9.770 -52.168 1.00 98.31 657 ASP A C 1
ATOM 5045 O O . ASP A 1 657 ? -5.223 -10.445 -53.133 1.00 98.31 657 ASP A O 1
ATOM 5049 N N . VAL A 1 658 ? -4.741 -10.263 -50.938 1.00 98.12 658 VAL A N 1
ATOM 5050 C CA . VAL A 1 658 ? -5.104 -11.621 -50.545 1.00 98.12 658 VAL A CA 1
ATOM 5051 C C . VAL A 1 658 ? -6.364 -11.540 -49.700 1.00 98.12 658 VAL A C 1
ATOM 5053 O O . VAL A 1 658 ? -6.368 -10.902 -48.652 1.00 98.12 658 VAL A O 1
ATOM 5056 N N . GLU A 1 659 ? -7.431 -12.200 -50.141 1.00 97.75 659 GLU A N 1
ATOM 5057 C CA . GLU A 1 659 ? -8.693 -12.240 -49.402 1.00 97.75 659 GLU A CA 1
ATOM 5058 C C . GLU A 1 659 ? -8.533 -12.940 -48.042 1.00 97.75 659 GLU A C 1
ATOM 5060 O O . GLU A 1 659 ? -7.777 -13.910 -47.901 1.00 97.75 659 GLU A O 1
ATOM 5065 N N . ALA A 1 660 ? -9.285 -12.472 -47.045 1.00 97.69 660 ALA A N 1
ATOM 5066 C CA . ALA A 1 660 ? -9.286 -13.030 -45.696 1.00 97.69 660 ALA A CA 1
ATOM 5067 C C . ALA A 1 660 ? -9.585 -14.543 -45.685 1.00 97.69 660 ALA A C 1
ATOM 5069 O O . ALA A 1 660 ? -10.425 -15.041 -46.433 1.00 97.69 660 ALA A O 1
ATOM 5070 N N . GLY A 1 661 ? -8.882 -15.288 -44.829 1.00 95.19 661 GLY A N 1
ATOM 5071 C CA . GLY A 1 661 ? -9.034 -16.738 -44.662 1.00 95.19 661 GLY A CA 1
ATOM 5072 C C . GLY A 1 661 ? -8.572 -17.593 -45.850 1.00 95.19 661 GLY A C 1
ATOM 5073 O O . GLY A 1 661 ? -8.667 -18.821 -45.791 1.00 95.19 661 GLY A O 1
ATOM 5074 N N . THR A 1 662 ? -8.067 -16.990 -46.930 1.00 95.62 662 THR A N 1
ATOM 5075 C CA . THR A 1 662 ? -7.602 -17.740 -48.103 1.00 95.62 662 THR A CA 1
ATOM 5076 C C . THR A 1 662 ? -6.154 -18.192 -47.955 1.00 95.62 662 THR A C 1
ATOM 5078 O O . THR A 1 662 ? -5.359 -17.607 -47.223 1.00 95.62 662 THR A O 1
ATOM 5081 N N . THR A 1 663 ? -5.785 -19.265 -48.659 1.00 97.00 663 THR A N 1
ATOM 5082 C CA . THR A 1 663 ? -4.381 -19.671 -48.802 1.00 97.00 663 THR A CA 1
ATOM 5083 C C . THR A 1 663 ? -3.905 -19.350 -50.211 1.00 97.00 663 THR A C 1
ATOM 5085 O O . THR A 1 663 ? -4.518 -19.820 -51.168 1.00 97.00 663 THR A O 1
ATOM 5088 N N . VAL A 1 664 ? -2.803 -18.614 -50.361 1.00 97.44 664 VAL A N 1
ATOM 5089 C CA . VAL A 1 664 ? -2.182 -18.310 -51.664 1.00 97.44 664 VAL A CA 1
ATOM 5090 C C . VAL A 1 664 ? -0.761 -18.864 -51.745 1.00 97.44 664 VAL A C 1
ATOM 5092 O O . VAL A 1 664 ? -0.067 -18.958 -50.739 1.00 97.44 664 VAL A O 1
ATOM 5095 N N . MET A 1 665 ? -0.304 -19.248 -52.937 1.00 96.69 665 MET A N 1
ATOM 5096 C CA . MET A 1 665 ? 1.042 -19.799 -53.154 1.00 96.69 665 MET A CA 1
ATOM 5097 C C . MET A 1 665 ? 1.544 -19.560 -54.585 1.00 96.69 665 MET A C 1
ATOM 5099 O O . MET A 1 665 ? 0.741 -19.365 -55.497 1.00 96.69 665 MET A O 1
ATOM 5103 N N . GLY A 1 666 ? 2.866 -19.601 -54.787 1.00 94.88 666 GLY A N 1
ATOM 5104 C CA . GLY A 1 666 ? 3.509 -19.507 -56.106 1.00 94.88 666 GLY A CA 1
ATOM 5105 C C . GLY A 1 666 ? 4.070 -18.125 -56.467 1.00 94.88 666 GLY A C 1
ATOM 5106 O O . GLY A 1 666 ? 4.028 -17.184 -55.675 1.00 94.88 666 GLY A O 1
ATOM 5107 N N . ILE A 1 667 ? 4.619 -18.019 -57.682 1.00 97.12 667 ILE A N 1
ATOM 5108 C CA . ILE A 1 667 ? 5.228 -16.802 -58.240 1.00 97.12 667 ILE A CA 1
ATOM 5109 C C . ILE A 1 667 ? 4.600 -16.526 -59.623 1.00 97.12 667 ILE A C 1
ATOM 5111 O O . ILE A 1 667 ? 4.932 -17.227 -60.580 1.00 97.12 667 ILE A O 1
ATOM 5115 N N . PRO A 1 668 ? 3.692 -15.538 -59.761 1.00 96.44 668 PRO A N 1
ATOM 5116 C CA . PRO A 1 668 ? 3.045 -14.788 -58.680 1.00 96.44 668 PRO A CA 1
ATOM 5117 C C . PRO A 1 668 ? 2.087 -15.668 -57.857 1.00 96.44 668 PRO A C 1
ATOM 5119 O O . PRO A 1 668 ? 1.591 -16.687 -58.343 1.00 96.44 668 PRO A O 1
ATOM 5122 N N . ALA A 1 669 ? 1.812 -15.253 -56.621 1.00 97.06 669 ALA A N 1
ATOM 5123 C CA . ALA A 1 669 ? 0.932 -15.957 -55.697 1.00 97.06 669 ALA A CA 1
ATOM 5124 C C . ALA A 1 669 ? -0.502 -16.033 -56.247 1.00 97.06 669 ALA A C 1
ATOM 5126 O O . ALA A 1 669 ? -1.051 -15.034 -56.715 1.00 97.06 669 ALA A O 1
ATOM 5127 N N . LYS A 1 670 ? -1.113 -17.220 -56.185 1.00 96.25 670 LYS A N 1
ATOM 5128 C CA . LYS A 1 670 ? -2.507 -17.476 -56.582 1.00 96.25 670 LYS A CA 1
ATOM 5129 C C . LYS A 1 670 ? -3.236 -18.277 -55.498 1.00 96.25 670 LYS A C 1
ATOM 5131 O O . LYS A 1 670 ? -2.570 -19.052 -54.805 1.00 96.25 670 LYS A O 1
ATOM 5136 N N . PRO A 1 671 ? -4.570 -18.139 -55.359 1.00 94.69 671 PRO A N 1
ATOM 5137 C CA . PRO A 1 671 ? -5.355 -18.956 -54.438 1.00 94.69 671 PRO A CA 1
ATOM 5138 C C . PRO A 1 671 ? -5.118 -20.447 -54.667 1.00 94.69 671 PRO A C 1
ATOM 5140 O O . PRO A 1 671 ? -5.186 -20.942 -55.794 1.00 94.69 671 PRO A O 1
ATOM 5143 N N . ARG A 1 672 ? -4.835 -21.170 -53.585 1.00 85.81 672 ARG A N 1
ATOM 5144 C CA . ARG A 1 672 ? -4.761 -22.626 -53.585 1.00 85.81 672 ARG A CA 1
ATOM 5145 C C . ARG A 1 672 ? -6.193 -23.170 -53.680 1.00 85.81 672 ARG A C 1
ATOM 5147 O O . ARG A 1 672 ? -7.013 -22.810 -52.835 1.00 85.81 672 ARG A O 1
ATOM 5154 N N . PRO A 1 673 ? -6.510 -24.050 -54.647 1.00 72.50 673 PRO A N 1
ATOM 5155 C CA . PRO A 1 673 ? -7.797 -24.736 -54.669 1.00 72.50 673 PRO A CA 1
ATOM 5156 C C . PRO A 1 673 ? -8.009 -25.483 -53.351 1.00 72.50 673 PRO A C 1
ATOM 5158 O O . PRO A 1 673 ? -7.068 -26.095 -52.835 1.00 72.50 673 PRO A O 1
ATOM 5161 N N . ALA A 1 674 ? -9.229 -25.444 -52.810 1.00 61.31 674 ALA A N 1
ATOM 5162 C CA . ALA A 1 674 ? -9.569 -26.213 -51.620 1.00 61.31 674 ALA A CA 1
ATOM 5163 C C . ALA A 1 674 ? -9.206 -27.686 -51.855 1.00 61.31 674 ALA A C 1
ATOM 5165 O O . ALA A 1 674 ? -9.664 -28.301 -52.819 1.00 61.31 674 ALA A O 1
ATOM 5166 N N . VAL A 1 675 ? -8.357 -28.244 -50.992 1.00 58.25 675 VAL A N 1
ATOM 5167 C CA . VAL A 1 675 ? -8.106 -29.685 -50.997 1.00 58.25 675 VAL A CA 1
ATOM 5168 C C . VAL A 1 675 ? -9.402 -30.342 -50.510 1.00 58.25 675 VAL A C 1
ATOM 5170 O O . VAL A 1 675 ? -9.858 -29.992 -49.417 1.00 58.25 675 VAL A O 1
ATOM 5173 N N . PRO A 1 676 ? -10.038 -31.238 -51.288 1.00 54.38 676 PRO A N 1
ATOM 5174 C CA . PRO A 1 676 ? -11.221 -31.956 -50.829 1.00 54.38 676 PRO A CA 1
ATOM 5175 C C . PRO A 1 676 ? -10.915 -32.653 -49.501 1.00 54.38 676 PRO A C 1
ATOM 5177 O O . PRO A 1 676 ? -9.832 -33.218 -49.344 1.00 54.38 676 PRO A O 1
ATOM 5180 N N . LYS A 1 677 ? -11.863 -32.624 -48.556 1.00 52.53 677 LYS A N 1
ATOM 5181 C CA . LYS A 1 677 ? -11.699 -33.184 -47.200 1.00 52.53 677 LYS A CA 1
ATOM 5182 C C . LYS A 1 677 ? -11.305 -34.674 -47.176 1.00 52.53 677 LYS A C 1
ATOM 5184 O O . LYS A 1 677 ? -10.815 -35.133 -46.152 1.00 52.53 677 LYS A O 1
ATOM 5189 N N . ASP A 1 678 ? -11.424 -35.375 -48.306 1.00 51.22 678 ASP A N 1
ATOM 5190 C CA . ASP A 1 678 ? -11.123 -36.804 -48.463 1.00 51.22 678 ASP A CA 1
ATOM 5191 C C . ASP A 1 678 ? -9.769 -37.103 -49.137 1.00 51.22 678 ASP A C 1
ATOM 5193 O O . ASP A 1 678 ? -9.466 -38.252 -49.465 1.00 51.22 678 ASP A O 1
ATOM 5197 N N . ALA A 1 679 ? -8.920 -36.100 -49.375 1.00 47.69 679 ALA A N 1
ATOM 5198 C CA . ALA A 1 679 ? -7.602 -36.346 -49.952 1.00 47.69 679 ALA A CA 1
ATOM 5199 C C . ALA A 1 679 ? -6.630 -36.899 -48.892 1.00 47.69 679 ALA A C 1
ATOM 5201 O O . ALA A 1 679 ? -5.962 -36.146 -48.183 1.00 47.69 679 ALA A O 1
ATOM 5202 N N . THR A 1 680 ? -6.521 -38.229 -48.807 1.00 42.59 680 THR A N 1
ATOM 5203 C CA . THR A 1 680 ? -5.424 -38.921 -48.102 1.00 42.59 680 THR A CA 1
ATOM 5204 C C . THR A 1 680 ? -4.068 -38.302 -48.480 1.00 42.59 680 THR A C 1
ATOM 5206 O O . THR A 1 680 ? -3.821 -38.105 -49.677 1.00 42.59 680 THR A O 1
ATOM 5209 N N . PRO A 1 681 ? -3.164 -38.025 -47.519 1.00 42.09 681 PRO A N 1
ATOM 5210 C CA . PRO A 1 681 ? -1.862 -37.460 -47.836 1.00 42.09 681 PRO A CA 1
ATOM 5211 C C . PRO A 1 681 ? -1.060 -38.480 -48.645 1.00 42.09 681 PRO A C 1
ATOM 5213 O O . PRO A 1 681 ? -0.612 -39.498 -48.120 1.00 42.09 681 PRO A O 1
ATOM 5216 N N . ARG A 1 682 ? -0.870 -38.218 -49.942 1.00 45.50 682 ARG A N 1
ATOM 5217 C CA . ARG A 1 682 ? 0.156 -38.909 -50.721 1.00 45.50 682 ARG A CA 1
ATOM 5218 C C . ARG A 1 682 ? 1.504 -38.367 -50.269 1.00 45.50 682 ARG A C 1
ATOM 5220 O O . ARG A 1 682 ? 1.919 -37.296 -50.701 1.00 45.50 682 ARG A O 1
ATOM 5227 N N . ILE A 1 683 ? 2.176 -39.115 -49.402 1.00 44.84 683 ILE A N 1
ATOM 5228 C CA . ILE A 1 683 ? 3.629 -39.031 -49.271 1.00 44.84 683 ILE A CA 1
ATOM 5229 C C . ILE A 1 683 ? 4.177 -39.534 -50.612 1.00 44.84 683 ILE A C 1
ATOM 5231 O O . ILE A 1 683 ? 4.136 -40.732 -50.887 1.00 44.84 683 ILE A O 1
ATOM 5235 N N . GLN A 1 684 ? 4.582 -38.619 -51.490 1.00 41.16 684 GLN A N 1
ATOM 5236 C CA . GLN A 1 684 ? 5.433 -38.951 -52.629 1.00 41.16 684 GLN A CA 1
ATOM 5237 C C . GLN A 1 684 ? 6.872 -38.580 -52.274 1.00 41.16 684 GLN A C 1
ATOM 5239 O O . GLN A 1 684 ? 7.108 -37.540 -51.661 1.00 41.16 684 GLN A O 1
ATOM 5244 N N . GLN A 1 685 ? 7.739 -39.543 -52.586 1.00 36.94 685 GLN A N 1
ATOM 5245 C CA . GLN A 1 685 ? 9.136 -39.726 -52.194 1.00 36.94 685 GLN A CA 1
ATOM 5246 C C . GLN A 1 685 ? 10.058 -38.565 -52.548 1.00 36.94 685 GLN A C 1
ATOM 5248 O O . GLN A 1 685 ? 9.815 -37.920 -53.593 1.00 36.94 685 GLN A O 1
#

Solvent-accessible surface area (backbone atoms only — not comparable to full-atom values): 34326 Å² total; per-residue (Å²): 113,70,71,53,52,72,32,69,69,36,43,47,35,65,75,69,43,54,84,39,70,68,58,39,52,52,54,51,52,49,44,69,62,46,46,61,52,50,52,50,50,45,46,52,50,35,69,69,42,98,45,61,80,72,22,44,54,38,37,40,70,55,52,36,62,77,68,70,45,61,70,50,80,69,41,76,57,47,80,41,64,34,73,60,55,52,37,19,48,64,86,54,37,78,79,45,68,60,93,44,67,50,48,77,35,70,61,24,33,35,32,59,38,60,59,22,38,43,38,24,44,32,61,54,33,39,36,89,74,26,34,33,32,48,70,88,66,44,71,81,46,39,40,52,67,46,47,79,67,47,46,30,46,74,40,64,89,80,39,25,35,32,50,46,72,76,47,92,78,50,50,81,40,71,56,32,31,59,55,29,29,62,50,50,76,39,67,29,49,21,60,50,32,43,50,18,37,51,20,42,50,65,71,37,78,90,53,61,60,48,29,36,37,30,46,45,91,55,50,69,49,58,52,49,48,50,47,47,48,46,68,77,46,42,53,79,42,70,31,46,73,69,42,34,36,35,19,48,38,24,36,46,57,41,62,28,23,53,65,68,77,44,62,58,75,85,73,70,64,86,78,59,39,42,51,47,35,38,70,24,46,50,37,31,40,57,39,46,59,76,72,61,74,97,72,92,61,64,44,28,35,32,46,52,76,88,57,96,64,46,36,60,74,55,43,70,61,51,47,54,54,40,37,49,57,68,30,44,81,40,54,66,91,83,46,54,40,70,55,48,45,53,36,32,36,58,20,48,29,43,35,30,62,73,56,54,76,61,49,49,56,57,41,28,44,60,82,30,46,35,38,37,38,40,61,68,56,86,73,59,66,73,34,42,64,36,32,49,28,28,26,49,63,30,56,39,29,39,29,47,21,42,52,73,52,81,92,54,98,47,94,65,44,41,21,36,60,56,65,66,23,53,49,52,50,41,34,74,68,69,50,62,56,65,45,65,60,45,50,60,34,90,62,36,48,67,39,92,77,36,44,73,36,57,46,24,30,28,32,49,52,18,37,36,29,50,24,40,39,25,33,51,15,37,39,29,37,47,21,38,38,30,54,44,29,36,39,31,36,45,23,39,38,31,42,50,18,36,40,42,40,78,82,74,68,94,80,79,56,91,64,84,76,82,72,52,75,30,24,42,37,28,32,51,17,38,38,25,37,46,18,36,32,19,22,26,26,39,38,28,35,47,17,38,40,23,41,47,16,35,40,31,33,56,19,38,39,29,34,49,20,36,41,25,37,44,22,36,38,30,41,41,20,38,38,29,37,49,19,35,39,28,40,54,17,40,41,29,38,49,21,37,37,30,31,50,22,41,35,32,36,46,22,38,45,32,25,67,90,59,90,85,72,63,90,62,101,70,71,31,17,29,37,35,32,41,46,18,34,38,30,42,43,22,35,38,41,50,58,28,41,38,24,39,46,14,37,39,35,62,57,11,31,38,81,57,66,39,61,58,63,39,46,30,36,41,82,67,43,40,76,57,76,83,75,61,95,80,66,73,84,78,85,73,134